Protein AF-A0A9P7BBC0-F1 (afdb_monomer)

Mean predicted aligned error: 20.7 Å

Structure (mmCIF, N/CA/C/O backbone):
data_AF-A0A9P7BBC0-F1
#
_entry.id   AF-A0A9P7BBC0-F1
#
loop_
_atom_site.group_PDB
_atom_site.id
_atom_site.type_symbol
_atom_site.label_atom_id
_atom_site.label_alt_id
_atom_site.label_comp_id
_atom_site.label_asym_id
_atom_site.label_entity_id
_atom_site.label_seq_id
_atom_site.pdbx_PDB_ins_code
_atom_site.Cartn_x
_atom_site.Cartn_y
_atom_site.Cartn_z
_atom_site.occupancy
_atom_site.B_iso_or_equiv
_atom_site.auth_seq_id
_atom_site.auth_comp_id
_atom_site.auth_asym_id
_atom_site.auth_atom_id
_atom_site.pdbx_PDB_model_num
ATOM 1 N N . MET A 1 1 ? 34.780 16.846 0.235 1.00 51.06 1 MET A N 1
ATOM 2 C CA . MET A 1 1 ? 33.634 15.911 0.288 1.00 51.06 1 MET A CA 1
ATOM 3 C C . MET A 1 1 ? 34.094 14.601 -0.321 1.00 51.06 1 MET A C 1
ATOM 5 O O . MET A 1 1 ? 34.790 14.666 -1.327 1.00 51.06 1 MET A O 1
ATOM 9 N N . LYS A 1 2 ? 33.799 13.452 0.303 1.00 67.62 2 LYS A N 1
ATOM 10 C CA . LYS A 1 2 ? 34.101 12.145 -0.302 1.00 67.62 2 LYS A CA 1
ATOM 11 C C . LYS A 1 2 ? 33.378 12.049 -1.647 1.00 67.62 2 LYS A C 1
ATOM 13 O O . LYS A 1 2 ? 32.254 12.539 -1.765 1.00 67.62 2 LYS A O 1
ATOM 18 N N . ASP A 1 3 ? 34.040 11.482 -2.647 1.00 76.88 3 ASP A N 1
ATOM 19 C CA . ASP A 1 3 ? 33.420 11.254 -3.945 1.00 76.88 3 ASP A CA 1
ATOM 20 C C . ASP A 1 3 ? 32.395 10.119 -3.817 1.00 76.88 3 ASP A C 1
ATOM 22 O O . ASP A 1 3 ? 32.753 8.953 -3.661 1.00 76.88 3 ASP A O 1
ATOM 26 N N . TYR A 1 4 ? 31.112 10.481 -3.813 1.00 86.12 4 TYR A N 1
ATOM 27 C CA . TYR A 1 4 ? 29.994 9.535 -3.775 1.00 86.12 4 TYR A CA 1
ATOM 28 C C . TYR A 1 4 ? 29.570 9.080 -5.180 1.00 86.12 4 TYR A C 1
ATOM 30 O O . TYR A 1 4 ? 28.549 8.408 -5.320 1.00 86.12 4 TYR A O 1
ATOM 38 N N . GLU A 1 5 ? 30.307 9.429 -6.238 1.00 88.00 5 GLU A N 1
ATOM 39 C CA . GLU A 1 5 ? 29.938 9.055 -7.603 1.00 88.00 5 GLU A CA 1
ATOM 40 C C . GLU A 1 5 ? 29.874 7.536 -7.840 1.00 88.00 5 GLU A C 1
ATOM 42 O O . GLU A 1 5 ? 28.916 7.095 -8.480 1.00 88.00 5 GLU A O 1
ATOM 47 N N . PRO A 1 6 ? 30.785 6.696 -7.298 1.00 91.38 6 PRO A N 1
ATOM 48 C CA . PRO A 1 6 ? 30.653 5.244 -7.420 1.00 91.38 6 PRO A CA 1
ATOM 49 C C . PRO A 1 6 ? 29.352 4.716 -6.803 1.00 91.38 6 PRO A C 1
ATOM 51 O O . PRO A 1 6 ? 28.668 3.899 -7.418 1.00 91.38 6 PRO A O 1
ATOM 54 N N . LEU A 1 7 ? 28.969 5.242 -5.633 1.00 90.12 7 LEU A N 1
ATOM 55 C CA . LEU A 1 7 ? 27.724 4.888 -4.950 1.00 90.12 7 LEU A CA 1
ATOM 56 C C . LEU A 1 7 ? 26.508 5.295 -5.791 1.00 90.12 7 LEU A C 1
ATOM 58 O O . LEU A 1 7 ? 25.636 4.476 -6.061 1.00 90.12 7 LEU A O 1
ATOM 62 N N . ARG A 1 8 ? 26.481 6.532 -6.300 1.00 89.69 8 ARG A N 1
ATOM 63 C CA . ARG A 1 8 ? 25.413 7.005 -7.196 1.00 89.69 8 ARG A CA 1
ATOM 64 C C . ARG A 1 8 ? 25.307 6.164 -8.462 1.00 89.69 8 ARG A C 1
ATOM 66 O O . ARG A 1 8 ? 24.205 5.835 -8.892 1.00 89.69 8 ARG A O 1
ATOM 73 N N . ARG A 1 9 ? 26.443 5.798 -9.064 1.00 91.38 9 ARG A N 1
ATOM 74 C CA . ARG A 1 9 ? 26.483 4.923 -10.239 1.00 91.38 9 ARG A CA 1
ATOM 75 C C . ARG A 1 9 ? 25.901 3.551 -9.929 1.00 91.38 9 ARG A C 1
ATOM 77 O O . ARG A 1 9 ? 25.136 3.054 -10.751 1.00 91.38 9 ARG A O 1
ATOM 84 N N . LEU A 1 10 ? 26.230 2.970 -8.777 1.00 93.06 10 LEU A N 1
ATOM 85 C CA . LEU A 1 10 ? 25.651 1.699 -8.361 1.00 93.06 10 LEU A CA 1
ATOM 86 C C . LEU A 1 10 ? 24.134 1.810 -8.225 1.00 93.06 10 LEU A C 1
ATOM 88 O O . LEU A 1 10 ? 23.432 1.012 -8.831 1.00 93.06 10 LEU A O 1
ATOM 92 N N . TYR A 1 11 ? 23.627 2.823 -7.520 1.00 90.88 11 TYR A N 1
ATOM 93 C CA . TYR A 1 11 ? 22.183 3.010 -7.369 1.00 90.88 11 TYR A CA 1
ATOM 94 C C . TYR A 1 11 ? 21.484 3.234 -8.717 1.00 90.88 11 TYR A C 1
ATOM 96 O O . TYR A 1 11 ? 20.397 2.710 -8.917 1.00 90.88 11 TYR A O 1
ATOM 104 N N . ARG A 1 12 ? 22.115 3.908 -9.696 1.00 90.19 12 ARG A N 1
ATOM 105 C CA . ARG A 1 12 ? 21.580 3.995 -11.073 1.00 90.19 12 ARG A CA 1
ATOM 106 C C . ARG A 1 12 ? 21.417 2.614 -11.709 1.00 90.19 12 ARG A C 1
ATOM 108 O O . ARG A 1 12 ? 20.396 2.356 -12.341 1.00 90.19 12 ARG A O 1
ATOM 115 N N . VAL A 1 13 ? 22.416 1.744 -11.555 1.00 93.06 13 VAL A N 1
ATOM 116 C CA . VAL A 1 13 ? 22.388 0.376 -12.094 1.00 93.06 13 VAL A CA 1
ATOM 117 C C . VAL A 1 13 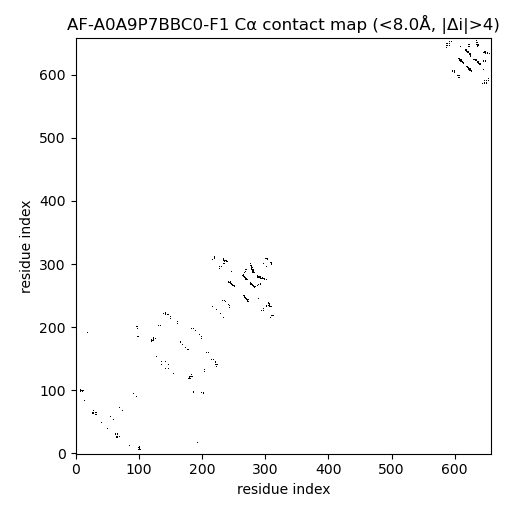? 21.367 -0.482 -11.352 1.00 93.06 13 VAL A C 1
ATOM 119 O O . VAL A 1 13 ? 20.542 -1.112 -11.999 1.00 93.06 13 VAL A O 1
ATOM 122 N N . HIS A 1 14 ? 21.372 -0.459 -10.019 1.00 92.38 14 HIS A N 1
ATOM 123 C CA . HIS A 1 14 ? 20.414 -1.180 -9.180 1.00 92.38 14 HIS A CA 1
ATOM 124 C C . HIS A 1 14 ? 18.973 -0.818 -9.559 1.00 92.38 14 HIS A C 1
ATOM 126 O O . HIS A 1 14 ? 18.159 -1.682 -9.873 1.00 92.38 14 HIS A O 1
ATOM 132 N N . ASN A 1 15 ? 18.700 0.477 -9.681 1.00 88.62 15 ASN A N 1
ATOM 133 C CA . ASN A 1 15 ? 17.420 0.989 -10.132 1.00 88.62 15 ASN A CA 1
ATOM 134 C C . ASN A 1 15 ? 17.068 0.506 -11.550 1.00 88.62 15 ASN A C 1
ATOM 136 O O . ASN A 1 15 ? 15.930 0.102 -11.793 1.00 88.62 15 ASN A O 1
ATOM 140 N N . ALA A 1 16 ? 18.009 0.513 -12.493 1.00 91.56 16 ALA A N 1
ATOM 141 C CA . ALA A 1 16 ? 17.763 -0.036 -13.826 1.00 91.56 16 ALA A CA 1
ATOM 142 C C . ALA A 1 16 ? 17.420 -1.539 -13.778 1.00 91.56 16 ALA A C 1
ATOM 144 O O . ALA A 1 16 ? 16.528 -1.977 -14.503 1.00 91.56 16 ALA A O 1
ATOM 145 N N . CYS A 1 17 ? 18.051 -2.308 -12.885 1.00 94.25 17 CYS A N 1
ATOM 146 C CA . CYS A 1 17 ? 17.726 -3.717 -12.665 1.00 94.25 17 CYS A CA 1
ATOM 147 C C . CYS A 1 17 ? 16.306 -3.910 -12.112 1.00 94.25 17 CYS A C 1
ATOM 149 O O . CYS A 1 17 ? 15.589 -4.760 -12.630 1.00 94.25 17 CYS A O 1
ATOM 151 N N . ILE A 1 18 ? 15.849 -3.084 -11.158 1.00 92.25 18 ILE A N 1
ATOM 152 C CA . ILE A 1 18 ? 14.454 -3.120 -10.663 1.00 92.25 18 ILE A CA 1
ATOM 153 C C . ILE A 1 18 ? 13.459 -2.888 -11.813 1.00 92.25 18 ILE A C 1
ATOM 155 O O . ILE A 1 18 ? 12.442 -3.574 -11.927 1.00 92.25 18 ILE A O 1
ATOM 159 N N . GLN A 1 19 ? 13.736 -1.914 -12.688 1.00 91.19 19 GLN A N 1
ATOM 160 C CA . GLN A 1 19 ? 12.876 -1.640 -13.847 1.00 91.19 19 GLN A CA 1
ATOM 161 C C . GLN A 1 19 ? 12.857 -2.812 -14.824 1.00 91.19 19 GLN A C 1
ATOM 163 O O . GLN A 1 19 ? 11.786 -3.192 -15.293 1.00 91.19 19 GLN A O 1
ATOM 168 N N . LEU A 1 20 ? 14.026 -3.390 -15.106 1.00 95.12 20 LEU A N 1
ATOM 169 C CA . LEU A 1 20 ? 14.144 -4.554 -15.973 1.00 95.12 20 LEU A CA 1
ATOM 170 C C . LEU A 1 20 ? 13.369 -5.745 -15.400 1.00 95.12 20 LEU A C 1
ATOM 172 O O . LEU A 1 20 ? 12.608 -6.376 -16.126 1.00 95.12 20 LEU A O 1
ATOM 176 N N . GLU A 1 21 ? 13.499 -6.016 -14.102 1.00 95.44 21 GLU A N 1
ATOM 177 C CA . GLU A 1 21 ? 12.775 -7.086 -13.419 1.00 95.44 21 GLU A CA 1
ATOM 178 C C . GLU A 1 21 ? 11.258 -6.938 -13.582 1.00 95.44 21 GLU A C 1
ATOM 180 O O . GLU A 1 21 ? 10.575 -7.869 -14.013 1.00 95.44 21 GLU A O 1
ATOM 185 N N . ASN A 1 22 ? 10.729 -5.754 -13.267 1.00 93.75 22 ASN A N 1
ATOM 186 C CA . ASN A 1 22 ? 9.297 -5.479 -13.338 1.00 93.75 22 ASN A CA 1
ATOM 187 C C . ASN A 1 22 ? 8.778 -5.526 -14.779 1.00 93.75 22 ASN A C 1
ATOM 189 O O . ASN A 1 22 ? 7.723 -6.110 -15.029 1.00 93.75 22 ASN A O 1
ATOM 193 N N . ALA A 1 23 ? 9.529 -4.965 -15.730 1.00 95.31 23 ALA A N 1
ATOM 194 C CA . ALA A 1 23 ? 9.179 -5.014 -17.144 1.00 95.31 23 ALA A CA 1
ATOM 195 C C . ALA A 1 23 ? 9.130 -6.460 -17.657 1.00 95.31 23 ALA A C 1
ATOM 197 O O . ALA A 1 23 ? 8.152 -6.851 -18.292 1.00 95.31 23 ALA A O 1
ATOM 198 N N . MET A 1 24 ? 10.133 -7.279 -17.332 1.00 97.25 24 MET A N 1
ATOM 199 C CA . MET A 1 24 ? 10.179 -8.675 -17.769 1.00 97.25 24 MET A CA 1
ATOM 200 C C . MET A 1 24 ? 9.093 -9.530 -17.118 1.00 97.25 24 MET A C 1
ATOM 202 O O . MET A 1 24 ? 8.488 -10.348 -17.807 1.00 97.25 24 MET A O 1
ATOM 206 N N . LYS A 1 25 ? 8.766 -9.302 -15.837 1.00 96.31 25 LYS A N 1
ATOM 207 C CA . LYS A 1 25 ? 7.625 -9.964 -15.178 1.00 96.31 25 LYS A CA 1
ATOM 208 C C . LYS A 1 25 ? 6.311 -9.696 -15.914 1.00 96.31 25 LYS A C 1
ATOM 210 O O . LYS A 1 25 ? 5.556 -10.636 -16.150 1.00 96.31 25 LYS A O 1
ATOM 215 N N . ILE A 1 26 ? 6.056 -8.443 -16.296 1.00 96.69 26 ILE A N 1
ATOM 216 C CA . ILE A 1 26 ? 4.857 -8.064 -17.060 1.00 96.69 26 ILE A CA 1
ATOM 217 C C . ILE A 1 26 ? 4.881 -8.717 -18.445 1.00 96.69 26 ILE A C 1
ATOM 219 O O . ILE A 1 26 ? 3.893 -9.314 -18.851 1.00 96.69 26 ILE A O 1
ATOM 223 N N . LEU A 1 27 ? 6.008 -8.670 -19.159 1.00 97.25 27 LEU A N 1
ATOM 224 C CA . LEU A 1 27 ? 6.115 -9.258 -20.499 1.00 97.25 27 LEU A CA 1
ATOM 225 C C . LEU A 1 27 ? 5.943 -10.782 -20.501 1.00 97.25 27 LEU A C 1
ATOM 227 O O . LEU A 1 27 ? 5.292 -11.319 -21.393 1.00 97.25 27 LEU A O 1
ATOM 231 N N . TYR A 1 28 ? 6.475 -11.493 -19.509 1.00 97.44 28 TYR A N 1
ATOM 232 C CA . TYR A 1 28 ? 6.288 -12.942 -19.404 1.00 97.44 28 TYR A CA 1
ATOM 233 C C . TYR A 1 28 ? 4.859 -13.318 -19.014 1.00 97.44 28 TYR A C 1
ATOM 235 O O . TYR A 1 28 ? 4.295 -14.262 -19.576 1.00 97.44 28 TYR A O 1
ATOM 243 N N . LEU A 1 29 ? 4.247 -12.563 -18.097 1.00 96.44 29 LEU A N 1
ATOM 244 C CA . LEU A 1 29 ? 2.871 -12.803 -17.673 1.00 96.44 29 LEU A CA 1
ATOM 245 C C . LEU A 1 29 ? 1.872 -12.470 -18.791 1.00 96.44 29 LEU A C 1
ATOM 247 O O . LEU A 1 29 ? 1.121 -13.347 -19.218 1.00 96.44 29 LEU A O 1
ATOM 251 N N . ASP A 1 30 ? 1.925 -11.243 -19.305 1.00 96.69 30 ASP A N 1
ATOM 252 C CA . ASP A 1 30 ? 0.894 -10.649 -20.164 1.00 96.69 30 ASP A CA 1
ATOM 253 C C . ASP A 1 30 ? 1.250 -10.655 -21.660 1.00 96.69 30 ASP A C 1
ATOM 255 O O . ASP A 1 30 ? 0.387 -10.397 -22.499 1.00 96.69 30 ASP A O 1
ATOM 259 N N . GLY A 1 31 ? 2.503 -10.945 -22.028 1.00 96.19 31 GLY A N 1
ATOM 260 C CA . GLY A 1 31 ? 2.897 -11.071 -23.433 1.00 96.19 31 GLY A CA 1
ATOM 261 C C . GLY A 1 31 ? 2.136 -12.199 -24.133 1.00 96.19 31 GLY A C 1
ATOM 262 O O . GLY A 1 31 ? 1.790 -13.206 -23.516 1.00 96.19 31 GLY A O 1
ATOM 263 N N . LEU A 1 32 ? 1.882 -12.059 -25.430 1.00 97.25 32 LEU A N 1
ATOM 264 C CA . LEU A 1 32 ? 1.253 -13.113 -26.232 1.00 97.25 32 LEU A CA 1
ATOM 265 C C . LEU A 1 32 ? 2.324 -14.087 -26.722 1.00 97.25 32 LEU A C 1
ATOM 267 O O . LEU A 1 32 ? 3.404 -13.639 -27.092 1.00 97.25 32 LEU A O 1
ATOM 271 N N . ASN A 1 33 ? 2.060 -15.391 -26.737 1.00 97.25 33 ASN A N 1
ATOM 272 C CA . ASN A 1 33 ? 2.927 -16.335 -27.455 1.00 97.25 33 ASN A CA 1
ATOM 273 C C . ASN A 1 33 ? 2.482 -16.472 -28.928 1.00 97.25 33 ASN A C 1
ATOM 275 O O . ASN A 1 33 ? 1.440 -15.946 -29.328 1.00 97.25 33 ASN A O 1
ATOM 279 N N . ASP A 1 34 ? 3.254 -17.195 -29.745 1.00 97.19 34 ASP A N 1
ATOM 280 C CA . ASP A 1 34 ? 2.933 -17.372 -31.174 1.00 97.19 34 ASP A CA 1
ATOM 281 C C . ASP A 1 34 ? 1.581 -18.067 -31.404 1.00 97.19 34 ASP A C 1
ATOM 283 O O . ASP A 1 34 ? 0.876 -17.757 -32.366 1.00 97.19 34 ASP A O 1
ATOM 287 N N . ALA A 1 35 ? 1.180 -18.974 -30.509 1.00 96.94 35 ALA A N 1
ATOM 288 C CA . ALA A 1 35 ? -0.107 -19.659 -30.595 1.00 96.94 35 ALA A CA 1
ATOM 289 C C . ALA A 1 35 ? -1.281 -18.715 -30.286 1.00 96.94 35 ALA A C 1
ATOM 291 O O . ALA A 1 35 ? -2.312 -18.782 -30.955 1.00 96.94 35 ALA A O 1
ATOM 292 N N . ASP A 1 36 ? -1.118 -17.804 -29.324 1.00 95.88 36 ASP A N 1
ATOM 293 C CA . ASP A 1 36 ? -2.102 -16.773 -28.994 1.00 95.88 36 ASP A CA 1
ATOM 294 C C . ASP A 1 36 ? -2.284 -15.813 -30.173 1.00 95.88 36 ASP A C 1
ATOM 296 O O . ASP A 1 36 ? -3.417 -15.503 -30.546 1.00 95.88 36 ASP A O 1
ATOM 300 N N . ILE A 1 37 ? -1.182 -15.398 -30.811 1.00 96.19 37 ILE A N 1
ATOM 301 C CA . ILE A 1 37 ? -1.224 -14.568 -32.021 1.00 96.19 37 ILE A CA 1
ATOM 302 C C . ILE A 1 37 ? -1.937 -15.303 -33.155 1.00 96.19 37 ILE A C 1
ATOM 304 O O . ILE A 1 37 ? -2.849 -14.739 -33.760 1.00 96.19 37 ILE A O 1
ATOM 308 N N . ALA A 1 38 ? -1.569 -16.556 -33.430 1.00 95.69 38 ALA A N 1
ATOM 309 C CA . ALA A 1 38 ? -2.205 -17.347 -34.479 1.00 95.69 38 ALA A CA 1
ATOM 310 C C . ALA A 1 38 ? -3.708 -17.512 -34.217 1.00 95.69 38 ALA A C 1
ATOM 312 O O . ALA A 1 38 ? -4.518 -17.360 -35.131 1.00 95.69 38 ALA A O 1
ATOM 313 N N . LYS A 1 39 ? -4.099 -17.736 -32.955 1.00 94.69 39 LYS A N 1
ATOM 314 C CA . LYS A 1 39 ? -5.503 -17.799 -32.546 1.00 94.69 39 LYS A CA 1
ATOM 315 C C . LYS A 1 39 ? -6.221 -16.476 -32.819 1.00 94.69 39 LYS A C 1
ATOM 317 O O . LYS A 1 39 ? -7.271 -16.497 -33.456 1.00 94.69 39 LYS A O 1
ATOM 322 N N . MET A 1 40 ? -5.640 -15.343 -32.417 1.00 94.06 40 MET A N 1
ATOM 323 C CA . MET A 1 40 ? -6.205 -14.008 -32.663 1.00 94.06 40 MET A CA 1
ATOM 324 C C . MET A 1 40 ? -6.296 -13.657 -34.154 1.00 94.06 40 MET A C 1
ATOM 326 O O . MET A 1 40 ? -7.224 -12.966 -34.555 1.00 94.06 40 MET A O 1
ATOM 330 N N . GLN A 1 41 ? -5.363 -14.134 -34.981 1.00 93.06 41 GLN A N 1
ATOM 331 C CA . GLN A 1 41 ? -5.398 -13.954 -36.438 1.00 93.06 41 GLN A CA 1
ATOM 332 C C . GLN A 1 41 ? -6.418 -14.875 -37.120 1.00 93.06 41 GLN A C 1
ATOM 334 O O . GLN A 1 41 ? -7.008 -14.504 -38.133 1.00 93.06 41 GLN A O 1
ATOM 339 N N . SER A 1 42 ? -6.609 -16.084 -36.584 1.00 92.06 42 SER A N 1
ATOM 340 C CA . SER A 1 42 ? -7.542 -17.082 -37.120 1.00 92.06 42 SER A CA 1
ATOM 341 C C . SER A 1 42 ? -9.004 -16.784 -36.796 1.00 92.06 42 SER A C 1
ATOM 343 O O . SER A 1 42 ? -9.896 -17.266 -37.498 1.00 92.06 42 SER A O 1
ATOM 345 N N . ASP A 1 43 ? -9.252 -15.991 -35.752 1.00 89.94 43 ASP A N 1
ATOM 346 C CA . ASP A 1 43 ? -10.577 -15.506 -35.397 1.00 89.94 43 ASP A CA 1
ATOM 347 C C . ASP A 1 43 ? -11.030 -14.506 -36.474 1.00 89.94 43 ASP A C 1
ATOM 349 O O . ASP A 1 43 ? -10.756 -13.311 -36.418 1.00 89.94 43 ASP A O 1
ATOM 353 N N . LYS A 1 44 ? -11.674 -15.033 -37.525 1.00 67.56 44 LYS A N 1
ATOM 354 C CA . LYS A 1 44 ? -12.126 -14.311 -38.730 1.00 67.56 44 LYS A CA 1
ATOM 355 C C . LYS A 1 44 ? -13.146 -13.201 -38.450 1.00 67.56 44 LYS A C 1
ATOM 357 O O . LYS A 1 44 ? -13.632 -12.580 -39.396 1.00 67.56 44 LYS A O 1
ATOM 362 N N . SER A 1 45 ? -13.514 -12.962 -37.191 1.00 67.25 45 SER A N 1
ATOM 363 C CA . SER A 1 45 ? -14.302 -11.792 -36.843 1.00 67.25 45 SER A CA 1
ATOM 364 C C . SER A 1 45 ? -13.494 -10.537 -37.195 1.00 67.25 45 SER A C 1
ATOM 366 O O . SER A 1 45 ? -12.316 -10.417 -36.875 1.00 67.25 45 SER A O 1
ATOM 368 N N . THR A 1 46 ? -14.115 -9.607 -37.920 1.00 60.03 46 THR A N 1
ATOM 369 C CA . THR A 1 46 ? -13.558 -8.341 -38.441 1.00 60.03 46 THR A CA 1
ATOM 370 C C . THR A 1 46 ? -13.191 -7.343 -37.336 1.00 60.03 46 THR A C 1
ATOM 372 O O . THR A 1 46 ? -13.459 -6.147 -37.433 1.00 60.03 46 THR A O 1
ATOM 375 N N . ASN A 1 47 ? -12.629 -7.817 -36.230 1.00 88.81 47 ASN A N 1
ATOM 376 C CA . ASN A 1 47 ? -12.258 -6.990 -35.109 1.00 88.81 47 ASN A CA 1
ATOM 377 C C . ASN A 1 47 ? -10.930 -6.295 -35.425 1.00 88.81 47 ASN A C 1
ATOM 379 O O . ASN A 1 47 ? -9.853 -6.763 -35.055 1.00 88.81 47 ASN A O 1
ATOM 383 N N . GLU A 1 48 ? -11.023 -5.161 -36.123 1.00 91.88 48 GLU A N 1
ATOM 384 C CA . GLU A 1 48 ? -9.897 -4.281 -36.463 1.00 91.88 48 GLU A CA 1
ATOM 385 C C . GLU A 1 48 ? -9.016 -3.969 -35.243 1.00 91.88 48 GLU A C 1
ATOM 387 O O . GLU A 1 48 ? -7.801 -3.826 -35.369 1.00 91.88 48 GLU A O 1
ATOM 392 N N . MET A 1 49 ? -9.601 -3.933 -34.038 1.00 93.75 49 MET A N 1
ATOM 393 C CA . MET A 1 49 ? -8.857 -3.759 -32.791 1.00 93.75 49 MET A CA 1
ATOM 394 C C . MET A 1 49 ? -7.887 -4.919 -32.530 1.00 93.75 49 MET A C 1
ATOM 396 O O . MET A 1 49 ? -6.740 -4.665 -32.174 1.00 93.75 49 MET A O 1
ATOM 400 N N . LEU A 1 50 ? -8.310 -6.177 -32.710 1.00 92.94 50 LEU A N 1
ATOM 401 C CA . LEU A 1 50 ? -7.440 -7.343 -32.507 1.00 92.94 50 LEU A CA 1
ATOM 402 C C . LEU A 1 50 ? -6.311 -7.368 -33.536 1.00 92.94 50 LEU A C 1
ATOM 404 O O . LEU A 1 50 ? -5.158 -7.582 -33.169 1.00 92.94 50 LEU A O 1
ATOM 408 N N . GLN A 1 51 ? -6.621 -7.064 -34.798 1.00 92.12 51 GLN A N 1
ATOM 409 C CA . GLN A 1 51 ? -5.601 -6.941 -35.840 1.00 92.12 51 GLN A CA 1
ATOM 410 C C . GLN A 1 51 ? -4.605 -5.818 -35.522 1.00 92.12 51 GLN A C 1
ATOM 412 O O . GLN A 1 51 ? -3.400 -6.011 -35.669 1.00 92.12 51 GLN A O 1
ATOM 417 N N . GLY A 1 52 ? -5.082 -4.677 -35.012 1.00 95.25 52 GLY A N 1
ATOM 418 C CA . GLY A 1 52 ? -4.233 -3.573 -34.564 1.00 95.25 52 GLY A CA 1
ATOM 419 C C . GLY A 1 52 ? -3.342 -3.931 -33.371 1.00 95.25 52 GLY A C 1
ATOM 420 O O . GLY A 1 52 ? -2.174 -3.546 -33.344 1.00 95.25 52 GLY A O 1
ATOM 421 N N . ILE A 1 53 ? -3.855 -4.704 -32.407 1.00 95.50 53 ILE A N 1
ATOM 422 C CA . ILE A 1 53 ? -3.067 -5.211 -31.273 1.00 95.50 53 ILE A CA 1
ATOM 423 C C . ILE A 1 53 ? -1.978 -6.161 -31.776 1.00 95.50 53 ILE A C 1
ATOM 425 O O . ILE A 1 53 ? -0.808 -5.964 -31.442 1.00 95.50 53 ILE A O 1
ATOM 429 N N . VAL A 1 54 ? -2.335 -7.148 -32.604 1.00 95.81 54 VAL A N 1
ATOM 430 C CA . VAL A 1 54 ? -1.395 -8.131 -33.169 1.00 95.81 54 VAL A CA 1
ATOM 431 C C . VAL A 1 54 ? -0.310 -7.452 -34.008 1.00 95.81 54 VAL A C 1
ATOM 433 O O . VAL A 1 54 ? 0.863 -7.784 -33.873 1.00 95.81 54 VAL A O 1
ATOM 436 N N . ALA A 1 55 ? -0.677 -6.462 -34.824 1.00 95.81 55 ALA A N 1
ATOM 437 C CA . ALA A 1 55 ? 0.261 -5.728 -35.671 1.00 95.81 55 ALA A CA 1
ATOM 438 C C . ALA A 1 55 ? 1.134 -4.715 -34.905 1.00 95.81 55 ALA A C 1
ATOM 440 O O . ALA A 1 55 ? 2.044 -4.123 -35.489 1.00 95.81 55 ALA A O 1
ATOM 441 N N . SER A 1 56 ? 0.869 -4.468 -33.618 1.00 97.94 56 SER A N 1
ATOM 442 C CA . SER A 1 56 ? 1.609 -3.453 -32.871 1.00 97.94 56 SER A CA 1
ATOM 443 C C . SER A 1 56 ? 3.065 -3.881 -32.601 1.00 97.94 56 SER A C 1
ATOM 445 O O . SER A 1 56 ? 3.330 -5.047 -32.278 1.00 97.94 56 SER A O 1
ATOM 447 N N . PRO A 1 57 ? 4.034 -2.942 -32.643 1.00 98.00 57 PRO A N 1
ATOM 448 C CA . PRO A 1 57 ? 5.419 -3.236 -32.272 1.00 98.00 57 PRO A CA 1
ATOM 449 C C . PRO A 1 57 ? 5.563 -3.763 -30.839 1.00 98.00 57 PRO A C 1
ATOM 451 O O . PRO A 1 57 ? 6.434 -4.586 -30.574 1.00 98.00 57 PRO A O 1
ATOM 454 N N . ALA A 1 58 ? 4.698 -3.318 -29.921 1.00 97.81 58 ALA A N 1
ATOM 455 C CA . ALA A 1 58 ? 4.697 -3.778 -28.535 1.00 97.81 58 ALA A CA 1
ATOM 456 C C . ALA A 1 58 ? 4.388 -5.278 -28.437 1.00 97.81 58 ALA A C 1
ATOM 458 O O . ALA A 1 58 ? 5.106 -5.994 -27.742 1.00 97.81 58 ALA A O 1
ATOM 459 N N . THR A 1 59 ? 3.390 -5.763 -29.183 1.00 97.62 59 THR A N 1
ATOM 460 C CA . THR A 1 59 ? 3.083 -7.197 -29.270 1.00 97.62 59 THR A CA 1
ATOM 461 C C . THR A 1 59 ? 4.245 -7.964 -29.881 1.00 97.62 59 THR A C 1
ATOM 463 O O . THR A 1 59 ? 4.676 -8.954 -29.308 1.00 97.62 59 THR A O 1
ATOM 466 N N . SER A 1 60 ? 4.827 -7.468 -30.977 1.00 97.75 60 SER A N 1
ATOM 467 C CA . SER A 1 60 ? 5.962 -8.135 -31.633 1.00 97.75 60 SER A CA 1
ATOM 468 C C . SER A 1 60 ? 7.167 -8.301 -30.693 1.00 97.75 60 SER A C 1
ATOM 470 O O . SER A 1 60 ? 7.735 -9.388 -30.590 1.00 97.75 60 SER A O 1
ATOM 472 N N . ILE A 1 61 ? 7.538 -7.241 -29.963 1.00 98.06 61 ILE A N 1
ATOM 473 C CA . ILE A 1 61 ? 8.635 -7.273 -28.983 1.00 98.06 61 ILE A CA 1
ATOM 474 C C . ILE A 1 61 ? 8.278 -8.178 -27.798 1.00 98.06 61 ILE A C 1
ATOM 476 O O . ILE A 1 61 ? 9.100 -8.992 -27.377 1.00 98.06 61 ILE A O 1
ATOM 480 N N . GLY A 1 62 ? 7.062 -8.051 -27.261 1.00 98.00 62 GLY A N 1
ATOM 481 C CA . GLY A 1 62 ? 6.612 -8.836 -26.114 1.00 98.00 62 GLY A CA 1
ATOM 482 C C . GLY A 1 62 ? 6.553 -10.330 -26.412 1.00 98.00 62 GLY A C 1
ATOM 483 O O . GLY A 1 62 ? 7.033 -11.126 -25.609 1.00 98.00 62 GLY A O 1
ATOM 484 N N . THR A 1 63 ? 6.055 -10.708 -27.588 1.00 98.00 63 THR A N 1
ATOM 485 C CA . THR A 1 63 ? 6.023 -12.098 -28.049 1.00 98.00 63 THR A CA 1
ATOM 486 C C . THR A 1 63 ? 7.415 -12.658 -28.264 1.00 98.00 63 THR A C 1
ATOM 488 O O . THR A 1 63 ? 7.710 -13.738 -27.756 1.00 98.00 63 THR A O 1
ATOM 491 N N . TYR A 1 64 ? 8.305 -11.907 -28.922 1.00 98.25 64 TYR A N 1
ATOM 492 C CA . TYR A 1 64 ? 9.694 -12.329 -29.088 1.00 98.25 64 TYR A CA 1
ATOM 493 C C . TYR A 1 64 ? 10.355 -12.631 -27.736 1.00 98.25 64 TYR A C 1
ATOM 495 O O . TYR A 1 64 ? 10.920 -13.707 -27.547 1.00 98.25 64 TYR A O 1
ATOM 503 N N . LEU A 1 65 ? 10.239 -11.711 -26.773 1.00 98.06 65 LEU A N 1
ATOM 504 C CA . LEU A 1 65 ? 10.829 -11.880 -25.445 1.00 98.06 65 LEU A CA 1
ATOM 505 C C . LEU A 1 65 ? 10.182 -13.030 -24.661 1.00 98.06 65 LEU A C 1
ATOM 507 O O . LEU A 1 65 ? 10.896 -13.792 -24.013 1.00 98.06 65 LEU A O 1
ATOM 511 N N . LYS A 1 66 ? 8.858 -13.205 -24.749 1.00 97.75 66 LYS A N 1
ATOM 512 C CA . LYS A 1 66 ? 8.147 -14.307 -24.087 1.00 97.75 66 LYS A CA 1
ATOM 513 C C . LYS A 1 66 ? 8.538 -15.673 -24.650 1.00 97.75 66 LYS A C 1
ATOM 515 O O . LYS A 1 66 ? 8.814 -16.587 -23.881 1.00 97.75 66 LYS A O 1
ATOM 520 N N . ASN A 1 67 ? 8.636 -15.815 -25.970 1.00 97.25 67 ASN A N 1
ATOM 521 C CA . ASN A 1 67 ? 9.080 -17.065 -26.593 1.00 97.25 67 ASN A CA 1
ATOM 522 C C . ASN A 1 67 ? 10.558 -17.359 -26.271 1.00 97.25 67 ASN A C 1
ATOM 524 O O . ASN A 1 67 ? 10.934 -18.506 -26.009 1.00 97.25 67 ASN A O 1
ATOM 528 N N . ALA A 1 68 ? 11.391 -16.312 -26.218 1.00 97.81 68 ALA A N 1
ATOM 529 C CA . ALA A 1 68 ? 12.800 -16.413 -25.850 1.00 97.81 68 ALA A CA 1
ATOM 530 C C . ALA A 1 68 ? 13.030 -16.791 -24.374 1.00 97.81 68 ALA A C 1
ATOM 532 O O . ALA A 1 68 ? 14.144 -17.202 -24.043 1.00 97.81 68 ALA A O 1
ATOM 533 N N . GLN A 1 69 ? 12.011 -16.736 -23.503 1.00 97.44 69 GLN A N 1
ATOM 534 C CA . GLN A 1 69 ? 12.124 -17.074 -22.077 1.00 97.44 69 GLN A CA 1
ATOM 535 C C . GLN A 1 69 ? 12.712 -18.475 -21.840 1.00 97.44 69 GLN A C 1
ATOM 537 O O . GLN A 1 69 ? 13.454 -18.683 -20.885 1.00 97.44 69 GLN A O 1
ATOM 542 N N . SER A 1 70 ? 12.425 -19.436 -22.724 1.00 96.81 70 SER A N 1
ATOM 543 C CA . SER A 1 70 ? 12.989 -20.793 -22.645 1.00 96.81 70 SER A CA 1
ATOM 544 C C . SER A 1 70 ? 14.519 -20.824 -22.776 1.00 96.81 70 SER A C 1
ATOM 546 O O . SER A 1 70 ? 15.168 -21.693 -22.196 1.00 96.81 70 SER A O 1
ATOM 548 N N . THR A 1 71 ? 15.090 -19.862 -23.506 1.00 97.75 71 THR A N 1
ATOM 549 C CA . THR A 1 71 ? 16.534 -19.734 -23.756 1.00 97.75 71 THR A CA 1
ATOM 550 C C . THR A 1 71 ? 17.211 -18.758 -22.798 1.00 97.75 71 THR A C 1
ATOM 552 O O . THR A 1 71 ? 18.319 -19.018 -22.334 1.00 97.75 71 THR A O 1
ATOM 555 N N . LEU A 1 72 ? 16.544 -17.645 -22.482 1.00 97.56 72 LEU A N 1
ATOM 556 C CA . LEU A 1 72 ? 17.055 -16.577 -21.635 1.00 97.56 72 LEU A CA 1
ATOM 557 C C . LEU A 1 72 ? 15.942 -16.090 -20.709 1.00 97.56 72 LEU A C 1
ATOM 559 O O . LEU A 1 72 ? 15.197 -15.164 -21.024 1.00 97.56 72 LEU A O 1
ATOM 563 N N . ASP A 1 73 ? 15.852 -16.699 -19.534 1.00 97.88 73 ASP A N 1
ATOM 564 C CA . ASP A 1 73 ? 14.893 -16.280 -18.520 1.00 97.88 73 ASP A CA 1
ATOM 565 C C . ASP A 1 73 ? 15.516 -15.216 -17.603 1.00 97.88 73 ASP A C 1
ATOM 567 O O . ASP A 1 73 ? 16.174 -15.531 -16.610 1.00 97.88 73 ASP A O 1
ATOM 571 N N . ILE A 1 74 ? 15.303 -13.937 -17.935 1.00 97.75 74 ILE A N 1
ATOM 572 C CA . ILE A 1 74 ? 15.776 -12.805 -17.121 1.00 97.75 74 ILE A CA 1
ATOM 573 C C . ILE A 1 74 ? 15.301 -12.903 -15.661 1.00 97.75 74 ILE A C 1
ATOM 575 O O . ILE A 1 74 ? 16.060 -12.547 -14.763 1.00 97.75 74 ILE A O 1
ATOM 579 N N . SER A 1 75 ? 14.101 -13.430 -15.388 1.00 96.44 75 SER A N 1
ATOM 580 C CA . SER A 1 75 ? 13.629 -13.598 -14.009 1.00 96.44 75 SER A CA 1
ATOM 581 C C . SER A 1 75 ? 14.471 -14.621 -13.247 1.00 96.44 75 SER A C 1
ATOM 583 O O . SER A 1 75 ? 14.862 -14.347 -12.115 1.00 96.44 75 SER A O 1
ATOM 585 N N . LYS A 1 76 ? 14.836 -15.744 -13.881 1.00 97.50 76 LYS A N 1
ATOM 586 C CA . LYS A 1 76 ? 15.747 -16.731 -13.273 1.00 97.50 76 LYS A CA 1
ATOM 587 C C . LYS A 1 76 ? 17.164 -16.202 -13.100 1.00 97.50 76 LYS A C 1
ATOM 589 O O . LYS A 1 76 ? 17.831 -16.590 -12.153 1.00 97.50 76 LYS A O 1
ATOM 594 N N . ILE A 1 77 ? 17.639 -15.330 -13.990 1.00 98.06 77 ILE A N 1
ATOM 595 C CA . ILE A 1 77 ? 18.957 -14.691 -13.838 1.00 98.06 77 ILE A CA 1
ATOM 596 C C . ILE A 1 77 ? 18.963 -13.786 -12.603 1.00 98.06 77 ILE A C 1
ATOM 598 O O . ILE A 1 77 ? 19.881 -13.857 -11.792 1.00 98.06 77 ILE A O 1
ATOM 602 N N . ILE A 1 78 ? 17.929 -12.959 -12.443 1.00 97.31 78 ILE A N 1
ATOM 603 C CA . ILE A 1 78 ? 17.768 -12.078 -11.279 1.00 97.31 78 ILE A CA 1
ATOM 604 C C . ILE A 1 78 ? 17.690 -12.906 -9.985 1.00 97.31 78 ILE A C 1
ATOM 606 O O . ILE A 1 78 ? 18.375 -12.584 -9.015 1.00 97.31 78 ILE A O 1
ATOM 610 N N . GLU A 1 79 ? 16.934 -14.008 -9.998 1.00 96.25 79 GLU A N 1
ATOM 611 C CA . GLU A 1 79 ? 16.846 -14.959 -8.881 1.00 96.25 79 GLU A CA 1
ATOM 612 C C . GLU A 1 79 ? 18.192 -15.639 -8.583 1.00 96.25 79 GLU A C 1
ATOM 614 O O . GLU A 1 79 ? 18.605 -15.699 -7.430 1.00 96.25 79 GLU A O 1
ATOM 619 N N . TYR A 1 80 ? 18.917 -16.090 -9.610 1.00 97.81 80 TYR A N 1
ATOM 620 C CA . TYR A 1 80 ? 20.219 -16.750 -9.472 1.00 97.81 80 TYR A CA 1
ATOM 621 C C . TYR A 1 80 ? 21.249 -15.875 -8.747 1.00 97.81 80 TYR A C 1
ATOM 623 O O . TYR A 1 80 ? 22.031 -16.372 -7.939 1.00 97.81 80 TYR A O 1
ATOM 631 N N . TYR A 1 81 ? 21.238 -14.566 -9.008 1.00 97.69 81 TYR A N 1
ATOM 632 C CA . TYR A 1 81 ? 22.116 -13.608 -8.333 1.00 97.69 81 TYR A CA 1
ATOM 633 C C . TYR A 1 81 ? 21.577 -13.114 -6.983 1.00 97.69 81 TYR A C 1
ATOM 635 O O . TYR A 1 81 ? 22.199 -12.240 -6.384 1.00 97.69 81 TYR A O 1
ATOM 643 N N . ASN A 1 82 ? 20.456 -13.659 -6.493 1.00 96.50 82 ASN A N 1
ATOM 644 C CA . ASN A 1 82 ? 19.776 -13.218 -5.272 1.00 96.50 82 ASN A CA 1
ATOM 645 C C . ASN A 1 82 ? 19.541 -11.698 -5.245 1.00 96.50 82 ASN A C 1
ATOM 647 O O . ASN A 1 82 ? 19.723 -11.051 -4.215 1.00 96.50 82 ASN A O 1
ATOM 651 N N . PHE A 1 83 ? 19.186 -11.109 -6.390 1.00 96.81 83 PHE A N 1
ATOM 652 C CA . PHE A 1 83 ? 18.941 -9.674 -6.470 1.00 96.81 83 PHE A CA 1
ATOM 653 C C . PHE A 1 83 ? 17.696 -9.304 -5.651 1.00 96.81 83 PHE A C 1
ATOM 655 O O . PHE A 1 83 ? 16.592 -9.753 -5.961 1.00 96.81 83 PHE A O 1
ATOM 662 N N . ASP A 1 84 ? 17.869 -8.467 -4.628 1.00 94.88 84 ASP A N 1
ATOM 663 C CA . ASP A 1 84 ? 16.760 -7.899 -3.864 1.00 94.88 84 ASP A CA 1
ATOM 664 C C . ASP A 1 84 ? 16.403 -6.514 -4.414 1.00 94.88 84 ASP A C 1
ATOM 666 O O . ASP A 1 84 ? 17.210 -5.594 -4.390 1.00 94.88 84 ASP A O 1
ATOM 670 N N . SER A 1 85 ? 15.170 -6.344 -4.890 1.00 91.81 85 SER A N 1
ATOM 671 C CA . SER A 1 85 ? 14.672 -5.053 -5.380 1.00 91.81 85 SER A CA 1
ATOM 672 C C . SER A 1 85 ? 14.500 -3.992 -4.287 1.00 91.81 85 SER A C 1
ATOM 674 O O . SER A 1 85 ? 14.272 -2.826 -4.598 1.00 91.81 85 SER A O 1
ATOM 676 N N . LYS A 1 86 ? 14.488 -4.407 -3.017 1.00 89.88 86 LYS A N 1
ATOM 677 C CA . LYS A 1 86 ? 14.197 -3.542 -1.869 1.00 89.88 86 LYS A CA 1
ATOM 678 C C . LYS A 1 86 ? 15.431 -3.187 -1.070 1.00 89.88 86 LYS A C 1
ATOM 680 O O . LYS A 1 86 ? 15.361 -2.230 -0.308 1.00 89.88 86 LYS A O 1
ATOM 685 N N . GLN A 1 87 ? 16.496 -3.974 -1.206 1.00 89.12 87 GLN A N 1
ATOM 686 C CA . GLN A 1 87 ? 17.682 -3.829 -0.384 1.00 89.12 87 GLN A CA 1
ATOM 687 C C . GLN A 1 87 ? 18.960 -3.810 -1.201 1.00 89.12 87 GLN A C 1
ATOM 689 O O . GLN A 1 87 ? 19.096 -4.464 -2.234 1.00 89.12 87 GLN A O 1
ATOM 694 N N . THR A 1 88 ? 19.928 -3.051 -0.696 1.00 89.06 88 THR A N 1
ATOM 695 C CA . THR A 1 88 ? 21.304 -3.090 -1.185 1.00 89.06 88 THR A CA 1
ATOM 696 C C . THR A 1 88 ? 22.251 -3.318 -0.020 1.00 89.06 88 THR A C 1
ATOM 698 O O . THR A 1 88 ? 22.066 -2.747 1.054 1.00 89.06 88 THR A O 1
ATOM 701 N N . ASP A 1 89 ? 23.344 -4.041 -0.258 1.00 89.00 89 ASP A N 1
ATOM 702 C CA . ASP A 1 89 ? 24.421 -4.215 0.732 1.00 89.00 89 ASP A CA 1
ATOM 703 C C . ASP A 1 89 ? 25.064 -2.881 1.162 1.00 89.00 89 ASP A C 1
ATOM 705 O O . ASP A 1 89 ? 25.865 -2.830 2.092 1.00 89.00 89 ASP A O 1
ATOM 709 N N . LEU A 1 90 ? 24.733 -1.778 0.479 1.00 87.88 90 LEU A N 1
ATOM 710 C CA . LEU A 1 90 ? 25.237 -0.438 0.757 1.00 87.88 90 LEU A CA 1
ATOM 711 C C . LEU A 1 90 ? 24.231 0.458 1.492 1.00 87.88 90 LEU A C 1
ATOM 713 O O . LEU A 1 90 ? 24.466 1.666 1.593 1.00 87.88 90 LEU A O 1
ATOM 717 N N . GLU A 1 91 ? 23.131 -0.088 2.015 1.00 85.06 91 GLU A N 1
ATOM 718 C CA . GLU A 1 91 ? 22.158 0.677 2.806 1.00 85.06 91 GLU A CA 1
ATOM 719 C C . GLU A 1 91 ? 22.798 1.379 4.009 1.00 85.06 91 GLU A C 1
ATOM 721 O O . GLU A 1 91 ? 22.449 2.527 4.298 1.00 85.06 91 GLU A O 1
ATOM 726 N N . GLU A 1 92 ? 23.799 0.759 4.642 1.00 87.00 92 GLU A N 1
ATOM 727 C CA . GLU A 1 92 ? 24.544 1.335 5.771 1.00 87.00 92 GLU A CA 1
ATOM 728 C C . GLU A 1 92 ? 25.151 2.709 5.426 1.00 87.00 92 GLU A C 1
ATOM 730 O O . GLU A 1 92 ? 25.152 3.628 6.248 1.00 87.00 92 GLU A O 1
ATOM 735 N N . TYR A 1 93 ? 25.589 2.900 4.177 1.00 86.31 93 TYR A N 1
ATOM 736 C CA . TYR A 1 93 ? 26.160 4.167 3.711 1.00 86.31 93 TYR A CA 1
ATOM 737 C C . TYR A 1 93 ? 25.111 5.248 3.443 1.00 86.31 93 TYR A C 1
ATOM 739 O O . TYR A 1 93 ? 25.450 6.431 3.381 1.00 86.31 93 TYR A O 1
ATOM 747 N N . THR A 1 94 ? 23.851 4.854 3.273 1.00 84.31 94 THR A N 1
ATOM 748 C CA . THR A 1 94 ? 22.735 5.764 2.984 1.00 84.31 94 THR A CA 1
ATOM 749 C C . THR A 1 94 ? 21.873 6.060 4.191 1.00 84.31 94 THR A C 1
ATOM 751 O O . THR A 1 94 ? 21.089 6.998 4.130 1.00 84.31 94 THR A O 1
ATOM 754 N N . GLN A 1 95 ? 21.996 5.276 5.268 1.00 85.12 95 GLN A N 1
ATOM 755 C CA . GLN A 1 95 ? 21.113 5.346 6.437 1.00 85.12 95 GLN A CA 1
ATOM 756 C C . GLN A 1 95 ? 19.623 5.184 6.065 1.00 85.12 95 GLN A C 1
ATOM 758 O O . GLN A 1 95 ? 18.752 5.710 6.753 1.00 85.12 95 GLN A O 1
ATOM 763 N N . GLY A 1 96 ? 19.330 4.485 4.959 1.00 84.81 96 GLY A N 1
ATOM 764 C CA . GLY A 1 96 ? 17.972 4.285 4.444 1.00 84.81 96 GLY A CA 1
ATOM 765 C C . GLY A 1 96 ? 17.374 5.490 3.704 1.00 84.81 96 GLY A C 1
ATOM 766 O O . GLY A 1 96 ? 16.169 5.511 3.454 1.00 84.81 96 GLY A O 1
ATOM 767 N N . PHE A 1 97 ? 18.175 6.508 3.365 1.00 87.38 97 PHE A N 1
ATOM 768 C CA . PHE A 1 97 ? 17.715 7.671 2.601 1.00 87.38 97 PHE A CA 1
ATOM 769 C C . PHE A 1 97 ? 17.858 7.453 1.084 1.00 87.38 97 PHE A C 1
ATOM 771 O O . PHE A 1 97 ? 18.942 7.074 0.631 1.00 87.38 97 PHE A O 1
ATOM 778 N N . PRO A 1 98 ? 16.843 7.803 0.269 1.00 90.44 98 PRO A N 1
ATOM 779 C CA . PRO A 1 98 ? 16.971 7.766 -1.186 1.00 90.44 98 PRO A CA 1
ATOM 780 C C . PRO A 1 98 ? 18.113 8.658 -1.702 1.00 90.44 98 PRO A C 1
ATOM 782 O O . PRO A 1 98 ? 18.211 9.845 -1.372 1.00 90.44 98 PRO A O 1
ATOM 785 N N . ILE A 1 99 ? 18.997 8.133 -2.550 1.00 88.44 99 ILE A N 1
ATOM 786 C CA . ILE A 1 99 ? 20.151 8.911 -3.038 1.00 88.44 99 ILE A CA 1
ATOM 787 C C . ILE A 1 99 ? 19.792 9.713 -4.298 1.00 88.44 99 ILE A C 1
ATOM 789 O O . ILE A 1 99 ? 19.178 9.198 -5.232 1.00 88.44 99 ILE A O 1
ATOM 793 N N . LEU A 1 100 ? 20.274 10.958 -4.387 1.00 89.00 100 LEU A N 1
ATOM 794 C CA . LEU A 1 100 ? 20.350 11.695 -5.656 1.00 89.00 100 LEU A CA 1
ATOM 795 C C . LEU A 1 100 ? 21.399 11.056 -6.584 1.00 89.00 100 LEU A C 1
ATOM 797 O O . LEU A 1 100 ? 22.602 11.124 -6.320 1.00 89.00 100 LEU A O 1
ATOM 801 N N . LEU A 1 101 ? 20.931 10.443 -7.667 1.00 86.94 101 LEU A N 1
ATOM 802 C CA . LEU A 1 101 ? 21.698 9.710 -8.671 1.00 86.94 101 LEU A CA 1
ATOM 803 C C . LEU A 1 101 ? 22.492 10.648 -9.558 1.00 86.94 101 LEU A C 1
ATOM 805 O O . LEU A 1 101 ? 23.665 10.398 -9.824 1.00 86.94 101 LEU A O 1
ATOM 809 N N . ASN A 1 102 ? 21.874 11.723 -10.032 1.00 84.06 102 ASN A N 1
ATOM 810 C CA . ASN A 1 102 ? 22.611 12.791 -10.670 1.00 84.06 102 ASN A CA 1
ATOM 811 C C . ASN A 1 102 ? 23.197 13.652 -9.557 1.00 84.06 102 ASN A C 1
ATOM 813 O O . ASN A 1 102 ? 22.480 14.346 -8.834 1.00 84.06 102 ASN A O 1
ATOM 817 N N . GLY A 1 103 ? 24.524 13.596 -9.405 1.00 72.88 103 GLY A N 1
ATOM 818 C CA . GLY A 1 103 ? 25.217 14.561 -8.565 1.00 72.88 103 GLY A CA 1
ATOM 819 C C . GLY A 1 103 ? 24.827 15.983 -8.962 1.00 72.88 103 GLY A C 1
ATOM 820 O O . GLY A 1 103 ? 24.407 16.186 -10.106 1.00 72.88 103 GLY A O 1
ATOM 821 N N . PRO A 1 104 ? 24.961 16.976 -8.061 1.00 66.38 104 PRO A N 1
ATOM 822 C CA . PRO A 1 104 ? 24.778 18.366 -8.440 1.00 66.38 104 PRO A CA 1
ATOM 823 C C . PRO A 1 104 ? 25.743 18.609 -9.590 1.00 66.38 104 PRO A C 1
ATOM 825 O O . PRO A 1 104 ? 26.953 18.675 -9.372 1.00 66.38 104 PRO A O 1
ATOM 828 N N . ALA A 1 105 ? 25.228 18.615 -10.823 1.00 53.75 105 ALA A N 1
ATOM 829 C CA . ALA A 1 105 ? 26.049 18.782 -11.999 1.00 53.75 105 ALA A CA 1
ATOM 830 C C . ALA A 1 105 ? 26.771 20.094 -11.744 1.00 53.75 105 ALA A C 1
ATOM 832 O O . ALA A 1 105 ? 26.122 21.134 -11.647 1.00 53.75 105 ALA A O 1
ATOM 833 N N . ALA A 1 106 ? 28.083 20.030 -11.517 1.00 47.16 106 ALA A N 1
ATOM 834 C CA . ALA A 1 106 ? 28.907 21.149 -11.082 1.00 47.16 106 ALA A CA 1
ATOM 835 C C . ALA A 1 106 ? 29.100 22.161 -12.226 1.00 47.16 106 ALA A C 1
ATOM 837 O O . ALA A 1 106 ? 30.191 22.666 -12.478 1.00 47.16 106 ALA A O 1
ATOM 838 N N . LYS A 1 107 ? 28.030 22.441 -12.969 1.00 52.56 107 LYS A N 1
ATOM 839 C CA . LYS A 1 107 ? 27.931 23.533 -13.908 1.00 52.56 107 LYS A CA 1
ATOM 840 C C . LYS A 1 107 ? 27.836 24.796 -13.061 1.00 52.56 107 LYS A C 1
ATOM 842 O O . LYS A 1 107 ? 26.839 25.053 -12.396 1.00 52.56 107 LYS A O 1
ATOM 847 N N . LYS A 1 108 ? 28.956 25.516 -13.053 1.00 53.41 108 LYS A N 1
ATOM 848 C CA . LYS A 1 108 ? 29.217 26.828 -12.452 1.00 53.41 108 LYS A CA 1
ATOM 849 C C . LYS A 1 108 ? 28.252 27.909 -12.972 1.00 53.41 108 LYS A C 1
ATOM 851 O O . LYS A 1 108 ? 28.688 28.821 -13.664 1.00 53.41 108 LYS A O 1
ATOM 856 N N . SER A 1 109 ? 26.951 27.801 -12.724 1.00 49.44 109 SER A N 1
ATOM 857 C CA . SER A 1 109 ? 26.001 28.843 -13.113 1.00 49.44 109 SER A CA 1
ATOM 858 C C . SER A 1 109 ? 25.339 29.458 -11.890 1.00 49.44 109 SER A C 1
ATOM 860 O O . SER A 1 109 ? 24.722 28.753 -11.092 1.00 49.44 109 SER A O 1
ATOM 862 N N . ASP A 1 110 ? 25.414 30.785 -11.811 1.00 55.91 110 ASP A N 1
ATOM 863 C CA . ASP A 1 110 ? 24.789 31.674 -10.819 1.00 55.91 110 ASP A CA 1
ATOM 864 C C . ASP A 1 110 ? 23.244 31.587 -10.758 1.00 55.91 110 ASP A C 1
ATOM 866 O O . ASP A 1 110 ? 22.595 32.337 -10.043 1.00 55.91 110 ASP A O 1
ATOM 870 N N . THR A 1 111 ? 22.620 30.638 -11.459 1.00 61.06 111 THR A N 1
ATOM 871 C CA . THR A 1 111 ? 21.169 30.371 -11.475 1.00 61.06 111 THR A CA 1
ATOM 872 C C . THR A 1 111 ? 20.690 29.451 -10.342 1.00 61.06 111 THR A C 1
ATOM 874 O O . THR A 1 111 ? 19.583 28.910 -10.394 1.00 61.06 111 THR A O 1
ATOM 877 N N . LEU A 1 112 ? 21.516 29.225 -9.317 1.00 62.03 112 LEU A N 1
ATOM 878 C CA . LEU A 1 112 ? 21.233 28.248 -8.263 1.00 62.03 112 LEU A CA 1
ATOM 879 C C . LEU A 1 112 ? 20.038 28.653 -7.376 1.00 62.03 112 LEU A C 1
ATOM 881 O O . LEU A 1 112 ? 19.260 27.786 -6.975 1.00 62.03 112 LEU A O 1
ATOM 885 N N . GLU A 1 113 ? 19.859 29.951 -7.107 1.00 68.94 113 GLU A N 1
ATOM 886 C CA . GLU A 1 113 ? 18.759 30.450 -6.267 1.00 68.94 113 GLU A CA 1
ATOM 887 C C . GLU A 1 113 ? 17.391 30.269 -6.939 1.00 68.94 113 GLU A C 1
ATOM 889 O O . GLU A 1 113 ? 16.481 29.703 -6.327 1.00 68.94 113 GLU A O 1
ATOM 894 N N . ASP A 1 114 ? 17.262 30.623 -8.220 1.00 75.12 114 ASP A N 1
ATOM 895 C CA . ASP A 1 114 ? 16.022 30.439 -8.989 1.00 75.12 114 ASP A CA 1
ATOM 896 C C . ASP A 1 114 ? 15.620 28.962 -9.096 1.00 75.12 114 ASP A C 1
ATOM 898 O O . ASP A 1 114 ? 14.437 28.607 -9.053 1.00 75.12 114 ASP A O 1
ATOM 902 N N . ASN A 1 115 ? 16.606 28.071 -9.211 1.00 84.00 115 ASN A N 1
ATOM 903 C CA . ASN A 1 115 ? 16.353 26.636 -9.252 1.00 84.00 115 ASN A CA 1
ATOM 904 C C . ASN A 1 115 ? 15.907 26.096 -7.890 1.00 84.00 115 ASN A C 1
ATOM 906 O O . ASN A 1 115 ? 15.065 25.201 -7.849 1.00 84.00 115 ASN A O 1
ATOM 910 N N . SER A 1 116 ? 16.385 26.666 -6.780 1.00 88.44 116 SER A N 1
ATOM 911 C CA . SER A 1 116 ? 15.987 26.236 -5.435 1.00 88.44 116 SER A CA 1
ATOM 912 C C . SER A 1 116 ? 14.497 26.469 -5.158 1.00 88.44 116 SER A C 1
ATOM 914 O O . SER A 1 116 ? 13.826 25.584 -4.630 1.00 88.44 116 SER A O 1
ATOM 916 N N . GLN A 1 117 ? 13.940 27.610 -5.585 1.00 91.12 117 GLN A N 1
ATOM 917 C CA . GLN A 1 117 ? 12.514 27.909 -5.413 1.00 91.12 117 GLN A CA 1
ATOM 918 C C . GLN A 1 117 ? 11.635 26.984 -6.262 1.00 91.12 117 GLN A C 1
ATOM 920 O O . GLN A 1 117 ? 10.607 26.500 -5.787 1.00 91.12 117 GLN A O 1
ATOM 925 N N . LYS A 1 118 ? 12.061 26.685 -7.497 1.00 92.75 118 LYS A N 1
ATOM 926 C CA . LYS A 1 118 ? 11.372 25.725 -8.373 1.00 92.75 118 LYS A CA 1
ATOM 927 C C . LYS A 1 118 ? 11.407 24.314 -7.795 1.00 92.75 118 LYS A C 1
ATOM 929 O O . LYS A 1 118 ? 10.369 23.661 -7.746 1.00 92.75 118 LYS A O 1
ATOM 934 N N . LEU A 1 119 ? 12.571 23.866 -7.323 1.00 92.44 119 LEU A N 1
ATOM 935 C CA . LEU A 1 119 ? 12.734 22.568 -6.665 1.00 92.44 119 LEU A CA 1
ATOM 936 C C . LEU A 1 119 ? 11.866 22.470 -5.415 1.00 92.44 119 LEU A C 1
ATOM 938 O O . LEU A 1 119 ? 11.172 21.475 -5.242 1.00 92.44 119 LEU A O 1
ATOM 942 N N . LYS A 1 120 ? 11.840 23.521 -4.590 1.00 94.25 120 LYS A N 1
ATOM 943 C CA . LYS A 1 120 ? 10.973 23.595 -3.414 1.00 94.25 120 LYS A CA 1
ATOM 944 C C . LYS A 1 120 ? 9.500 23.458 -3.794 1.00 94.25 120 LYS A C 1
ATOM 946 O O . LYS A 1 120 ? 8.799 22.652 -3.197 1.00 94.25 120 LYS A O 1
ATOM 951 N N . LEU A 1 121 ? 9.036 24.205 -4.797 1.00 95.69 121 LEU A N 1
ATOM 952 C CA . LEU A 1 121 ? 7.647 24.143 -5.256 1.00 95.69 121 LEU A CA 1
ATOM 953 C C . LEU A 1 121 ? 7.278 22.747 -5.785 1.00 95.69 121 LEU A C 1
ATOM 955 O O . LEU A 1 121 ? 6.236 22.205 -5.423 1.00 95.69 121 LEU A O 1
ATOM 959 N N . ILE A 1 122 ? 8.136 22.153 -6.621 1.00 95.69 122 ILE A N 1
ATOM 960 C CA . ILE A 1 122 ? 7.948 20.788 -7.139 1.00 95.69 122 ILE A CA 1
ATOM 961 C C . ILE A 1 122 ? 7.897 19.795 -5.979 1.00 95.69 122 ILE A C 1
ATOM 963 O O . ILE A 1 122 ? 6.986 18.972 -5.913 1.00 95.69 122 ILE A O 1
ATOM 967 N N . GLY A 1 123 ? 8.842 19.902 -5.050 1.00 95.56 123 GLY A N 1
ATOM 968 C CA . GLY A 1 123 ? 8.935 19.038 -3.888 1.00 95.56 123 GLY A CA 1
ATOM 969 C C . GLY A 1 123 ? 7.721 19.111 -2.978 1.00 95.56 123 GLY A C 1
ATOM 970 O O . GLY A 1 123 ? 7.199 18.069 -2.610 1.00 95.56 123 GLY A O 1
ATOM 971 N N . GLN A 1 124 ? 7.210 20.310 -2.689 1.00 96.19 124 GLN A N 1
ATOM 972 C CA . GLN A 1 124 ? 5.988 20.490 -1.898 1.00 96.19 124 GLN A CA 1
ATOM 973 C C . GLN A 1 124 ? 4.780 19.810 -2.545 1.00 96.19 124 GLN A C 1
ATOM 975 O O . GLN A 1 124 ? 4.044 19.089 -1.871 1.00 96.19 124 GLN A O 1
ATOM 980 N N . ASN A 1 125 ? 4.601 19.993 -3.856 1.00 97.12 125 ASN A N 1
ATOM 981 C CA . ASN A 1 125 ? 3.490 19.392 -4.593 1.00 97.12 125 ASN A CA 1
ATOM 982 C C . ASN A 1 125 ? 3.578 17.859 -4.600 1.00 97.12 125 ASN A C 1
ATOM 984 O O . ASN A 1 125 ? 2.581 17.179 -4.354 1.00 97.12 125 ASN A O 1
ATOM 988 N N . TRP A 1 126 ? 4.767 17.309 -4.857 1.00 97.25 126 TRP A N 1
ATOM 989 C CA . TRP A 1 126 ? 4.977 15.861 -4.882 1.00 97.25 126 TRP A CA 1
ATOM 990 C C . TRP A 1 126 ? 4.913 15.229 -3.498 1.00 97.25 126 TRP A C 1
ATOM 992 O O . TRP A 1 126 ? 4.311 14.170 -3.353 1.00 97.25 126 TRP A O 1
ATOM 1002 N N . LEU A 1 127 ? 5.450 15.891 -2.475 1.00 96.50 127 LEU A N 1
ATOM 1003 C CA . LEU A 1 127 ? 5.334 15.451 -1.091 1.00 96.50 127 LEU A CA 1
ATOM 1004 C C . LEU A 1 127 ? 3.863 15.386 -0.668 1.00 96.50 127 LEU A C 1
ATOM 1006 O O . LEU A 1 127 ? 3.423 14.364 -0.145 1.00 96.50 127 LEU A O 1
ATOM 1010 N N . GLN A 1 128 ? 3.075 16.425 -0.965 1.00 97.38 128 GLN A N 1
ATOM 1011 C CA . GLN A 1 128 ? 1.638 16.416 -0.700 1.00 97.38 128 GLN A CA 1
ATOM 1012 C C . GLN A 1 128 ? 0.931 15.279 -1.450 1.00 97.38 128 GLN A C 1
ATOM 1014 O O . GLN A 1 128 ? 0.104 14.584 -0.857 1.00 97.38 128 GLN A O 1
ATOM 1019 N N . ALA A 1 129 ? 1.253 15.065 -2.729 1.00 97.69 129 ALA A N 1
ATOM 1020 C CA . ALA A 1 129 ? 0.667 13.995 -3.533 1.00 97.69 129 ALA A CA 1
ATOM 1021 C C . ALA A 1 129 ? 1.009 12.598 -2.983 1.00 97.69 129 ALA A C 1
ATOM 1023 O O . ALA A 1 129 ? 0.116 11.766 -2.834 1.00 97.69 129 ALA A O 1
ATOM 1024 N N . MET A 1 130 ? 2.271 12.357 -2.618 1.00 97.31 130 MET A N 1
ATOM 1025 C CA . MET A 1 130 ? 2.731 11.092 -2.040 1.00 97.31 130 MET A CA 1
ATOM 1026 C C . MET A 1 130 ? 2.097 10.834 -0.674 1.00 97.31 130 MET A C 1
ATOM 1028 O O . MET A 1 130 ? 1.581 9.744 -0.448 1.00 97.31 130 MET A O 1
ATOM 1032 N N . ILE A 1 131 ? 2.047 11.834 0.214 1.00 97.56 131 ILE A N 1
ATOM 1033 C CA . ILE A 1 131 ? 1.350 11.702 1.502 1.00 97.56 131 ILE A CA 1
ATOM 1034 C C . ILE A 1 131 ? -0.134 11.409 1.274 1.00 97.56 131 ILE A C 1
ATOM 1036 O O . ILE A 1 131 ? -0.671 10.507 1.911 1.00 97.56 131 ILE A O 1
ATOM 1040 N N . SER A 1 132 ? -0.787 12.106 0.341 1.00 97.81 132 SER A N 1
ATOM 1041 C CA . SER A 1 132 ? -2.198 11.857 0.012 1.00 97.81 132 SER A CA 1
ATOM 1042 C C . SER A 1 132 ? -2.420 10.415 -0.451 1.00 97.81 132 SER A C 1
ATOM 1044 O O . SER A 1 132 ? -3.356 9.766 0.011 1.00 97.81 132 SER A O 1
ATOM 1046 N N . LEU A 1 133 ? -1.542 9.896 -1.316 1.00 97.38 133 LEU A N 1
ATOM 1047 C CA . LEU A 1 133 ? -1.593 8.515 -1.794 1.00 97.38 133 LEU A CA 1
ATOM 1048 C C . LEU A 1 133 ? -1.384 7.510 -0.652 1.00 97.38 133 LEU A C 1
ATOM 1050 O O . LEU A 1 133 ? -2.185 6.592 -0.502 1.00 97.38 133 LEU A O 1
ATOM 1054 N N . ILE A 1 134 ? -0.369 7.716 0.194 1.00 97.00 134 ILE A N 1
ATOM 1055 C CA . ILE A 1 134 ? -0.081 6.850 1.350 1.00 97.00 134 ILE A CA 1
ATOM 1056 C C . ILE A 1 134 ? -1.276 6.816 2.309 1.00 97.00 134 ILE A C 1
ATOM 1058 O O . ILE A 1 134 ? -1.669 5.756 2.793 1.00 97.00 134 ILE A O 1
ATOM 1062 N N . VAL A 1 135 ? -1.870 7.975 2.599 1.00 96.50 135 VAL A N 1
ATOM 1063 C CA . VAL A 1 135 ? -3.030 8.074 3.490 1.00 96.50 135 VAL A CA 1
ATOM 1064 C C . VAL A 1 135 ? -4.259 7.419 2.845 1.00 96.50 135 VAL A C 1
ATOM 1066 O O . VAL A 1 135 ? -4.977 6.694 3.530 1.00 96.50 135 VAL A O 1
ATOM 1069 N N . TYR A 1 136 ? -4.476 7.598 1.541 1.00 96.56 136 TYR A N 1
ATOM 1070 C CA . TYR A 1 136 ? -5.559 6.945 0.800 1.00 96.56 136 TYR A CA 1
ATOM 1071 C C . TYR A 1 136 ? -5.448 5.412 0.826 1.00 96.56 136 TYR A C 1
ATOM 1073 O O . TYR A 1 136 ? -6.407 4.735 1.196 1.00 96.56 136 TYR A O 1
ATOM 1081 N N . GLU A 1 137 ? -4.273 4.861 0.506 1.00 94.94 137 GLU A N 1
ATOM 1082 C CA . GLU A 1 137 ? -4.014 3.412 0.540 1.00 94.94 137 GLU A CA 1
ATOM 1083 C C . GLU A 1 137 ? -4.187 2.840 1.954 1.00 94.94 137 GLU A C 1
ATOM 1085 O O . GLU A 1 137 ? -4.698 1.733 2.140 1.00 94.94 137 GLU A O 1
ATOM 1090 N N . ARG A 1 138 ? -3.792 3.611 2.972 1.00 94.06 138 ARG A N 1
ATOM 1091 C CA . ARG A 1 138 ? -3.857 3.196 4.374 1.00 94.06 138 ARG A CA 1
ATOM 1092 C C . ARG A 1 138 ? -5.265 3.252 4.968 1.00 94.06 138 ARG A C 1
ATOM 1094 O O . ARG A 1 138 ? -5.564 2.458 5.862 1.00 94.06 138 ARG A O 1
ATOM 1101 N N . PHE A 1 139 ? -6.117 4.167 4.507 1.00 92.88 139 PHE A N 1
ATOM 1102 C CA . PHE A 1 139 ? -7.468 4.381 5.035 1.00 92.88 139 PHE A CA 1
ATOM 1103 C C . PHE A 1 139 ? -8.529 4.317 3.919 1.00 92.88 139 PHE A C 1
ATOM 1105 O O . PHE A 1 139 ? -9.168 5.324 3.611 1.00 92.88 139 PHE A O 1
ATOM 1112 N N . PRO A 1 140 ? -8.792 3.128 3.341 1.00 89.25 140 PRO A N 1
ATOM 1113 C CA . PRO A 1 140 ? -9.682 2.974 2.182 1.00 89.25 140 PRO A CA 1
ATOM 1114 C C . PRO A 1 140 ? -11.162 3.297 2.458 1.00 89.25 140 PRO A C 1
ATOM 1116 O O . PRO A 1 140 ? -11.952 3.400 1.525 1.00 89.25 140 PRO A O 1
ATOM 1119 N N . PHE A 1 141 ? -11.555 3.432 3.729 1.00 88.50 141 PHE A N 1
ATOM 1120 C CA . PHE A 1 141 ? -12.930 3.734 4.154 1.00 88.50 141 PHE A CA 1
ATOM 1121 C C . PHE A 1 141 ? -13.119 5.180 4.629 1.00 88.50 141 PHE A C 1
ATOM 1123 O O . PHE A 1 141 ? -14.175 5.499 5.182 1.00 88.50 141 PHE A O 1
ATOM 1130 N N . ALA A 1 142 ? -12.095 6.018 4.472 1.00 91.31 142 ALA A N 1
ATOM 1131 C CA . ALA A 1 142 ? -12.103 7.382 4.962 1.00 91.31 142 ALA A CA 1
ATOM 1132 C C . ALA A 1 142 ? -12.890 8.326 4.053 1.00 91.31 142 ALA A C 1
ATOM 1134 O O . ALA A 1 142 ? -12.837 8.233 2.826 1.00 91.31 142 ALA A O 1
ATOM 1135 N N . ASP A 1 143 ? -13.552 9.295 4.678 1.00 92.50 143 ASP A N 1
ATOM 1136 C CA . ASP A 1 143 ? -14.154 10.427 3.986 1.00 92.50 143 ASP A CA 1
ATOM 1137 C C . ASP A 1 143 ? -13.072 11.307 3.342 1.00 92.50 143 ASP A C 1
ATOM 1139 O O . ASP A 1 143 ? -11.982 11.489 3.895 1.00 92.50 143 ASP A O 1
ATOM 1143 N N . SER A 1 144 ? -13.403 11.947 2.216 1.00 93.69 144 SER A N 1
ATOM 1144 C CA . SER A 1 144 ? -12.503 12.889 1.531 1.00 93.69 144 SER A CA 1
ATOM 1145 C C . SER A 1 144 ? -11.987 13.989 2.459 1.00 93.69 144 SER A C 1
ATOM 1147 O O . SER A 1 144 ? -10.800 14.307 2.448 1.00 93.69 144 SER A O 1
ATOM 1149 N N . ASP A 1 145 ? -12.867 14.534 3.301 1.00 94.38 145 ASP A N 1
ATOM 1150 C CA . ASP A 1 145 ? -12.548 15.639 4.210 1.00 94.38 145 ASP A CA 1
ATOM 1151 C C . ASP A 1 145 ? -11.591 15.186 5.322 1.00 94.38 145 ASP A C 1
ATOM 1153 O O . ASP A 1 145 ? -10.721 15.941 5.764 1.00 94.38 145 ASP A O 1
ATOM 1157 N N . ALA A 1 146 ? -11.718 13.930 5.757 1.00 94.19 146 ALA A N 1
ATOM 1158 C CA . ALA A 1 146 ? -10.851 13.326 6.760 1.00 94.19 146 ALA A CA 1
ATOM 1159 C C . ALA A 1 146 ? -9.453 13.048 6.196 1.00 94.19 146 ALA A C 1
ATOM 1161 O O . ALA A 1 146 ? -8.460 13.356 6.857 1.00 94.19 146 ALA A O 1
ATOM 1162 N N . LEU A 1 147 ? -9.380 12.529 4.965 1.00 95.75 147 LEU A N 1
ATOM 1163 C CA . LEU A 1 147 ? -8.129 12.328 4.232 1.00 95.75 147 LEU A CA 1
ATOM 1164 C C . LEU A 1 147 ? -7.399 13.656 3.993 1.00 95.75 147 LEU A C 1
ATOM 1166 O O . LEU A 1 147 ? -6.201 13.749 4.261 1.00 95.75 147 LEU A O 1
ATOM 1170 N N . ASP A 1 148 ? -8.111 14.696 3.551 1.00 96.62 148 ASP A N 1
ATOM 1171 C CA . ASP A 1 148 ? -7.549 16.037 3.339 1.00 96.62 148 ASP A CA 1
ATOM 1172 C C . ASP A 1 148 ? -7.063 16.660 4.656 1.00 96.62 148 ASP A C 1
ATOM 1174 O O . ASP A 1 148 ? -5.940 17.160 4.739 1.00 96.62 148 ASP A O 1
ATOM 1178 N N . THR A 1 149 ? -7.856 16.554 5.729 1.00 96.56 149 THR A N 1
ATOM 1179 C CA . THR A 1 149 ? -7.464 17.040 7.062 1.00 96.56 149 THR A CA 1
ATOM 1180 C C . THR A 1 149 ? -6.214 16.324 7.571 1.00 96.56 149 THR A C 1
ATOM 1182 O O . THR A 1 149 ? -5.287 16.976 8.055 1.00 96.56 149 THR A O 1
ATOM 1185 N N . LEU A 1 150 ? -6.156 14.994 7.452 1.00 96.44 150 LEU A N 1
ATOM 1186 C CA . LEU A 1 150 ? -5.001 14.206 7.879 1.00 96.44 150 LEU A CA 1
ATOM 1187 C C . LEU A 1 150 ? -3.760 14.546 7.046 1.00 96.44 150 LEU A C 1
ATOM 1189 O O . LEU A 1 150 ? -2.693 14.772 7.611 1.00 96.44 150 LEU A O 1
ATOM 1193 N N . THR A 1 151 ? -3.912 14.675 5.728 1.00 97.50 151 THR A N 1
ATOM 1194 C CA . THR A 1 151 ? -2.833 15.086 4.817 1.00 97.50 151 THR A CA 1
ATOM 1195 C C . THR A 1 151 ? -2.294 16.465 5.189 1.00 97.50 151 THR A C 1
ATOM 1197 O O . THR A 1 151 ? -1.087 16.627 5.359 1.00 97.50 151 THR A O 1
ATOM 1200 N N . LYS A 1 152 ? -3.170 17.457 5.400 1.00 96.81 152 LYS A N 1
ATOM 1201 C CA . LYS A 1 152 ? -2.778 18.809 5.828 1.00 96.81 152 LYS A CA 1
ATOM 1202 C C . LYS A 1 152 ? -2.043 18.791 7.162 1.00 96.81 152 LYS A C 1
ATOM 1204 O O . LYS A 1 152 ? -0.989 19.408 7.272 1.00 96.81 152 LYS A O 1
ATOM 1209 N N . LYS A 1 153 ? -2.545 18.048 8.156 1.00 96.56 153 LYS A N 1
ATOM 1210 C CA . LYS A 1 153 ? -1.862 17.914 9.452 1.00 96.56 153 LYS A CA 1
ATOM 1211 C C . LYS A 1 153 ? -0.490 17.249 9.315 1.00 96.56 153 LYS A C 1
ATOM 1213 O O . LYS A 1 153 ? 0.438 17.661 10.005 1.00 96.56 153 LYS A O 1
ATOM 1218 N N . LEU A 1 154 ? -0.339 16.248 8.451 1.00 96.12 154 LEU A N 1
ATOM 1219 C CA . LEU A 1 154 ? 0.953 15.605 8.198 1.00 96.12 154 LEU A CA 1
ATOM 1220 C C . LEU A 1 154 ? 1.935 16.560 7.513 1.00 96.12 154 LEU A C 1
ATOM 1222 O O . LEU A 1 154 ? 3.074 16.662 7.953 1.00 96.12 154 LEU A O 1
ATOM 1226 N N . MET A 1 155 ? 1.473 17.327 6.522 1.00 95.38 155 MET A N 1
ATOM 1227 C CA . MET A 1 155 ? 2.275 18.368 5.868 1.00 95.38 155 MET A CA 1
ATOM 1228 C C . MET A 1 155 ? 2.714 19.456 6.857 1.00 95.38 155 MET A C 1
ATOM 1230 O O . MET A 1 155 ? 3.885 19.826 6.887 1.00 95.38 155 MET A O 1
ATOM 1234 N N . SER A 1 156 ? 1.807 19.946 7.712 1.00 94.75 156 SER A N 1
ATOM 1235 C CA . SER A 1 156 ? 2.133 20.964 8.724 1.00 94.75 156 SER A CA 1
ATOM 1236 C C . SER A 1 156 ? 3.114 20.464 9.788 1.00 94.75 156 SER A C 1
ATOM 1238 O O . SER A 1 156 ? 3.921 21.247 10.276 1.00 94.75 156 SER A O 1
ATOM 1240 N N . ASN A 1 157 ? 3.080 19.168 10.118 1.00 90.94 157 ASN A N 1
ATOM 1241 C CA . ASN A 1 157 ? 4.028 18.525 11.035 1.00 90.94 157 ASN A CA 1
ATOM 1242 C C . ASN A 1 157 ? 5.262 17.945 10.315 1.00 90.94 157 ASN A C 1
ATOM 1244 O O . ASN A 1 157 ? 6.009 17.164 10.909 1.00 90.94 157 ASN A O 1
ATOM 1248 N N . GLY A 1 158 ? 5.486 18.292 9.042 1.00 86.06 158 GLY A N 1
ATOM 1249 C CA . GLY A 1 158 ? 6.569 17.723 8.242 1.00 86.06 158 GLY A CA 1
ATOM 1250 C C . GLY A 1 158 ? 7.949 17.941 8.868 1.00 86.06 158 GLY A C 1
ATOM 1251 O O . GLY A 1 158 ? 8.771 17.031 8.872 1.00 86.06 158 GLY A O 1
ATOM 1252 N N . SER A 1 159 ? 8.194 19.095 9.494 1.00 83.44 159 SER A N 1
ATOM 1253 C CA . SER A 1 159 ? 9.472 19.371 10.168 1.00 83.44 159 SER A CA 1
ATOM 1254 C C . SER A 1 159 ? 9.797 18.377 11.289 1.00 83.44 159 SER A C 1
ATOM 1256 O O . SER A 1 159 ? 10.967 18.064 11.485 1.00 83.44 159 SER A O 1
ATOM 1258 N N . GLU A 1 160 ? 8.789 17.859 11.998 1.00 87.62 160 GLU A N 1
ATOM 1259 C CA . GLU A 1 160 ? 8.965 16.814 13.013 1.00 87.62 160 GLU A CA 1
ATOM 1260 C C . GLU A 1 160 ? 9.164 15.441 12.368 1.00 87.62 160 GLU A C 1
ATOM 1262 O O . GLU A 1 160 ? 10.078 14.713 12.751 1.00 87.62 160 GLU A O 1
ATOM 1267 N N . CYS A 1 161 ? 8.344 15.104 11.365 1.00 86.19 161 CYS A N 1
ATOM 1268 C CA . CYS A 1 161 ? 8.381 13.797 10.697 1.00 86.19 161 CYS A CA 1
ATOM 1269 C C . CYS A 1 161 ? 9.703 13.562 9.953 1.00 86.19 161 CYS A C 1
ATOM 1271 O O . CYS A 1 161 ? 10.177 12.436 9.864 1.00 86.19 161 CYS A O 1
ATOM 1273 N N . PHE A 1 162 ? 10.311 14.631 9.438 1.00 86.81 162 PHE A N 1
ATOM 1274 C CA . PHE A 1 162 ? 11.536 14.574 8.640 1.00 86.81 162 PHE A CA 1
ATOM 1275 C C . PHE A 1 162 ? 12.752 15.126 9.394 1.00 86.81 162 PHE A C 1
ATOM 1277 O O . PHE A 1 162 ? 13.787 15.403 8.790 1.00 86.81 162 PHE A O 1
ATOM 1284 N N . LYS A 1 163 ? 12.660 15.289 10.721 1.00 82.56 163 LYS A N 1
ATOM 1285 C CA . LYS A 1 163 ? 13.743 15.868 11.526 1.00 82.56 163 LYS A CA 1
ATOM 1286 C C . LYS A 1 163 ? 15.028 15.044 11.447 1.00 82.56 163 LYS A C 1
ATOM 1288 O O . LYS A 1 163 ? 16.090 15.607 11.214 1.00 82.56 163 LYS A O 1
ATOM 1293 N N . SER A 1 164 ? 14.914 13.715 11.542 1.00 78.25 164 SER A N 1
ATOM 1294 C CA . SER A 1 164 ? 16.062 12.805 11.419 1.00 78.25 164 SER A CA 1
ATOM 1295 C C . SER A 1 164 ? 16.815 13.003 10.099 1.00 78.25 164 SER A C 1
ATOM 1297 O O . SER A 1 164 ? 18.043 13.033 10.092 1.00 78.25 164 SER A O 1
ATOM 1299 N N . TYR A 1 165 ? 16.092 13.236 9.001 1.00 77.62 165 TYR A N 1
ATOM 1300 C CA . TYR A 1 165 ? 16.697 13.567 7.715 1.00 77.62 165 TYR A CA 1
ATOM 1301 C C . TYR A 1 165 ? 17.417 14.917 7.746 1.00 77.62 165 TYR A C 1
ATOM 1303 O O . TYR A 1 165 ? 18.554 15.027 7.288 1.00 77.62 165 TYR A O 1
ATOM 1311 N N . MET A 1 166 ? 16.774 15.954 8.287 1.00 78.50 166 MET A N 1
ATOM 1312 C CA . MET A 1 166 ? 17.341 17.308 8.329 1.00 78.50 166 MET A CA 1
ATOM 1313 C C . MET A 1 166 ? 18.617 17.356 9.189 1.00 78.50 166 MET A C 1
ATOM 1315 O O . MET A 1 166 ? 19.596 18.015 8.825 1.00 78.50 166 MET A O 1
ATOM 1319 N N . ASP A 1 167 ? 18.645 16.588 10.279 1.00 81.69 167 ASP A N 1
ATOM 1320 C CA . ASP A 1 167 ? 19.793 16.474 11.181 1.00 81.69 167 ASP A CA 1
ATOM 1321 C C . ASP A 1 167 ? 20.973 15.721 10.525 1.00 81.69 167 ASP A C 1
ATOM 1323 O O . ASP A 1 167 ? 22.136 16.075 10.747 1.00 81.69 167 ASP A O 1
ATOM 1327 N N . SER A 1 168 ? 20.698 14.726 9.670 1.00 75.94 168 SER A N 1
ATOM 1328 C CA . SER A 1 168 ? 21.728 13.965 8.941 1.00 75.94 168 SER A CA 1
ATOM 1329 C C . SER A 1 168 ? 22.250 14.681 7.690 1.00 75.94 168 SER A C 1
ATOM 1331 O O . SER A 1 168 ? 23.454 14.696 7.430 1.00 75.94 168 SER A O 1
ATOM 1333 N N . THR A 1 169 ? 21.370 15.301 6.904 1.00 67.50 169 THR A N 1
ATOM 1334 C CA . THR A 1 169 ? 21.712 15.827 5.567 1.00 67.50 169 THR A CA 1
ATOM 1335 C C . THR A 1 169 ? 22.297 17.228 5.563 1.00 67.50 169 THR A C 1
ATOM 1337 O O . THR A 1 169 ? 23.089 17.540 4.671 1.00 67.50 169 THR A O 1
ATOM 1340 N N . SER A 1 170 ? 22.042 18.023 6.606 1.00 64.19 170 SER A N 1
ATOM 1341 C CA . SER A 1 170 ? 22.742 19.294 6.842 1.00 64.19 170 SER A CA 1
ATOM 1342 C C . SER A 1 170 ? 24.272 19.142 6.876 1.00 64.19 170 SER A C 1
ATOM 1344 O 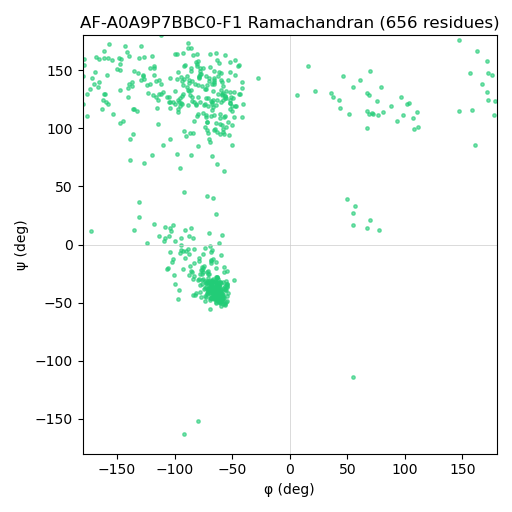O . SER A 1 170 ? 24.993 20.094 6.580 1.00 64.19 170 SER A O 1
ATOM 1346 N N . LYS A 1 171 ? 24.781 17.934 7.163 1.00 67.38 171 LYS A N 1
ATOM 1347 C CA . LYS A 1 171 ? 26.215 17.604 7.130 1.00 67.38 171 LYS A CA 1
ATOM 1348 C C . LYS A 1 171 ? 26.732 17.213 5.740 1.00 67.38 171 LYS A C 1
ATOM 1350 O O . LYS A 1 171 ? 27.934 17.306 5.502 1.00 67.38 171 LYS A O 1
ATOM 1355 N N . ILE A 1 172 ? 25.858 16.741 4.849 1.00 66.25 172 ILE A N 1
ATOM 1356 C CA . ILE A 1 172 ? 26.236 16.123 3.567 1.00 66.25 172 ILE A CA 1
ATOM 1357 C C . ILE A 1 172 ? 26.160 17.138 2.426 1.00 66.25 172 ILE A C 1
ATOM 1359 O O . ILE A 1 172 ? 27.113 17.245 1.654 1.00 66.25 172 ILE A O 1
ATOM 1363 N N . ASP A 1 173 ? 25.069 17.903 2.330 1.00 69.88 173 ASP A N 1
ATOM 1364 C CA . ASP A 1 173 ? 24.929 18.956 1.322 1.00 69.88 173 ASP A CA 1
ATOM 1365 C C . ASP A 1 173 ? 24.136 20.156 1.875 1.00 69.88 173 ASP A C 1
ATOM 1367 O O . ASP A 1 173 ? 22.909 20.090 1.991 1.00 69.88 173 ASP A O 1
ATOM 1371 N N . PRO A 1 174 ? 24.799 21.289 2.181 1.00 69.94 174 PRO A N 1
ATOM 1372 C CA . PRO A 1 174 ? 24.124 22.473 2.710 1.00 69.94 174 PRO A CA 1
ATOM 1373 C C . PRO A 1 174 ? 23.129 23.096 1.717 1.00 69.94 174 PRO A C 1
ATOM 1375 O O . PRO A 1 174 ? 22.298 23.910 2.119 1.00 69.94 174 PRO A O 1
ATOM 1378 N N . LYS A 1 175 ? 23.180 22.731 0.425 1.00 73.62 175 LYS A N 1
ATOM 1379 C CA . LYS A 1 175 ? 22.232 23.212 -0.594 1.00 73.62 175 LYS A CA 1
ATOM 1380 C C . LYS A 1 175 ? 20.865 22.537 -0.495 1.00 73.62 175 LYS A C 1
ATOM 1382 O O . LYS A 1 175 ? 19.880 23.099 -0.967 1.00 73.62 175 LYS A O 1
ATOM 1387 N N . LEU A 1 176 ? 20.784 21.373 0.150 1.00 77.94 176 LEU A N 1
ATOM 1388 C CA . LEU A 1 176 ? 19.538 20.659 0.435 1.00 77.94 176 LEU A CA 1
ATOM 1389 C C . LEU A 1 176 ? 18.988 21.060 1.810 1.00 77.94 176 LEU A C 1
ATOM 1391 O O . LEU A 1 176 ? 18.572 20.224 2.604 1.00 77.94 176 LEU A O 1
ATOM 1395 N N . SER A 1 177 ? 18.976 22.364 2.091 1.00 80.38 177 SER A N 1
ATOM 1396 C CA . SER A 1 177 ? 18.590 22.939 3.388 1.00 80.38 177 SER A CA 1
ATOM 1397 C C . SER A 1 177 ? 17.108 22.768 3.748 1.00 80.38 177 SER A C 1
ATOM 1399 O O . SER A 1 177 ? 16.690 23.148 4.839 1.00 80.38 177 SER A O 1
ATOM 1401 N N . SER A 1 178 ? 16.299 22.214 2.842 1.00 89.00 178 SER A N 1
ATOM 1402 C CA . SER A 1 178 ? 14.876 21.948 3.029 1.00 89.00 178 SER A CA 1
ATOM 1403 C C . SER A 1 178 ? 14.520 20.568 2.489 1.00 89.00 178 SER A C 1
ATOM 1405 O O . SER A 1 178 ? 14.902 20.216 1.372 1.00 89.00 178 SER A O 1
ATOM 1407 N N . PHE A 1 179 ? 13.720 19.826 3.257 1.00 91.88 179 PHE A N 1
ATOM 1408 C CA . PHE A 1 179 ? 13.174 18.538 2.838 1.00 91.88 179 PHE A CA 1
ATOM 1409 C C . PHE A 1 179 ? 12.391 18.634 1.520 1.00 91.88 179 PHE A C 1
ATOM 1411 O O . PHE A 1 179 ? 12.541 17.782 0.649 1.00 91.88 179 PHE A O 1
ATOM 1418 N N . ASP A 1 180 ? 11.642 19.722 1.321 1.00 93.50 180 ASP A N 1
ATOM 1419 C CA . ASP A 1 180 ? 10.926 19.984 0.072 1.00 93.50 180 ASP A CA 1
ATOM 1420 C C . ASP A 1 180 ? 11.894 20.029 -1.122 1.00 93.50 180 ASP A C 1
ATOM 1422 O O . ASP A 1 180 ? 11.668 19.389 -2.141 1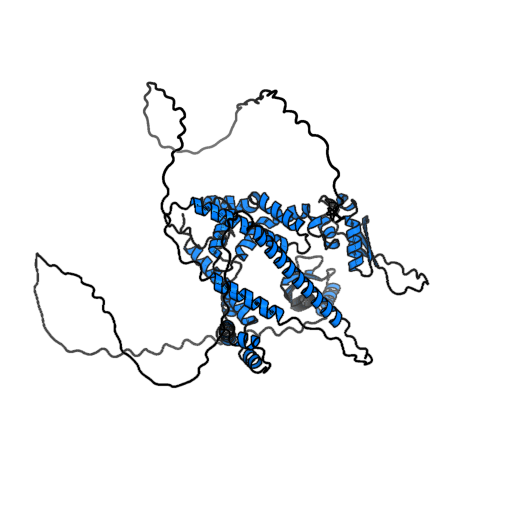.00 93.50 180 ASP A O 1
ATOM 1426 N N . ILE A 1 181 ? 13.018 20.742 -0.996 1.00 92.50 181 ILE A N 1
ATOM 1427 C CA . ILE A 1 181 ? 14.020 20.842 -2.072 1.00 92.50 181 ILE A CA 1
ATOM 1428 C C . ILE A 1 181 ? 14.617 19.467 -2.380 1.00 92.50 181 ILE A C 1
ATOM 1430 O O . ILE A 1 181 ? 14.837 19.141 -3.548 1.00 92.50 181 ILE A O 1
ATOM 1434 N N . TYR A 1 182 ? 14.853 18.651 -1.354 1.00 92.12 182 TYR A N 1
ATOM 1435 C CA . TYR A 1 182 ? 15.352 17.291 -1.520 1.00 92.12 182 TYR A CA 1
ATOM 1436 C C . TYR A 1 182 ? 14.362 16.393 -2.269 1.00 92.12 182 TYR A C 1
ATOM 1438 O O . TYR A 1 182 ? 14.747 15.797 -3.274 1.00 92.12 182 TYR A O 1
ATOM 1446 N N . ILE A 1 183 ? 13.085 16.371 -1.871 1.00 94.62 183 ILE A N 1
ATOM 1447 C CA . ILE A 1 183 ? 12.042 15.629 -2.596 1.00 94.62 183 ILE A CA 1
ATOM 1448 C C . ILE A 1 183 ? 11.923 16.132 -4.036 1.00 94.62 183 ILE A C 1
ATOM 1450 O O . ILE A 1 183 ? 11.895 15.332 -4.968 1.00 94.62 183 ILE A O 1
ATOM 1454 N N . GLY A 1 184 ? 11.928 17.451 -4.248 1.00 94.06 184 GLY A N 1
ATOM 1455 C CA . GLY A 1 184 ? 11.901 18.033 -5.591 1.00 94.06 184 GLY A CA 1
ATOM 1456 C C . GLY A 1 184 ? 13.093 17.595 -6.443 1.00 94.06 184 GLY A C 1
ATOM 1457 O O . GLY A 1 184 ? 12.933 17.295 -7.625 1.00 94.06 184 GLY A O 1
ATOM 1458 N N . SER A 1 185 ? 14.275 17.494 -5.835 1.00 91.69 185 SER A N 1
ATOM 1459 C CA . SER A 1 185 ? 15.492 17.028 -6.504 1.00 91.69 185 SER A CA 1
ATOM 1460 C C . SER A 1 185 ? 15.399 15.545 -6.862 1.00 91.69 185 SER A C 1
ATOM 1462 O O . SER A 1 185 ? 15.675 15.192 -8.006 1.00 91.69 185 SER A O 1
ATOM 1464 N N . LEU A 1 186 ? 14.941 14.694 -5.937 1.00 92.00 186 LEU A N 1
ATOM 1465 C CA . LEU A 1 186 ? 14.728 13.264 -6.179 1.00 92.00 186 LEU A CA 1
ATOM 1466 C C . LEU A 1 186 ? 13.715 13.022 -7.299 1.00 92.00 186 LEU A C 1
ATOM 1468 O O . LEU A 1 186 ? 13.947 12.200 -8.179 1.00 92.00 186 LEU A O 1
ATOM 1472 N N . VAL A 1 187 ? 12.604 13.758 -7.304 1.00 93.62 187 VAL A N 1
ATOM 1473 C CA . VAL A 1 187 ? 11.566 13.612 -8.329 1.00 93.62 187 VAL A CA 1
ATOM 1474 C C . VAL A 1 187 ? 12.092 13.989 -9.712 1.00 93.62 187 VAL A C 1
ATOM 1476 O O . VAL A 1 187 ? 11.846 13.262 -10.672 1.00 93.62 187 VAL A O 1
ATOM 1479 N N . ILE A 1 188 ? 12.839 15.092 -9.837 1.00 92.00 188 ILE A N 1
ATOM 1480 C CA . ILE A 1 188 ? 13.460 15.458 -11.119 1.00 92.00 188 ILE A CA 1
ATOM 1481 C C . ILE A 1 188 ? 14.460 14.385 -11.548 1.00 92.00 188 ILE A C 1
ATOM 1483 O O . ILE A 1 188 ? 14.468 13.979 -12.709 1.00 92.00 188 ILE A O 1
ATOM 1487 N N . ASP A 1 189 ? 15.252 13.884 -10.608 1.00 88.94 189 ASP A N 1
ATOM 1488 C CA . ASP A 1 189 ? 16.251 12.850 -10.842 1.00 88.94 189 ASP A CA 1
ATOM 1489 C C . ASP A 1 189 ? 15.632 11.507 -11.288 1.00 88.94 189 ASP A C 1
ATOM 1491 O O . ASP A 1 189 ? 16.200 10.806 -12.124 1.00 88.94 189 ASP A O 1
ATOM 1495 N N . ARG A 1 190 ? 14.429 11.168 -10.797 1.00 88.06 190 ARG A N 1
ATOM 1496 C CA . ARG A 1 190 ? 13.661 9.956 -11.156 1.00 88.06 190 ARG A CA 1
ATOM 1497 C C . ARG A 1 190 ? 12.656 10.149 -12.294 1.00 88.06 190 ARG A C 1
ATOM 1499 O O . ARG A 1 190 ? 12.058 9.167 -12.733 1.00 88.06 190 ARG A O 1
ATOM 1506 N N . SER A 1 191 ? 12.470 11.372 -12.792 1.00 84.00 191 SER A N 1
ATOM 1507 C CA . SER A 1 191 ? 11.421 11.708 -13.772 1.00 84.00 191 SER A CA 1
ATOM 1508 C C . SER A 1 191 ? 11.478 10.886 -15.066 1.00 84.00 191 SER A C 1
ATOM 1510 O O . SER A 1 191 ? 10.451 10.683 -15.707 1.00 84.00 191 SER A O 1
ATOM 1512 N N . ASN A 1 192 ? 12.651 10.348 -15.411 1.00 79.00 192 ASN A N 1
ATOM 1513 C CA . ASN A 1 192 ? 12.855 9.531 -16.607 1.00 79.00 192 ASN A CA 1
ATOM 1514 C C . ASN A 1 192 ? 12.571 8.025 -16.411 1.00 79.00 192 ASN A C 1
ATOM 1516 O O . ASN A 1 192 ? 12.603 7.294 -17.395 1.00 79.00 192 ASN A O 1
ATOM 1520 N N . GLY A 1 193 ? 12.337 7.539 -15.181 1.00 67.94 193 GLY A N 1
ATOM 1521 C CA . GLY A 1 193 ? 12.400 6.100 -14.862 1.00 67.94 193 GLY A CA 1
ATOM 1522 C C . GLY A 1 193 ? 11.272 5.521 -14.000 1.00 67.94 193 GLY A C 1
ATOM 1523 O O . GLY A 1 193 ? 11.427 4.417 -13.497 1.00 67.94 193 GLY A O 1
ATOM 1524 N N . PHE A 1 194 ? 10.159 6.236 -13.785 1.00 66.19 194 PHE A N 1
ATOM 1525 C CA . PHE A 1 194 ? 8.982 5.772 -13.009 1.00 66.19 194 PHE A CA 1
ATOM 1526 C C . PHE A 1 194 ? 9.252 5.284 -11.565 1.00 66.19 194 PHE A C 1
ATOM 1528 O O . PHE A 1 194 ? 8.396 4.667 -10.937 1.00 66.19 194 PHE A O 1
ATOM 1535 N N . GLN A 1 195 ? 10.407 5.602 -10.986 1.00 78.12 195 GLN A N 1
ATOM 1536 C CA . GLN A 1 195 ? 10.826 5.121 -9.665 1.00 78.12 195 GLN A CA 1
ATOM 1537 C C . GLN A 1 195 ? 10.493 6.102 -8.554 1.00 78.12 195 GLN A C 1
ATOM 1539 O O . GLN A 1 195 ? 11.365 6.692 -7.918 1.00 78.12 195 GLN A O 1
ATOM 1544 N N . LEU A 1 196 ? 9.202 6.293 -8.339 1.00 91.12 196 LEU A N 1
ATOM 1545 C CA . LEU A 1 196 ? 8.725 7.092 -7.218 1.00 91.12 196 LEU A CA 1
ATOM 1546 C C . LEU A 1 196 ? 8.380 6.231 -5.997 1.00 91.12 196 LEU A C 1
ATOM 1548 O O . LEU A 1 196 ? 8.141 6.791 -4.930 1.00 91.12 196 LEU A O 1
ATOM 1552 N N . GLU A 1 197 ? 8.400 4.899 -6.132 1.00 90.44 197 GLU A N 1
ATOM 1553 C CA . GLU A 1 197 ? 8.048 3.977 -5.045 1.00 90.44 197 GLU A CA 1
ATOM 1554 C C . GLU A 1 197 ? 9.056 4.037 -3.891 1.00 90.44 197 GLU A C 1
ATOM 1556 O O . GLU A 1 197 ? 8.636 4.195 -2.757 1.00 90.44 197 GLU A O 1
ATOM 1561 N N . GLU A 1 198 ? 10.367 4.050 -4.163 1.00 89.44 198 GLU A N 1
ATOM 1562 C CA . GLU A 1 198 ? 11.417 4.217 -3.135 1.00 89.44 198 GLU A CA 1
ATOM 1563 C C . GLU A 1 198 ? 11.186 5.493 -2.297 1.00 89.44 198 GLU A C 1
ATOM 1565 O O . GLU A 1 198 ? 11.233 5.486 -1.067 1.00 89.44 198 GLU A O 1
ATOM 1570 N N . ILE A 1 199 ? 10.855 6.602 -2.970 1.00 93.31 199 ILE A N 1
ATOM 1571 C CA . ILE A 1 199 ? 10.576 7.891 -2.323 1.00 93.31 199 ILE A CA 1
ATOM 1572 C C . ILE A 1 199 ? 9.292 7.800 -1.486 1.00 93.31 199 ILE A C 1
ATOM 1574 O O . ILE A 1 199 ? 9.245 8.302 -0.361 1.00 93.31 199 ILE A O 1
ATOM 1578 N N . LYS A 1 200 ? 8.248 7.154 -2.019 1.00 95.25 200 LYS A N 1
ATOM 1579 C CA . LYS A 1 200 ? 6.979 6.922 -1.319 1.00 95.25 200 LYS A CA 1
ATOM 1580 C C . LYS A 1 200 ? 7.185 6.055 -0.076 1.00 95.25 200 LYS A C 1
ATOM 1582 O O . LYS A 1 200 ? 6.691 6.435 0.981 1.00 95.25 200 LYS A O 1
ATOM 1587 N N . GLU A 1 201 ? 7.904 4.940 -0.174 1.00 93.19 201 GLU A N 1
ATOM 1588 C CA . GLU A 1 201 ? 8.203 4.041 0.948 1.00 93.19 201 GLU A CA 1
ATOM 1589 C C . GLU A 1 201 ? 8.979 4.774 2.046 1.00 93.19 201 GLU A C 1
ATOM 1591 O O . GLU A 1 201 ? 8.619 4.699 3.225 1.00 93.19 201 GLU A O 1
ATOM 1596 N N . TYR A 1 202 ? 9.967 5.578 1.656 1.00 93.00 202 TYR A N 1
ATOM 1597 C CA . TYR A 1 202 ? 10.720 6.420 2.576 1.00 93.00 202 TYR A CA 1
ATOM 1598 C C . TYR A 1 202 ? 9.837 7.464 3.291 1.00 93.00 202 TYR A C 1
ATOM 1600 O O . TYR A 1 202 ? 9.882 7.601 4.521 1.00 93.00 202 TYR A O 1
ATOM 1608 N N . ILE A 1 203 ? 8.974 8.177 2.555 1.00 95.56 203 ILE A N 1
ATOM 1609 C CA . ILE A 1 203 ? 8.006 9.115 3.149 1.00 95.56 203 ILE A CA 1
ATOM 1610 C C . ILE A 1 203 ? 7.041 8.364 4.070 1.00 95.56 203 ILE A C 1
ATOM 1612 O O . ILE A 1 203 ? 6.759 8.835 5.170 1.00 95.56 203 ILE A O 1
ATOM 1616 N N . GLN A 1 204 ? 6.557 7.193 3.656 1.00 95.94 204 GLN A N 1
ATOM 1617 C CA . GLN A 1 204 ? 5.634 6.365 4.424 1.00 95.94 204 GLN A CA 1
ATOM 1618 C C . GLN A 1 204 ? 6.234 5.939 5.762 1.00 95.94 204 GLN A C 1
ATOM 1620 O O . GLN A 1 204 ? 5.545 6.054 6.778 1.00 95.94 204 GLN A O 1
ATOM 1625 N N . ALA A 1 205 ? 7.488 5.481 5.773 1.00 93.50 205 ALA A N 1
ATOM 1626 C CA . ALA A 1 205 ? 8.216 5.148 6.992 1.00 93.50 205 ALA A CA 1
ATOM 1627 C C . ALA A 1 205 ? 8.349 6.379 7.902 1.00 93.50 205 ALA A C 1
ATOM 1629 O O . ALA A 1 205 ? 7.985 6.326 9.077 1.00 93.50 205 ALA A O 1
ATOM 1630 N N . SER A 1 206 ? 8.749 7.518 7.328 1.00 93.81 206 SER A N 1
ATOM 1631 C CA . SER A 1 206 ? 8.961 8.778 8.053 1.00 93.81 206 SER A CA 1
ATOM 1632 C C . SER A 1 206 ? 7.686 9.321 8.712 1.00 93.81 206 SER A C 1
ATOM 1634 O O . SER A 1 206 ? 7.715 9.829 9.831 1.00 93.81 206 SER A O 1
ATOM 1636 N N . ILE A 1 207 ? 6.530 9.203 8.049 1.00 95.75 207 ILE A N 1
ATOM 1637 C CA . ILE A 1 207 ? 5.254 9.695 8.591 1.00 95.75 207 ILE A CA 1
ATOM 1638 C C . ILE A 1 207 ? 4.510 8.648 9.426 1.00 95.75 207 ILE A C 1
ATOM 1640 O O . ILE A 1 207 ? 3.459 8.964 9.985 1.00 95.75 207 ILE A O 1
ATOM 1644 N N . GLN A 1 208 ? 4.984 7.397 9.500 1.00 95.00 208 GLN A N 1
ATOM 1645 C CA . GLN A 1 208 ? 4.174 6.272 9.971 1.00 95.00 208 GLN A CA 1
ATOM 1646 C C . GLN A 1 208 ? 3.660 6.471 11.399 1.00 95.00 208 GLN A C 1
ATOM 1648 O O . GLN A 1 208 ? 2.470 6.238 11.646 1.00 95.00 208 GLN A O 1
ATOM 1653 N N . GLU A 1 209 ? 4.533 6.883 12.321 1.00 92.88 209 GLU A N 1
ATOM 1654 C CA . GLU A 1 209 ? 4.198 7.096 13.733 1.00 92.88 209 GLU A CA 1
ATOM 1655 C C . GLU A 1 209 ? 3.280 8.300 13.927 1.00 92.88 209 GLU A C 1
ATOM 1657 O O . GLU A 1 209 ? 2.237 8.191 14.580 1.00 92.88 209 GLU A O 1
ATOM 1662 N N . LYS A 1 210 ? 3.596 9.430 13.285 1.00 94.25 210 LYS A N 1
ATOM 1663 C CA . LYS A 1 210 ? 2.761 10.632 13.371 1.00 94.25 210 LYS A CA 1
ATOM 1664 C C . LYS A 1 210 ? 1.385 10.397 12.753 1.00 94.25 210 LYS A C 1
ATOM 1666 O O . LYS A 1 210 ? 0.382 10.794 13.338 1.00 94.25 210 LYS A O 1
ATOM 1671 N N . ALA A 1 211 ? 1.312 9.683 11.631 1.00 94.56 211 ALA A N 1
ATOM 1672 C CA . ALA A 1 211 ? 0.053 9.290 11.009 1.00 94.56 211 ALA A CA 1
ATOM 1673 C C . ALA A 1 211 ? -0.775 8.372 11.919 1.00 94.56 211 ALA A C 1
ATOM 1675 O O . ALA A 1 211 ? -1.990 8.536 11.962 1.00 94.56 211 ALA A O 1
ATOM 1676 N N . LYS A 1 212 ? -0.158 7.454 12.688 1.00 91.81 212 LYS A N 1
ATOM 1677 C CA . LYS A 1 212 ? -0.879 6.672 13.716 1.00 91.81 212 LYS A CA 1
ATOM 1678 C C . LYS A 1 212 ? -1.500 7.608 14.753 1.00 91.81 212 LYS A C 1
ATOM 1680 O O . LYS A 1 212 ? -2.707 7.545 14.956 1.00 91.81 212 LYS A O 1
ATOM 1685 N N . SER A 1 213 ? -0.705 8.506 15.333 1.00 91.19 213 SER A N 1
ATOM 1686 C CA . SER A 1 213 ? -1.170 9.461 16.348 1.00 91.19 213 SER A CA 1
ATOM 1687 C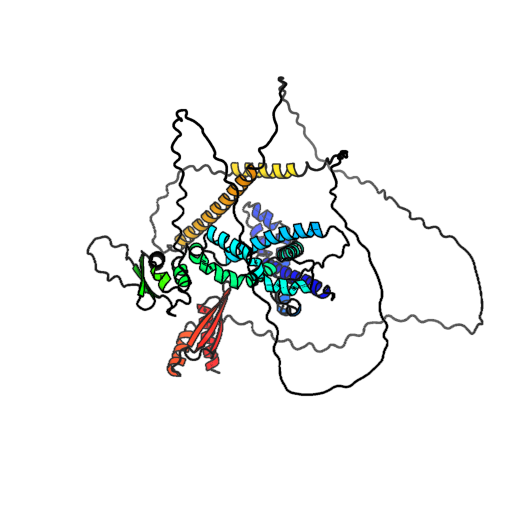 C . SER A 1 213 ? -2.309 10.357 15.835 1.00 91.19 213 SER A C 1
ATOM 1689 O O . SER A 1 213 ? -3.396 10.381 16.407 1.00 91.19 213 SER A O 1
ATOM 1691 N N . LEU A 1 214 ? -2.122 10.998 14.678 1.00 92.56 214 LEU A N 1
ATOM 1692 C CA . LEU A 1 214 ? -3.120 11.886 14.074 1.00 92.56 214 LEU A CA 1
ATOM 1693 C C . LEU A 1 214 ? -4.374 11.148 13.589 1.00 92.56 214 LEU A C 1
ATOM 1695 O O . LEU A 1 214 ? -5.463 11.720 13.608 1.00 92.56 214 LEU A O 1
ATOM 1699 N N . SER A 1 215 ? -4.251 9.885 13.163 1.00 91.75 215 SER A N 1
ATOM 1700 C CA . SER A 1 215 ? -5.413 9.095 12.737 1.00 91.75 215 SER A CA 1
ATOM 1701 C C . SER A 1 215 ? -6.406 8.859 13.872 1.00 91.75 215 SER A C 1
ATOM 1703 O O . SER A 1 215 ? -7.608 8.785 13.634 1.00 91.75 215 SER A O 1
ATOM 1705 N N . LEU A 1 216 ? -5.922 8.815 15.113 1.00 86.25 216 LEU A N 1
ATOM 1706 C CA . LEU A 1 216 ? -6.757 8.642 16.298 1.00 86.25 216 LEU A CA 1
ATOM 1707 C C . LEU A 1 216 ? -7.549 9.918 16.614 1.00 86.25 216 LEU A C 1
ATOM 1709 O O . LEU A 1 216 ? -8.693 9.838 17.049 1.00 86.25 216 LEU A O 1
ATOM 1713 N N . GLU A 1 217 ? -6.996 11.093 16.301 1.00 88.50 217 GLU A N 1
ATOM 1714 C CA . GLU A 1 217 ? -7.706 12.375 16.405 1.00 88.50 217 GLU A CA 1
ATOM 1715 C C . GLU A 1 217 ? -8.794 12.556 15.334 1.00 88.50 217 GLU A C 1
ATOM 1717 O O . GLU A 1 217 ? -9.688 13.376 15.505 1.00 88.50 217 GLU A O 1
ATOM 1722 N N . ILE A 1 218 ? -8.713 11.848 14.202 1.00 89.94 218 ILE A N 1
ATOM 1723 C CA . ILE A 1 218 ? -9.632 12.008 13.053 1.00 89.94 218 ILE A CA 1
ATOM 1724 C C . ILE A 1 218 ? -10.408 10.702 12.792 1.00 89.94 218 ILE A C 1
ATOM 1726 O O . ILE A 1 218 ? -11.018 10.499 11.743 1.00 89.94 218 ILE A O 1
ATOM 1730 N N . ILE A 1 219 ? -10.434 9.801 13.774 1.00 87.12 219 ILE A N 1
ATOM 1731 C CA . ILE A 1 219 ? -10.949 8.434 13.632 1.00 87.12 219 ILE A CA 1
ATOM 1732 C C . ILE A 1 219 ? -12.391 8.373 13.111 1.00 87.12 219 ILE A C 1
ATOM 1734 O O . ILE A 1 219 ? -12.742 7.466 12.356 1.00 87.12 219 ILE A O 1
ATOM 1738 N N . ASN A 1 220 ? -13.200 9.385 13.435 1.00 84.38 220 ASN A N 1
ATOM 1739 C CA . ASN A 1 220 ? -14.600 9.446 13.034 1.00 84.38 220 ASN A CA 1
ATOM 1740 C C . ASN A 1 220 ? -14.815 9.713 11.546 1.00 84.38 220 ASN A C 1
ATOM 1742 O O . ASN A 1 220 ? -15.794 9.233 10.983 1.00 84.38 220 ASN A O 1
ATOM 1746 N N . GLY A 1 221 ? -13.890 10.420 10.900 1.00 86.44 221 GLY A N 1
ATOM 1747 C CA . GLY A 1 221 ? -13.918 10.592 9.452 1.00 86.44 221 GLY A CA 1
ATOM 1748 C C . GLY A 1 221 ? -13.197 9.467 8.704 1.00 86.44 221 GLY A C 1
ATOM 1749 O O . GLY A 1 221 ? -13.548 9.168 7.569 1.00 86.44 221 GLY A O 1
ATOM 1750 N N . LEU A 1 222 ? -12.220 8.803 9.334 1.00 88.12 222 LEU A N 1
ATOM 1751 C CA . LEU A 1 222 ? -11.415 7.764 8.677 1.00 88.12 222 LEU A CA 1
ATOM 1752 C C . LEU A 1 222 ? -12.134 6.422 8.494 1.00 88.12 222 LEU A C 1
ATOM 1754 O O . LEU A 1 222 ? -11.756 5.639 7.626 1.00 88.12 222 LEU A O 1
ATOM 1758 N N . TYR A 1 223 ? -13.152 6.141 9.308 1.00 89.19 223 TYR A N 1
ATOM 1759 C CA . TYR A 1 223 ? -13.858 4.855 9.292 1.00 89.19 223 TYR A CA 1
ATOM 1760 C C . TYR A 1 223 ? -15.378 5.002 9.237 1.00 89.19 223 TYR A C 1
ATOM 1762 O O . TYR A 1 223 ? -16.101 4.080 9.615 1.00 89.19 223 TYR A O 1
ATOM 1770 N N . ARG A 1 224 ? -15.878 6.135 8.730 1.00 86.19 224 ARG A N 1
ATOM 1771 C CA . ARG A 1 224 ? -17.314 6.447 8.692 1.00 86.19 224 ARG A CA 1
ATOM 1772 C C . ARG A 1 224 ? -18.148 5.365 8.002 1.00 86.19 224 ARG A C 1
ATOM 1774 O O . ARG A 1 224 ? -19.263 5.074 8.430 1.00 86.19 224 ARG A O 1
ATOM 1781 N N . HIS A 1 225 ? -17.606 4.744 6.956 1.00 87.88 225 HIS A N 1
ATOM 1782 C CA . HIS A 1 225 ? -18.278 3.680 6.205 1.00 87.88 225 HIS A CA 1
ATOM 1783 C C . HIS A 1 225 ? -18.152 2.282 6.836 1.00 87.88 225 HIS A C 1
ATOM 1785 O O . HIS A 1 225 ? -18.749 1.332 6.333 1.00 87.88 225 HIS A O 1
ATOM 1791 N N . ASN A 1 226 ? -17.406 2.135 7.935 1.00 93.19 226 ASN A N 1
ATOM 1792 C CA . ASN A 1 226 ? -17.232 0.866 8.639 1.00 93.19 226 ASN A CA 1
ATOM 1793 C C . ASN A 1 226 ? -17.277 1.060 10.169 1.00 93.19 226 ASN A C 1
ATOM 1795 O O . ASN A 1 226 ? -16.243 0.955 10.843 1.00 93.19 226 ASN A O 1
ATOM 1799 N N . PRO A 1 227 ? -18.470 1.324 10.739 1.00 93.88 227 PRO A N 1
ATOM 1800 C CA . PRO A 1 227 ? -18.619 1.638 12.157 1.00 93.88 227 PRO A CA 1
ATOM 1801 C C . PRO A 1 227 ? -18.144 0.505 13.075 1.00 93.88 227 PRO A C 1
ATOM 1803 O O . PRO A 1 227 ? -17.578 0.781 14.131 1.00 93.88 227 PRO A O 1
ATOM 1806 N N . LYS A 1 228 ? -18.276 -0.768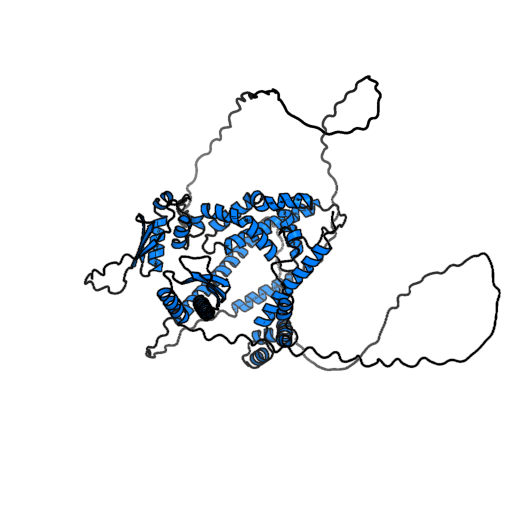 12.667 1.00 95.56 228 LYS A N 1
ATOM 1807 C CA . LYS A 1 228 ? -17.698 -1.903 13.409 1.00 95.56 228 LYS A CA 1
ATOM 1808 C C . LYS A 1 228 ? -16.191 -1.730 13.609 1.00 95.56 228 LYS A C 1
ATOM 1810 O O . LYS A 1 228 ? -15.701 -1.831 14.733 1.00 95.56 228 LYS A O 1
ATOM 1815 N N . PHE A 1 229 ? -15.456 -1.455 12.532 1.00 94.00 229 PHE A N 1
ATOM 1816 C CA . PHE A 1 229 ? -14.007 -1.269 12.600 1.00 94.00 229 PHE A CA 1
ATOM 1817 C C . PHE A 1 229 ? -13.627 -0.009 13.385 1.00 94.00 229 PHE A C 1
ATOM 1819 O O . PHE A 1 229 ? -12.670 -0.032 14.155 1.00 94.00 229 PHE A O 1
ATOM 1826 N N . GLN A 1 230 ? -14.412 1.062 13.252 1.00 92.69 230 GLN A N 1
ATOM 1827 C CA . GLN A 1 230 ? -14.232 2.297 14.012 1.00 92.69 230 GLN A CA 1
ATOM 1828 C C . GLN A 1 230 ? -14.321 2.065 15.528 1.00 92.69 230 GLN A C 1
ATOM 1830 O O . GLN A 1 230 ? -13.440 2.509 16.261 1.00 92.69 230 GLN A O 1
ATOM 1835 N N . VAL A 1 231 ? -15.334 1.324 16.001 1.00 94.31 231 VAL A N 1
ATOM 1836 C CA . VAL A 1 231 ? -15.473 0.957 17.424 1.00 94.31 231 VAL A CA 1
ATOM 1837 C C . VAL A 1 231 ? -14.296 0.099 17.885 1.00 94.31 231 VAL A C 1
ATOM 1839 O O . VAL A 1 231 ? -13.720 0.369 18.937 1.00 94.31 231 VAL A O 1
ATOM 1842 N N . MET A 1 232 ? -13.902 -0.899 17.087 1.00 94.94 232 MET A N 1
ATOM 1843 C CA . MET A 1 232 ? -12.742 -1.744 17.393 1.00 94.94 232 MET A CA 1
ATOM 1844 C C . MET A 1 232 ? -11.460 -0.920 17.539 1.00 94.94 232 MET A C 1
ATOM 1846 O O . MET A 1 232 ? -10.687 -1.166 18.458 1.00 94.94 232 MET A O 1
ATOM 1850 N N . LYS A 1 233 ? -11.241 0.066 16.659 1.00 91.56 233 LYS A N 1
ATOM 1851 C CA . LYS A 1 233 ? -10.059 0.934 16.699 1.00 91.56 233 LYS A CA 1
ATOM 1852 C C . LYS A 1 233 ? -10.084 1.956 17.826 1.00 91.56 233 LYS A C 1
ATOM 1854 O O . LYS A 1 233 ? -9.050 2.178 18.441 1.00 91.56 233 LYS A O 1
ATOM 1859 N N . LEU A 1 234 ? -11.242 2.525 18.152 1.00 91.38 234 LEU A N 1
ATOM 1860 C CA . LEU A 1 234 ? -11.394 3.395 19.325 1.00 91.38 234 LEU A CA 1
ATOM 1861 C C . LEU A 1 234 ? -11.095 2.657 20.635 1.00 91.38 234 LEU A C 1
ATOM 1863 O O . LEU A 1 234 ? -10.558 3.239 21.573 1.00 91.38 234 LEU A O 1
ATOM 1867 N N . LEU A 1 235 ? -11.450 1.375 20.699 1.00 93.69 235 LEU A N 1
ATOM 1868 C CA . LEU A 1 235 ? -11.250 0.535 21.876 1.00 93.69 235 LEU A CA 1
ATOM 1869 C C . LEU A 1 235 ? -9.944 -0.266 21.833 1.00 93.69 235 LEU A C 1
ATOM 1871 O O . LEU A 1 235 ? -9.704 -1.070 22.737 1.00 93.69 235 LEU A O 1
ATOM 1875 N N . GLU A 1 236 ? -9.095 -0.048 20.828 1.00 92.56 236 GLU A N 1
ATOM 1876 C CA . GLU A 1 236 ? -7.756 -0.625 20.780 1.00 92.56 236 GLU A CA 1
ATOM 1877 C C . GLU A 1 236 ? -6.951 -0.073 21.961 1.00 92.56 236 GLU A C 1
ATOM 1879 O O . GLU A 1 236 ? -6.862 1.138 22.158 1.00 92.56 236 GLU A O 1
ATOM 1884 N N . ASN A 1 237 ? -6.413 -0.970 22.790 1.00 91.44 237 ASN A N 1
ATOM 1885 C CA . ASN A 1 237 ? -5.721 -0.622 24.034 1.00 91.44 237 ASN A CA 1
ATOM 1886 C C . ASN A 1 237 ? -6.569 0.206 25.017 1.00 91.44 237 ASN A C 1
ATOM 1888 O O . ASN A 1 237 ? -6.034 1.042 25.731 1.00 91.44 237 ASN A O 1
ATOM 1892 N N . ASN A 1 238 ? -7.889 0.009 25.071 1.00 94.12 238 ASN A N 1
ATOM 1893 C CA . ASN A 1 238 ? -8.745 0.731 26.019 1.00 94.12 238 ASN A CA 1
ATOM 1894 C C . ASN A 1 238 ? -8.304 0.562 27.491 1.00 94.12 238 ASN A C 1
ATOM 1896 O O . ASN A 1 238 ? -7.613 -0.391 27.855 1.00 94.12 238 ASN A O 1
ATOM 1900 N N . LYS A 1 239 ? -8.799 1.442 28.371 1.00 95.75 239 LYS A N 1
ATOM 1901 C CA . LYS A 1 239 ? -8.433 1.499 29.802 1.00 95.75 239 LYS A CA 1
ATOM 1902 C C . LYS A 1 239 ? -8.679 0.198 30.577 1.00 95.75 239 LYS A C 1
ATOM 1904 O O . LYS A 1 239 ? -8.141 0.027 31.664 1.00 95.75 239 LYS A O 1
ATOM 1909 N N . THR A 1 240 ? -9.517 -0.704 30.062 1.00 95.31 240 THR A N 1
ATOM 1910 C CA . THR A 1 240 ? -9.837 -1.976 30.728 1.00 95.31 240 THR A CA 1
ATOM 1911 C C . THR A 1 240 ? -8.916 -3.126 30.332 1.00 95.31 240 THR A C 1
ATOM 1913 O O . THR A 1 240 ? -9.008 -4.187 30.958 1.00 95.31 240 THR A O 1
ATOM 1916 N N . GLY A 1 241 ? -8.095 -2.941 29.289 1.00 94.75 241 GLY A N 1
ATOM 1917 C CA . GLY A 1 241 ? -7.198 -3.958 28.737 1.00 94.75 241 GLY A CA 1
ATOM 1918 C C . GLY A 1 241 ? -7.902 -5.142 28.067 1.00 94.75 241 GLY A C 1
ATOM 1919 O O . GLY A 1 241 ? -7.271 -6.166 27.838 1.00 94.75 241 GLY A O 1
ATOM 1920 N N . THR A 1 242 ? -9.206 -5.049 27.777 1.00 95.94 242 THR A N 1
ATOM 1921 C CA . THR A 1 242 ? -9.978 -6.156 27.175 1.00 95.94 242 THR A CA 1
ATOM 1922 C C . THR A 1 242 ? -10.543 -5.787 25.819 1.00 95.94 242 THR A C 1
ATOM 1924 O O . THR A 1 242 ? -10.922 -4.645 25.609 1.00 95.94 242 THR A O 1
ATOM 1927 N N . ASN A 1 243 ? -10.630 -6.737 24.891 1.00 95.19 243 ASN A N 1
ATOM 1928 C CA . ASN A 1 243 ? -11.217 -6.473 23.579 1.00 95.19 243 ASN A CA 1
ATOM 1929 C C . ASN A 1 243 ? -12.754 -6.478 23.651 1.00 95.19 243 ASN A C 1
ATOM 1931 O O . ASN A 1 243 ? -13.322 -7.290 24.387 1.00 95.19 243 ASN A O 1
ATOM 1935 N N . PRO A 1 244 ? -13.444 -5.607 22.892 1.00 96.88 244 PRO A N 1
ATOM 1936 C CA . PRO A 1 244 ? -14.897 -5.651 22.799 1.00 96.88 244 PRO A CA 1
ATOM 1937 C C . PRO A 1 244 ? -15.359 -6.943 22.106 1.00 96.88 244 PRO A C 1
ATOM 1939 O O . PRO A 1 244 ? -14.765 -7.392 21.124 1.00 96.88 244 PRO A O 1
ATOM 1942 N N . VAL A 1 245 ? -16.439 -7.533 22.613 1.00 97.44 245 VAL A N 1
ATOM 1943 C CA . VAL A 1 245 ? -17.039 -8.774 22.113 1.00 97.44 245 VAL A CA 1
ATOM 1944 C C . VAL A 1 245 ? -18.395 -8.462 21.494 1.00 97.44 245 VAL A C 1
ATOM 1946 O O . VAL A 1 245 ? -19.239 -7.822 22.118 1.00 97.44 245 VAL A O 1
ATOM 1949 N N . PHE A 1 246 ? -18.611 -8.940 20.270 1.00 97.62 246 PHE A N 1
ATOM 1950 C CA . PHE A 1 246 ? -19.896 -8.873 19.578 1.00 97.62 246 PHE A CA 1
ATOM 1951 C C . PHE A 1 246 ? -20.661 -10.161 19.881 1.00 97.62 246 PHE A C 1
ATOM 1953 O O . PHE A 1 246 ? -20.409 -11.203 19.277 1.00 97.62 246 PHE A O 1
ATOM 1960 N N . SER A 1 247 ? -21.560 -10.114 20.860 1.00 97.06 247 SER A N 1
ATOM 1961 C CA . SER A 1 247 ? -22.368 -11.265 21.259 1.00 97.06 247 SER A CA 1
ATOM 1962 C C . SER A 1 247 ? -23.737 -11.204 20.598 1.00 97.06 247 SER A C 1
ATOM 1964 O O . SER A 1 247 ? -24.476 -10.233 20.771 1.00 97.06 247 SER A O 1
ATOM 1966 N N . ARG A 1 248 ? -24.103 -12.265 19.877 1.00 96.44 248 ARG A N 1
ATOM 1967 C CA . ARG A 1 248 ? -25.478 -12.463 19.419 1.00 96.44 248 ARG A CA 1
ATOM 1968 C C . ARG A 1 248 ? -26.355 -12.751 20.631 1.00 96.44 248 ARG A C 1
ATOM 1970 O O . ARG A 1 248 ? -26.113 -13.723 21.344 1.00 96.44 248 ARG A O 1
ATOM 1977 N N . ILE A 1 249 ? -27.393 -11.949 20.834 1.00 94.94 249 ILE A N 1
ATOM 1978 C CA . ILE A 1 249 ? -28.459 -12.346 21.746 1.00 94.94 249 ILE A CA 1
ATOM 1979 C C . ILE A 1 249 ? -29.308 -13.339 20.965 1.00 94.94 249 ILE A C 1
ATOM 1981 O O . ILE A 1 249 ? -29.785 -13.020 19.874 1.00 94.94 249 ILE A O 1
ATOM 1985 N N . ASN A 1 250 ? -29.482 -14.555 21.481 1.00 75.56 250 ASN A N 1
ATOM 1986 C CA . ASN A 1 250 ? -30.499 -15.442 20.937 1.00 75.56 250 ASN A CA 1
ATOM 1987 C C . ASN A 1 250 ? -31.847 -14.769 21.181 1.00 75.56 250 ASN A C 1
ATOM 1989 O O . ASN A 1 250 ? -32.401 -14.865 22.276 1.00 75.56 250 ASN A O 1
ATOM 1993 N N . THR A 1 251 ? -32.355 -14.064 20.166 1.00 67.44 251 THR A N 1
ATOM 1994 C CA . THR A 1 251 ? -33.752 -13.664 20.095 1.00 67.44 251 THR A CA 1
ATOM 1995 C C . THR A 1 251 ? -34.510 -14.975 20.166 1.00 67.44 251 THR A C 1
ATOM 1997 O O . THR A 1 251 ? -34.564 -15.720 19.187 1.00 67.44 251 THR A O 1
ATOM 2000 N N . GLN A 1 252 ? -34.971 -15.347 21.364 1.00 63.06 252 GLN A N 1
ATOM 2001 C CA . GLN A 1 252 ? -35.821 -16.511 21.504 1.00 63.06 252 GLN A CA 1
ATOM 2002 C C . GLN A 1 252 ? -36.938 -16.299 20.498 1.00 63.06 252 GLN A C 1
ATOM 2004 O O . GLN A 1 252 ? -37.589 -15.253 20.525 1.00 63.06 252 GLN A O 1
ATOM 2009 N N . ASN A 1 253 ? -37.085 -17.251 19.576 1.00 59.06 253 ASN A N 1
ATOM 2010 C CA . ASN A 1 253 ? -38.179 -17.314 18.623 1.00 59.06 253 ASN A CA 1
ATOM 2011 C C . ASN A 1 253 ? -39.470 -17.491 19.433 1.00 59.06 253 ASN A C 1
ATOM 2013 O O . ASN A 1 253 ? -40.055 -18.570 19.452 1.00 59.06 253 ASN A O 1
ATOM 2017 N N . LYS A 1 254 ? -39.894 -16.469 20.180 1.00 59.06 254 LYS A N 1
ATOM 2018 C CA . LYS A 1 254 ? -41.231 -16.400 20.737 1.00 59.06 254 LYS A CA 1
ATOM 2019 C C . LYS A 1 254 ? -42.104 -16.174 19.526 1.00 59.06 254 LYS A C 1
ATOM 2021 O O . LYS A 1 254 ? -42.262 -15.056 19.056 1.00 59.06 254 LYS A O 1
ATOM 2026 N N . SER A 1 255 ? -42.534 -17.302 18.977 1.00 53.78 255 SER A N 1
ATOM 2027 C CA . SER A 1 255 ? -43.457 -17.469 17.876 1.00 53.78 255 SER A CA 1
ATOM 2028 C C . SER A 1 255 ? -44.703 -16.632 18.137 1.00 53.78 255 SER A C 1
ATOM 2030 O O . SER A 1 255 ? -45.697 -17.117 18.682 1.00 53.78 255 SER A O 1
ATOM 2032 N N . SER A 1 256 ? -44.666 -15.359 17.764 1.00 54.31 256 SER A N 1
ATOM 2033 C CA . SER A 1 256 ? -45.879 -14.633 17.460 1.00 54.31 256 SER A CA 1
ATOM 2034 C C . SER A 1 256 ? -46.508 -15.390 16.293 1.00 54.31 256 SER A C 1
ATOM 2036 O O . SER A 1 256 ? -45.948 -15.478 15.205 1.00 54.31 256 SER A O 1
ATOM 2038 N N . LYS A 1 257 ? -47.652 -16.029 16.550 1.00 62.22 257 LYS A N 1
ATOM 2039 C CA . LYS A 1 257 ? -48.473 -16.809 15.602 1.00 62.22 257 LYS A CA 1
ATOM 2040 C C . LYS A 1 257 ? -49.058 -15.950 14.452 1.00 62.22 257 LYS A C 1
ATOM 2042 O O . LYS A 1 257 ? -50.100 -16.286 13.900 1.00 62.22 257 LYS A O 1
ATOM 2047 N N . GLY A 1 258 ? -48.413 -14.837 14.102 1.00 62.00 258 GLY A N 1
ATOM 2048 C CA . GLY A 1 258 ? -48.787 -13.919 13.030 1.00 62.00 258 GLY A CA 1
ATOM 2049 C C . GLY A 1 258 ? -48.050 -14.254 11.735 1.00 62.00 258 GLY A C 1
ATOM 2050 O O . GLY A 1 258 ? -46.904 -14.688 11.746 1.00 62.00 258 GLY A O 1
ATOM 2051 N N . LYS A 1 259 ? -48.738 -14.084 10.611 1.00 60.66 259 LYS A N 1
ATOM 2052 C CA . LYS A 1 259 ? -48.472 -14.661 9.284 1.00 60.66 259 LYS A CA 1
ATOM 2053 C C . LYS A 1 259 ? -47.236 -14.119 8.534 1.00 60.66 259 LYS A C 1
ATOM 2055 O O . LYS A 1 259 ? -47.045 -14.493 7.380 1.00 60.66 259 LYS A O 1
ATOM 2060 N N . ASP A 1 260 ? -46.373 -13.331 9.173 1.00 62.53 260 ASP A N 1
ATOM 2061 C CA . ASP A 1 260 ? -45.216 -12.688 8.531 1.00 62.53 260 ASP A CA 1
ATOM 2062 C C . ASP A 1 260 ? -43.931 -13.494 8.780 1.00 62.53 260 ASP A C 1
ATOM 2064 O O . ASP A 1 260 ? -43.107 -13.197 9.642 1.00 62.53 260 ASP A O 1
ATOM 2068 N N . LYS A 1 261 ? -43.780 -14.589 8.026 1.00 63.34 261 LYS A N 1
ATOM 2069 C CA . LYS A 1 261 ? -42.744 -15.624 8.217 1.00 63.34 261 LYS A CA 1
ATOM 2070 C C . LYS A 1 261 ? -41.307 -15.250 7.810 1.00 63.34 261 LYS A C 1
ATOM 2072 O O . LYS A 1 261 ? -40.423 -16.081 8.006 1.00 63.34 261 LYS A O 1
ATOM 2077 N N . ASN A 1 262 ? -41.033 -14.065 7.257 1.00 64.88 262 ASN A N 1
ATOM 2078 C CA . ASN A 1 262 ? -39.858 -13.915 6.381 1.00 64.88 262 ASN A CA 1
ATOM 2079 C C . ASN A 1 262 ? -38.689 -13.022 6.825 1.00 64.88 262 ASN A C 1
ATOM 2081 O O . ASN A 1 262 ? -37.737 -12.897 6.061 1.00 64.88 262 ASN A O 1
ATOM 2085 N N . SER A 1 263 ? -38.636 -12.489 8.048 1.00 73.06 263 SER A N 1
ATOM 2086 C CA . SER A 1 263 ? -37.392 -11.857 8.525 1.00 73.06 263 SER A CA 1
ATOM 2087 C C . SER A 1 263 ? -37.058 -12.244 9.962 1.00 73.06 263 SER A C 1
ATOM 2089 O O . SER A 1 263 ? -37.512 -11.649 10.935 1.00 73.06 263 SER A O 1
ATOM 2091 N N . LYS A 1 264 ? -36.207 -13.268 10.115 1.00 84.00 264 LYS A N 1
ATOM 2092 C CA . LYS A 1 264 ? -35.564 -13.555 11.405 1.00 84.00 264 LYS A CA 1
ATOM 2093 C C . LYS A 1 264 ? -34.627 -12.396 11.740 1.00 84.00 264 LYS A C 1
ATOM 2095 O O . LYS A 1 264 ? -33.508 -12.337 11.242 1.00 84.00 264 LYS A O 1
ATOM 2100 N N . GLN A 1 265 ? -35.095 -11.478 12.576 1.00 90.44 265 GLN A N 1
ATOM 2101 C CA . GLN A 1 265 ? -34.305 -10.353 13.053 1.00 90.44 265 GLN A CA 1
ATOM 2102 C C . GLN A 1 265 ? -33.224 -10.848 14.024 1.00 90.44 265 GLN A C 1
ATOM 2104 O O . GLN A 1 265 ? -33.508 -11.452 15.063 1.00 90.44 265 GLN A O 1
ATOM 2109 N N . ILE A 1 266 ? -31.965 -10.617 13.663 1.00 94.06 266 ILE A N 1
ATOM 2110 C CA . ILE A 1 266 ? -30.798 -10.954 14.476 1.00 94.06 266 ILE A CA 1
ATOM 2111 C C . ILE A 1 266 ? -30.439 -9.720 15.294 1.00 94.06 266 ILE A C 1
ATOM 2113 O O . ILE A 1 266 ? -30.257 -8.650 14.721 1.00 94.06 266 ILE A O 1
ATOM 2117 N N . THR A 1 267 ? -30.299 -9.875 16.610 1.00 95.56 267 THR A N 1
ATOM 2118 C CA . THR A 1 267 ? -29.858 -8.798 17.506 1.00 95.56 267 THR A CA 1
ATOM 2119 C C . THR A 1 267 ? -28.461 -9.096 18.038 1.00 95.56 267 THR A C 1
ATOM 2121 O O . THR A 1 267 ? -28.178 -10.204 18.504 1.00 95.56 267 THR A O 1
ATOM 2124 N N . ILE A 1 268 ? -27.577 -8.106 17.961 1.00 97.56 268 ILE A N 1
ATOM 2125 C CA . ILE A 1 268 ? -26.188 -8.184 18.409 1.00 97.56 268 ILE A CA 1
ATOM 2126 C C . ILE A 1 268 ? -25.925 -7.078 19.420 1.00 97.56 268 ILE A C 1
ATOM 2128 O O . ILE A 1 268 ? -26.334 -5.933 19.237 1.00 97.56 268 ILE A O 1
ATOM 2132 N N . GLU A 1 269 ? -25.213 -7.441 20.478 1.00 97.88 269 GLU A N 1
ATOM 2133 C CA . GLU A 1 269 ? -24.710 -6.533 21.501 1.00 97.88 269 GLU A CA 1
ATOM 2134 C C . GLU A 1 269 ? -23.193 -6.455 21.426 1.00 97.88 269 GLU A C 1
ATOM 2136 O O . GLU A 1 269 ? -22.514 -7.475 21.298 1.00 97.88 269 GLU A O 1
ATOM 2141 N N . ILE A 1 270 ? -22.662 -5.245 21.560 1.00 98.06 270 ILE A N 1
ATOM 2142 C CA . ILE A 1 270 ? -21.236 -4.999 21.745 1.00 98.06 270 ILE A CA 1
ATOM 2143 C C . ILE A 1 270 ? -21.000 -4.839 23.237 1.00 98.06 270 ILE A C 1
ATOM 2145 O O . ILE A 1 270 ? -21.506 -3.896 23.848 1.00 98.06 270 ILE A O 1
ATOM 2149 N N . LYS A 1 271 ? -20.225 -5.748 23.823 1.00 97.88 271 LYS A N 1
ATOM 2150 C CA . LYS A 1 271 ? -19.887 -5.733 25.246 1.00 97.88 271 LYS A CA 1
ATOM 2151 C C . LYS A 1 271 ? -18.399 -5.529 25.452 1.00 97.88 271 LYS A C 1
ATOM 2153 O O . LYS A 1 271 ? -17.583 -6.101 24.738 1.00 97.88 271 LYS A O 1
ATOM 2158 N N . LEU A 1 272 ? -18.049 -4.746 26.462 1.00 97.31 272 LEU A N 1
ATOM 2159 C CA . LEU A 1 272 ? -16.695 -4.656 26.994 1.00 97.31 272 LEU A CA 1
ATOM 2160 C C . LEU A 1 272 ? -16.732 -5.204 28.422 1.00 97.31 272 LEU A C 1
ATOM 2162 O O . LEU A 1 272 ? -17.271 -4.560 29.324 1.00 97.31 272 LEU A O 1
ATOM 2166 N N . LYS A 1 273 ? -16.235 -6.431 28.616 1.00 95.44 273 LYS A N 1
ATOM 2167 C CA . LYS A 1 273 ? -16.520 -7.246 29.813 1.00 95.44 273 LYS A CA 1
ATOM 2168 C C . LYS A 1 273 ? -18.040 -7.396 30.009 1.00 95.44 273 LYS A C 1
ATOM 2170 O O . LYS A 1 273 ? -18.709 -7.970 29.156 1.00 95.44 273 LYS A O 1
ATOM 2175 N N . ASN A 1 274 ? -18.582 -6.827 31.086 1.00 96.38 274 ASN A N 1
ATOM 2176 C CA . ASN A 1 274 ? -20.007 -6.867 31.425 1.00 96.38 274 ASN A CA 1
ATOM 2177 C C . ASN A 1 274 ? -20.755 -5.578 31.040 1.00 96.38 274 ASN A C 1
ATOM 2179 O O . ASN A 1 274 ? -21.938 -5.443 31.340 1.00 96.38 274 ASN A O 1
ATOM 2183 N N . VAL A 1 275 ? -20.081 -4.618 30.401 1.00 97.25 275 VAL A N 1
ATOM 2184 C CA . VAL A 1 275 ? -20.664 -3.319 30.049 1.00 97.25 275 VAL A CA 1
ATOM 2185 C C . VAL A 1 275 ? -21.196 -3.364 28.625 1.00 97.25 275 VAL A C 1
ATOM 2187 O O . VAL A 1 275 ? -20.440 -3.618 27.687 1.00 97.25 275 VAL A O 1
ATOM 2190 N N . LEU A 1 276 ? -22.489 -3.087 28.455 1.00 97.38 276 LEU A N 1
ATOM 2191 C CA . LEU A 1 276 ? -23.117 -2.948 27.145 1.00 97.38 276 LEU A CA 1
ATOM 2192 C C . LEU A 1 276 ? -22.736 -1.598 26.526 1.00 97.38 276 LEU A C 1
ATOM 2194 O O . LEU A 1 276 ? -23.149 -0.546 27.008 1.00 97.38 276 LEU A O 1
ATOM 2198 N N . LEU A 1 277 ? -21.974 -1.635 25.437 1.00 97.50 277 LEU A N 1
ATOM 2199 C CA . LEU A 1 277 ? -21.583 -0.442 24.690 1.00 97.50 277 LEU A CA 1
ATOM 2200 C C . LEU A 1 277 ? -22.669 -0.018 23.700 1.00 97.50 277 LEU A C 1
ATOM 2202 O O . LEU A 1 277 ? -22.993 1.163 23.607 1.00 97.50 277 LEU A O 1
ATOM 2206 N N . GLY A 1 278 ? -23.254 -0.978 22.986 1.00 97.75 278 GLY A N 1
ATOM 2207 C CA . GLY A 1 278 ? -24.295 -0.731 21.993 1.00 97.75 278 GLY A CA 1
ATOM 2208 C C . GLY A 1 278 ? -25.017 -2.006 21.581 1.00 97.75 278 GLY A C 1
ATOM 2209 O O . GLY A 1 278 ? -24.505 -3.109 21.775 1.00 97.75 278 GLY A O 1
ATOM 2210 N N . SER A 1 279 ? -26.210 -1.850 21.024 1.00 97.69 279 SER A N 1
ATOM 2211 C CA . SER A 1 279 ? -27.056 -2.944 20.551 1.00 97.69 279 SER A CA 1
ATOM 2212 C C . SER A 1 279 ? -27.671 -2.584 19.209 1.00 97.69 279 SER A C 1
ATOM 2214 O O . SER A 1 279 ? -28.099 -1.451 19.004 1.00 97.69 279 SER A O 1
ATOM 2216 N N . GLY A 1 280 ? -27.745 -3.546 18.300 1.00 97.19 280 GLY A N 1
ATOM 2217 C CA . GLY A 1 280 ? -28.315 -3.340 16.978 1.00 97.19 280 GLY A CA 1
ATOM 2218 C C . GLY A 1 280 ? -28.981 -4.598 16.474 1.00 97.19 280 GLY A C 1
ATOM 2219 O O . GLY A 1 280 ? -28.589 -5.710 16.822 1.00 97.19 280 GLY A O 1
ATOM 2220 N N . SER A 1 281 ? -30.007 -4.409 15.655 1.00 96.06 281 SER A N 1
ATOM 2221 C CA . SER A 1 281 ? -30.691 -5.503 14.986 1.00 96.06 281 SER A CA 1
ATOM 2222 C C . SER A 1 281 ? -30.567 -5.368 13.473 1.00 96.06 281 SER A C 1
ATOM 2224 O O . SER A 1 281 ? -30.354 -4.271 12.954 1.00 96.06 281 SER A O 1
ATOM 2226 N N . GLY A 1 282 ? -30.644 -6.495 12.776 1.00 94.81 282 GLY A N 1
ATOM 2227 C CA . GLY A 1 282 ? -30.505 -6.558 11.328 1.00 94.81 282 GLY A CA 1
ATOM 2228 C C . GLY A 1 282 ? -31.070 -7.853 10.764 1.00 94.81 282 GLY A C 1
ATOM 2229 O O . GLY A 1 282 ? -31.352 -8.809 11.493 1.00 94.81 282 GLY A O 1
ATOM 2230 N N . THR A 1 283 ? -31.244 -7.878 9.448 1.00 92.69 283 THR A N 1
ATOM 2231 C CA . THR A 1 283 ? -31.669 -9.084 8.714 1.00 92.69 283 THR A CA 1
ATOM 2232 C C . THR A 1 283 ? -30.521 -10.080 8.538 1.00 92.69 283 THR A C 1
ATOM 2234 O O . THR A 1 283 ? -30.751 -11.275 8.367 1.00 92.69 283 THR A O 1
ATOM 2237 N N . SER A 1 284 ? -29.279 -9.600 8.632 1.00 94.25 284 SER A N 1
ATOM 2238 C CA . SER A 1 284 ? -28.053 -10.392 8.589 1.00 94.25 284 SER A CA 1
ATOM 2239 C C . SER A 1 284 ? -27.172 -10.107 9.807 1.00 94.25 284 SER A C 1
ATOM 2241 O O . SER A 1 284 ? -27.318 -9.089 10.487 1.00 94.25 284 SER A O 1
ATOM 2243 N N . MET A 1 285 ? -26.229 -11.012 10.086 1.00 94.56 285 MET A N 1
ATOM 2244 C CA . MET A 1 285 ? -25.268 -10.833 11.178 1.00 94.56 285 MET A CA 1
ATOM 2245 C C . MET A 1 285 ? -24.414 -9.578 10.963 1.00 94.56 285 MET A C 1
ATOM 2247 O O . MET A 1 285 ? -24.237 -8.796 11.888 1.00 94.56 285 MET A O 1
ATOM 2251 N N . THR A 1 286 ? -23.937 -9.353 9.739 1.00 95.62 286 THR A N 1
ATOM 2252 C CA . THR A 1 286 ? -23.102 -8.194 9.404 1.00 95.62 286 THR A CA 1
ATOM 2253 C C . THR A 1 286 ? -23.857 -6.879 9.570 1.00 95.62 286 THR A C 1
ATOM 2255 O O . THR A 1 286 ? -23.310 -5.939 10.139 1.00 95.62 286 THR A O 1
ATOM 2258 N N . ASP A 1 287 ? -25.118 -6.809 9.140 1.00 95.19 287 ASP A N 1
ATOM 2259 C CA . ASP A 1 287 ? -25.962 -5.624 9.320 1.00 95.19 287 ASP A CA 1
ATOM 2260 C C . ASP A 1 287 ? -26.233 -5.343 10.808 1.00 95.19 287 ASP A C 1
ATOM 2262 O O . ASP A 1 287 ? -26.018 -4.228 11.286 1.00 95.19 287 ASP A O 1
ATOM 2266 N N . ALA A 1 288 ? -26.583 -6.377 11.582 1.00 96.50 288 ALA A N 1
ATOM 2267 C CA . ALA A 1 288 ? -26.792 -6.252 13.023 1.00 96.50 288 ALA A CA 1
ATOM 2268 C C . ALA A 1 288 ? -25.528 -5.770 13.766 1.00 96.50 288 ALA A C 1
ATOM 2270 O O . ALA A 1 288 ? -25.628 -4.908 14.639 1.00 96.50 288 ALA A O 1
ATOM 2271 N N . GLU A 1 289 ? -24.334 -6.256 13.400 1.00 97.38 289 GLU A N 1
ATOM 2272 C CA . GLU A 1 289 ? -23.061 -5.793 13.974 1.00 97.38 289 GLU A CA 1
ATOM 2273 C C . GLU A 1 289 ? -22.781 -4.325 13.642 1.00 97.38 289 GLU A C 1
ATOM 2275 O O . GLU A 1 289 ? -22.372 -3.560 14.517 1.00 97.38 289 GLU A O 1
ATOM 2280 N N . GLN A 1 290 ? -22.997 -3.921 12.386 1.00 96.12 290 GLN A N 1
ATOM 2281 C CA . GLN A 1 290 ? -22.789 -2.537 11.961 1.00 96.12 290 GLN A CA 1
ATOM 2282 C C . GLN A 1 290 ? -23.776 -1.598 12.663 1.00 96.12 290 GLN A C 1
ATOM 2284 O O . GLN A 1 290 ? -23.382 -0.521 13.105 1.00 96.12 290 GLN A O 1
ATOM 2289 N N . ASN A 1 291 ? -25.036 -2.007 12.830 1.00 96.31 291 ASN A N 1
ATOM 2290 C CA . ASN A 1 291 ? -26.040 -1.223 13.547 1.00 96.31 291 ASN A CA 1
ATOM 2291 C C . ASN A 1 291 ? -25.739 -1.147 15.050 1.00 96.31 291 ASN A C 1
ATOM 2293 O O . ASN A 1 291 ? -25.859 -0.071 15.632 1.00 96.31 291 ASN A O 1
ATOM 2297 N N . ALA A 1 292 ? -25.249 -2.231 15.661 1.00 97.62 292 ALA A N 1
ATOM 2298 C CA . ALA A 1 292 ? -24.811 -2.218 17.056 1.00 97.62 292 ALA A CA 1
ATOM 2299 C C . ALA A 1 292 ? -23.611 -1.281 17.263 1.00 97.62 292 ALA A C 1
ATOM 2301 O O . ALA A 1 292 ? -23.525 -0.579 18.270 1.00 97.62 292 ALA A O 1
ATOM 2302 N N . ALA A 1 293 ? -22.706 -1.226 16.282 1.00 97.31 293 ALA A N 1
ATOM 2303 C CA . ALA A 1 293 ? -21.556 -0.333 16.311 1.00 97.31 293 ALA A CA 1
ATOM 2304 C C . ALA A 1 293 ? -21.958 1.134 16.126 1.00 97.31 293 ALA A C 1
ATOM 2306 O O . ALA A 1 293 ? -21.452 1.992 16.845 1.00 97.31 293 ALA A O 1
ATOM 2307 N N . LYS A 1 294 ? -22.906 1.430 15.226 1.00 95.12 294 LYS A N 1
ATOM 2308 C CA . LYS A 1 294 ? -23.485 2.778 15.091 1.00 95.12 294 LYS A CA 1
ATOM 2309 C C . LYS A 1 294 ? -24.117 3.243 16.402 1.00 95.12 294 LYS A C 1
ATOM 2311 O O . LYS A 1 294 ? -23.851 4.363 16.824 1.00 95.12 294 LYS A O 1
ATOM 2316 N N . ASP A 1 295 ? -24.893 2.382 17.060 1.00 96.62 295 ASP A N 1
ATOM 2317 C CA . ASP A 1 295 ? -25.490 2.684 18.366 1.00 96.62 295 ASP A CA 1
ATOM 2318 C C . ASP A 1 295 ? -24.413 2.976 19.429 1.00 96.62 295 ASP A C 1
ATOM 2320 O O . ASP A 1 295 ? -24.485 3.984 20.133 1.00 96.62 295 ASP A O 1
ATOM 2324 N N . ALA A 1 296 ? -23.350 2.164 19.484 1.00 96.06 296 ALA A N 1
ATOM 2325 C CA . ALA A 1 296 ? -22.223 2.403 20.387 1.00 96.06 296 ALA A CA 1
ATOM 2326 C C . ALA A 1 296 ? -21.506 3.741 20.115 1.00 96.06 296 ALA A C 1
ATOM 2328 O O . ALA A 1 296 ? -21.155 4.441 21.061 1.00 96.06 296 ALA A O 1
ATOM 2329 N N . LEU A 1 297 ? -21.307 4.117 18.845 1.00 93.19 297 LEU A N 1
ATOM 2330 C CA . LEU A 1 297 ? -20.629 5.364 18.452 1.00 93.19 297 LEU A CA 1
ATOM 2331 C C . LEU A 1 297 ? -21.424 6.626 18.802 1.00 93.19 297 LEU A C 1
ATOM 2333 O O . LEU A 1 297 ? -20.824 7.665 19.078 1.00 93.19 297 LEU A O 1
ATOM 2337 N N . VAL A 1 298 ? -22.758 6.545 18.795 1.00 92.00 298 VAL A N 1
ATOM 2338 C CA . VAL A 1 298 ? -23.645 7.651 19.195 1.00 92.00 298 VAL A CA 1
ATOM 2339 C C . VAL A 1 298 ? -23.599 7.872 20.712 1.00 92.00 298 VAL A C 1
ATOM 2341 O O . VAL A 1 298 ? -23.733 9.003 21.190 1.00 92.00 298 VAL A O 1
ATOM 2344 N N . LYS A 1 299 ? -23.377 6.808 21.488 1.00 92.50 299 LYS A N 1
ATOM 2345 C CA . LYS A 1 299 ? -23.311 6.867 22.950 1.00 92.50 299 LYS A CA 1
ATOM 2346 C C . LYS A 1 299 ? -21.976 7.454 23.423 1.00 92.50 299 LYS A C 1
ATOM 2348 O O . LYS A 1 299 ? -20.896 7.046 23.010 1.00 92.50 299 LYS A O 1
ATOM 2353 N N . LYS A 1 300 ? -22.038 8.346 24.419 1.00 91.56 300 LYS A N 1
ATOM 2354 C CA . LYS A 1 300 ? -20.850 8.901 25.109 1.00 91.56 300 LYS A CA 1
ATOM 2355 C C . LYS A 1 300 ? -20.103 7.879 25.981 1.00 91.56 300 LYS A C 1
ATOM 2357 O O . LYS A 1 300 ? -19.093 8.208 26.591 1.00 91.56 300 LYS A O 1
ATOM 2362 N N . ILE A 1 301 ? -20.590 6.640 26.061 1.00 92.75 301 ILE A N 1
ATOM 2363 C CA . ILE A 1 301 ? -19.982 5.586 26.879 1.00 92.75 301 ILE A CA 1
ATOM 2364 C C . ILE A 1 301 ? -18.573 5.225 26.396 1.00 92.75 301 ILE A C 1
ATOM 2366 O O . ILE A 1 301 ? -17.707 4.913 27.208 1.00 92.75 301 ILE A O 1
ATOM 2370 N N . LEU A 1 302 ? -18.306 5.339 25.090 1.00 91.44 302 LEU A N 1
ATOM 2371 C CA . LEU A 1 302 ? -16.983 5.056 24.536 1.00 91.44 302 LEU A CA 1
ATOM 2372 C C . LEU A 1 302 ? -15.901 5.979 25.112 1.00 91.44 302 LEU A C 1
ATOM 2374 O O . LEU A 1 302 ? -14.795 5.505 25.334 1.00 91.44 302 LEU A O 1
ATOM 2378 N N . ASP A 1 303 ? -16.214 7.236 25.449 1.00 91.00 303 ASP A N 1
ATOM 2379 C CA . ASP A 1 303 ? -15.255 8.179 26.055 1.00 91.00 303 ASP A CA 1
ATOM 2380 C C . ASP A 1 303 ? -14.757 7.729 27.435 1.00 91.00 303 ASP A C 1
ATOM 2382 O O . ASP A 1 303 ? -13.643 8.054 27.858 1.00 91.00 303 ASP A O 1
ATOM 2386 N N . GLN A 1 304 ? -15.577 6.962 28.156 1.00 94.38 304 GLN A N 1
ATOM 2387 C CA . GLN A 1 304 ? -15.217 6.463 29.479 1.00 94.38 304 GLN A CA 1
ATOM 2388 C C . GLN A 1 304 ? -14.135 5.385 29.379 1.00 94.38 304 GLN A C 1
ATOM 2390 O O . GLN A 1 304 ? -13.209 5.376 30.193 1.00 94.38 304 GLN A O 1
ATOM 2395 N N . TYR A 1 305 ? -14.203 4.535 28.353 1.00 94.56 305 TYR A N 1
ATOM 2396 C CA . TYR A 1 305 ? -13.329 3.369 28.194 1.00 94.56 305 TYR A CA 1
ATOM 2397 C C . TYR A 1 305 ? -12.171 3.595 27.220 1.00 94.56 305 TYR A C 1
ATOM 2399 O O . TYR A 1 305 ? -11.079 3.070 27.437 1.00 94.56 305 TYR A O 1
ATOM 2407 N N . SER A 1 306 ? -12.387 4.387 26.175 1.00 91.38 306 SER A N 1
ATOM 2408 C CA . SER A 1 306 ? -11.370 4.765 25.198 1.00 91.38 306 SER A CA 1
ATOM 2409 C C . SER A 1 306 ? -10.282 5.626 25.847 1.00 91.38 306 SER A C 1
ATOM 2411 O O . SER A 1 306 ? -10.550 6.453 26.723 1.00 91.38 306 SER A O 1
ATOM 2413 N N . ILE A 1 307 ? -9.034 5.435 25.412 1.00 88.75 307 ILE A N 1
ATOM 2414 C CA . ILE A 1 307 ? -7.925 6.355 25.724 1.00 88.75 307 ILE A CA 1
ATOM 2415 C C . ILE A 1 307 ? -8.041 7.627 24.865 1.00 88.75 307 ILE A C 1
ATOM 2417 O O . ILE A 1 307 ? -7.601 8.705 25.261 1.00 88.75 307 ILE A O 1
ATOM 2421 N N . TYR A 1 308 ? -8.692 7.515 23.709 1.00 83.88 308 TYR A N 1
ATOM 2422 C CA . TYR A 1 308 ? -8.907 8.594 22.756 1.00 83.88 308 TYR A CA 1
ATOM 2423 C C . TYR A 1 308 ? -10.245 9.282 23.014 1.00 83.88 308 TYR A C 1
ATOM 2425 O O . TYR A 1 308 ? -11.257 8.614 23.238 1.00 83.88 308 TYR A O 1
ATOM 2433 N N . LYS A 1 309 ? -10.270 10.616 22.950 1.00 77.19 309 LYS A N 1
ATOM 2434 C CA . LYS A 1 309 ? -11.525 11.376 23.012 1.00 77.19 309 LYS A CA 1
ATOM 2435 C C . LYS A 1 309 ? -12.341 11.085 21.751 1.00 77.19 309 LYS A C 1
ATOM 2437 O O . LYS A 1 309 ? -11.868 11.361 20.650 1.00 77.19 309 LYS A O 1
ATOM 2442 N N . ASN A 1 310 ? -13.557 10.565 21.898 1.00 71.62 310 ASN A N 1
ATOM 2443 C CA . ASN A 1 310 ? -14.502 10.437 20.799 1.00 71.62 310 ASN A CA 1
ATOM 2444 C C . ASN A 1 310 ? -15.008 11.842 20.452 1.00 71.62 310 ASN A C 1
ATOM 2446 O O . ASN A 1 310 ? -15.878 12.409 21.115 1.00 71.62 310 ASN A O 1
ATOM 2450 N N . ILE A 1 311 ? -14.422 12.450 19.424 1.00 68.50 311 ILE A N 1
ATOM 2451 C CA . ILE A 1 311 ? -14.879 13.748 18.927 1.00 68.50 311 ILE A CA 1
ATOM 2452 C C . ILE A 1 311 ? -16.217 13.507 18.250 1.00 68.50 311 ILE A C 1
ATOM 2454 O O . ILE A 1 311 ? -16.226 13.081 17.101 1.00 68.50 311 ILE A O 1
ATOM 2458 N N . GLN A 1 312 ? -17.330 13.729 18.957 1.00 64.19 312 GLN A N 1
ATOM 2459 C CA . GLN A 1 312 ? -18.668 13.459 18.424 1.00 64.19 312 GLN A CA 1
ATOM 2460 C C . GLN A 1 312 ? -18.775 13.907 16.966 1.00 64.19 312 GLN A C 1
ATOM 2462 O O . GLN A 1 312 ? -18.296 15.006 16.661 1.00 64.19 312 GLN A O 1
ATOM 2467 N N . PRO A 1 313 ? -19.360 13.074 16.079 1.00 59.66 313 PRO A N 1
ATOM 2468 C CA . PRO A 1 313 ? -19.507 13.429 14.679 1.00 59.66 313 PRO A CA 1
ATOM 2469 C C . PRO A 1 313 ? -20.123 14.820 14.636 1.00 59.66 313 PRO A C 1
ATOM 2471 O O . PRO A 1 313 ? -21.224 15.035 15.153 1.00 59.66 313 PRO A O 1
ATOM 2474 N N . THR A 1 314 ? -19.359 15.782 14.114 1.00 54.50 314 THR A N 1
ATOM 2475 C CA . THR A 1 314 ? -19.862 17.125 13.866 1.00 54.50 314 THR A CA 1
ATOM 2476 C C . THR A 1 314 ? -21.148 16.918 13.098 1.00 54.50 314 THR A C 1
ATOM 2478 O O . THR A 1 314 ? -21.124 16.239 12.067 1.00 54.50 314 THR A O 1
ATOM 2481 N N . LYS A 1 315 ? -22.277 17.380 13.671 1.00 62.41 315 LYS A N 1
ATOM 2482 C CA . LYS A 1 315 ? -23.601 17.224 13.056 1.00 62.41 315 LYS A CA 1
ATOM 2483 C C . LYS A 1 315 ? -23.407 17.483 11.569 1.00 62.41 315 LYS A C 1
ATOM 2485 O O . LYS A 1 315 ? -22.823 18.535 11.275 1.00 62.41 315 LYS A O 1
ATOM 2490 N N . PRO A 1 316 ? -23.739 16.510 10.690 1.00 53.97 316 PRO A N 1
ATOM 2491 C CA . PRO A 1 316 ? -23.452 16.624 9.271 1.00 53.97 316 PRO A CA 1
ATOM 2492 C C . PRO A 1 316 ? -23.903 18.013 8.889 1.00 53.97 316 PRO A C 1
ATOM 2494 O O . PRO A 1 316 ? -25.037 18.378 9.194 1.00 53.97 316 PRO A O 1
ATOM 2497 N N . ASN A 1 317 ? -22.951 18.819 8.419 1.00 48.62 317 ASN A N 1
ATOM 2498 C CA . ASN A 1 317 ? -23.203 20.198 8.064 1.00 48.62 317 ASN A CA 1
ATOM 2499 C C . ASN A 1 317 ? -24.245 20.075 6.962 1.00 48.62 317 ASN A C 1
ATOM 2501 O O . ASN A 1 317 ? -23.881 19.716 5.841 1.00 48.62 317 ASN A O 1
ATOM 2505 N N . GLU A 1 318 ? -25.526 20.180 7.328 1.00 55.72 318 GLU A N 1
ATOM 2506 C CA . GLU A 1 318 ? -26.652 20.153 6.418 1.00 55.72 318 GLU A CA 1
ATOM 2507 C C . GLU A 1 318 ? -26.319 21.298 5.490 1.00 55.72 318 GLU A C 1
ATOM 2509 O O . GLU A 1 318 ? -26.475 22.474 5.834 1.00 55.72 318 GLU A O 1
ATOM 2514 N N . ARG A 1 319 ? -25.690 20.959 4.357 1.00 48.25 319 ARG A N 1
ATOM 2515 C CA . ARG A 1 319 ? -25.526 21.879 3.255 1.00 48.25 319 ARG A CA 1
ATOM 2516 C C . ARG A 1 319 ? -26.952 22.293 3.031 1.00 48.25 319 ARG A C 1
ATOM 2518 O O . ARG A 1 319 ? -27.737 21.463 2.590 1.00 48.25 319 ARG A O 1
ATOM 2525 N N . LYS A 1 320 ? -27.272 23.518 3.457 1.00 46.56 320 LYS A N 1
ATOM 2526 C CA . LYS A 1 320 ? -28.522 24.185 3.154 1.00 46.56 320 LYS A CA 1
ATOM 2527 C C . LYS A 1 320 ? -28.614 24.093 1.648 1.00 46.56 320 LYS A C 1
ATOM 2529 O O . LYS A 1 320 ? -27.962 24.859 0.936 1.00 46.56 320 LYS A O 1
ATOM 2534 N N . GLU A 1 321 ? -29.301 23.059 1.195 1.00 47.94 321 GLU A N 1
ATOM 2535 C CA . GLU A 1 321 ? -29.785 22.920 -0.148 1.00 47.94 321 GLU A CA 1
ATOM 2536 C C . GLU A 1 321 ? -30.642 24.163 -0.268 1.00 47.94 321 GLU A C 1
ATOM 2538 O O . GLU A 1 321 ? -31.659 24.310 0.407 1.00 47.94 321 GLU A O 1
ATOM 2543 N N . LYS A 1 322 ? -30.067 25.193 -0.896 1.00 49.38 322 LYS A N 1
ATOM 2544 C CA . LYS A 1 322 ? -30.763 26.449 -1.090 1.00 49.38 322 LYS A CA 1
ATOM 2545 C C . LYS A 1 322 ? -31.966 26.065 -1.923 1.00 49.38 322 LYS A C 1
ATOM 2547 O O . LYS A 1 322 ? -31.810 25.813 -3.115 1.00 49.38 322 LYS A O 1
ATOM 2552 N N . ASP A 1 323 ? -33.116 25.997 -1.263 1.00 50.50 323 ASP A N 1
ATOM 2553 C CA . ASP A 1 323 ? -34.420 25.984 -1.889 1.00 50.50 323 ASP A CA 1
ATOM 2554 C C . ASP A 1 323 ? -34.384 27.003 -3.024 1.00 50.50 323 ASP A C 1
ATOM 2556 O O . ASP A 1 323 ? -34.305 28.217 -2.803 1.00 50.50 323 ASP A O 1
ATOM 2560 N N . ASN A 1 324 ? -34.403 26.494 -4.254 1.00 49.44 324 ASN A N 1
ATOM 2561 C CA . ASN A 1 324 ? -34.743 27.270 -5.431 1.00 49.44 324 ASN A CA 1
ATOM 2562 C C . ASN A 1 324 ? -36.225 27.638 -5.309 1.00 49.44 324 ASN A C 1
ATOM 2564 O O . ASN A 1 324 ? -37.091 27.048 -5.949 1.00 49.44 324 ASN A O 1
ATOM 2568 N N . LYS A 1 325 ? -36.520 28.614 -4.450 1.00 48.44 325 LYS A N 1
ATOM 2569 C CA . LYS A 1 325 ? -37.785 29.338 -4.455 1.00 48.44 325 LYS A CA 1
ATOM 2570 C C . LYS A 1 325 ? -37.699 30.382 -5.580 1.00 48.44 325 LYS A C 1
ATOM 2572 O O . LYS A 1 325 ? -36.725 31.140 -5.606 1.00 48.44 325 LYS A O 1
ATOM 2577 N N . PRO A 1 326 ? -38.661 30.435 -6.516 1.00 45.16 326 PRO A N 1
ATOM 2578 C CA . PRO A 1 326 ? -38.661 31.431 -7.582 1.00 45.16 326 PRO A CA 1
ATOM 2579 C C . PRO A 1 326 ? -38.704 32.848 -6.991 1.00 45.16 326 PRO A C 1
ATOM 2581 O O . PRO A 1 326 ? -39.471 33.133 -6.071 1.00 45.16 326 PRO A O 1
ATOM 2584 N N . GLN A 1 327 ? -37.831 33.716 -7.507 1.00 40.50 327 GLN A N 1
ATOM 2585 C CA . GLN A 1 327 ? -37.682 35.112 -7.099 1.00 40.50 327 GLN A CA 1
ATOM 2586 C C . GLN A 1 327 ? -38.982 35.894 -7.338 1.00 40.50 327 GLN A C 1
ATOM 2588 O O . GLN A 1 327 ? -39.332 36.201 -8.474 1.00 40.50 327 GLN A O 1
ATOM 2593 N N . GLY A 1 328 ? -39.665 36.253 -6.251 1.00 42.69 328 GLY A N 1
ATOM 2594 C CA . GLY A 1 328 ? -40.594 37.380 -6.219 1.00 42.69 328 GLY A CA 1
ATOM 2595 C C . GLY A 1 328 ? -39.818 38.691 -6.065 1.00 42.69 328 GLY A C 1
ATOM 2596 O O . GLY A 1 328 ? -38.855 38.758 -5.302 1.00 42.69 328 GLY A O 1
ATOM 2597 N N . LEU A 1 329 ? -40.230 39.702 -6.831 1.00 43.12 329 LEU A N 1
ATOM 2598 C CA . LEU A 1 329 ? -39.656 41.048 -6.932 1.00 43.12 329 LEU A CA 1
ATOM 2599 C C . LEU A 1 329 ? -39.372 41.732 -5.574 1.00 43.12 329 LEU A C 1
ATOM 2601 O O . LEU A 1 329 ? -40.162 41.586 -4.640 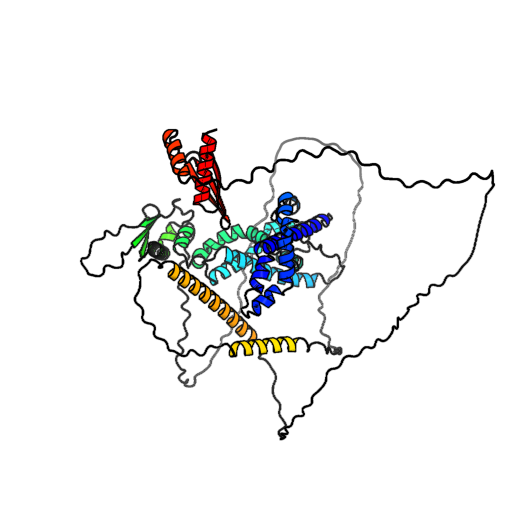1.00 43.12 329 LEU A O 1
ATOM 2605 N N . PRO A 1 330 ? -38.304 42.549 -5.470 1.00 45.06 330 PRO A N 1
ATOM 2606 C CA . PRO A 1 330 ? -38.047 43.362 -4.286 1.00 45.06 330 PRO A CA 1
ATOM 2607 C C . PRO A 1 330 ? -38.870 44.668 -4.302 1.00 45.06 330 PRO A C 1
ATOM 2609 O O . PRO A 1 330 ? -38.920 45.335 -5.338 1.00 45.06 330 PRO A O 1
ATOM 2612 N N . PRO A 1 331 ? -39.453 45.100 -3.167 1.00 49.16 331 PRO A N 1
ATOM 2613 C CA . PRO A 1 331 ? -39.895 46.478 -2.994 1.00 49.16 331 PRO A CA 1
ATOM 2614 C C . PRO A 1 331 ? -38.724 47.406 -2.599 1.00 49.16 331 PRO A C 1
ATOM 2616 O O . PRO A 1 331 ? -37.699 46.940 -2.087 1.00 49.16 331 PRO A O 1
ATOM 2619 N N . PRO A 1 332 ? -38.849 48.724 -2.850 1.00 45.44 332 PRO A N 1
ATOM 2620 C CA . PRO A 1 332 ? -37.740 49.664 -2.782 1.00 45.44 332 PRO A CA 1
ATOM 2621 C C . PRO A 1 332 ? -37.592 50.330 -1.406 1.00 45.44 332 PRO A C 1
ATOM 2623 O O . PRO A 1 332 ? -38.566 50.765 -0.804 1.00 45.44 332 PRO A O 1
ATOM 2626 N N . GLY A 1 333 ? -36.331 50.528 -1.010 1.00 42.34 333 GLY A N 1
ATOM 2627 C CA . GLY A 1 333 ? -35.880 51.699 -0.253 1.00 42.34 333 GLY A CA 1
ATOM 2628 C C . GLY A 1 333 ? -35.961 51.640 1.274 1.00 42.34 333 GLY A C 1
ATOM 2629 O O . GLY A 1 333 ? -37.043 51.646 1.838 1.00 42.34 333 GLY A O 1
ATOM 2630 N N . SER A 1 334 ? -34.800 51.755 1.933 1.00 34.81 334 SER A N 1
ATOM 2631 C CA . SER A 1 334 ? -34.542 52.847 2.891 1.00 34.81 334 SER A CA 1
ATOM 2632 C C . SER A 1 334 ? -33.133 52.774 3.506 1.00 34.81 334 SER A C 1
ATOM 2634 O O . SER A 1 334 ? -32.788 51.815 4.186 1.00 34.81 334 SER A O 1
ATOM 2636 N N . LEU A 1 335 ? -32.385 53.862 3.287 1.00 35.75 335 LEU A N 1
ATOM 2637 C CA . LEU A 1 335 ? -31.551 54.603 4.248 1.00 35.75 335 LEU A CA 1
ATOM 2638 C C . LEU A 1 335 ? -30.264 53.973 4.835 1.00 35.75 335 LEU A C 1
ATOM 2640 O O . LEU A 1 335 ? -30.263 53.083 5.676 1.00 35.75 335 LEU A O 1
ATOM 2644 N N . LYS A 1 336 ? -29.145 54.589 4.422 1.00 39.94 336 LYS A N 1
ATOM 2645 C CA . LYS A 1 336 ? -27.815 54.610 5.061 1.00 39.94 336 LYS A CA 1
ATOM 2646 C C . LYS A 1 336 ? -27.821 55.422 6.364 1.00 39.94 336 LYS A C 1
ATOM 2648 O O . LYS A 1 336 ? -28.509 56.436 6.399 1.00 39.94 336 LYS A O 1
ATOM 2653 N N . LEU A 1 337 ? -26.909 55.084 7.291 1.00 34.75 337 LEU A N 1
ATOM 2654 C CA . LEU A 1 337 ? -25.924 55.944 8.014 1.00 34.75 337 LEU A CA 1
ATOM 2655 C C . LEU A 1 337 ? -25.397 55.191 9.271 1.00 34.75 337 LEU A C 1
ATOM 2657 O O . LEU A 1 337 ? -26.041 54.236 9.692 1.00 34.75 337 LEU A O 1
ATOM 2661 N N . PRO A 1 338 ? -24.314 55.621 9.952 1.00 46.88 338 PRO A N 1
ATOM 2662 C CA . PRO A 1 338 ? -22.920 55.790 9.521 1.00 46.88 338 PRO A CA 1
ATOM 2663 C C . PRO A 1 338 ? -21.925 54.923 10.344 1.00 46.88 338 PRO A C 1
ATOM 2665 O O . PRO A 1 338 ? -22.212 54.476 11.450 1.00 46.88 338 PRO A O 1
ATOM 2668 N N . GLN A 1 339 ? -20.711 54.729 9.814 1.00 43.53 339 GLN A N 1
ATOM 2669 C CA . GLN A 1 339 ? -19.575 54.115 10.521 1.00 43.53 339 GLN A CA 1
ATOM 2670 C C . GLN A 1 339 ? -18.971 55.070 11.565 1.00 43.53 339 GLN A C 1
ATOM 2672 O O . GLN A 1 339 ? -18.687 56.226 11.253 1.00 43.53 339 GLN A O 1
ATOM 2677 N N . MET A 1 340 ? -18.717 54.559 12.774 1.00 42.38 340 MET A N 1
ATOM 2678 C CA . MET A 1 340 ? -17.921 55.224 13.811 1.00 42.38 340 MET A CA 1
ATOM 2679 C C . MET A 1 340 ? -16.420 54.886 13.690 1.00 42.38 340 MET A C 1
ATOM 2681 O O . MET A 1 340 ? -16.082 53.750 13.348 1.00 42.38 340 MET A O 1
ATOM 2685 N N . PRO A 1 341 ? -15.521 55.838 14.005 1.00 59.84 341 PRO A N 1
ATOM 2686 C CA . PRO A 1 341 ? -14.072 55.636 14.006 1.00 59.84 341 PRO A CA 1
ATOM 2687 C C . PRO A 1 341 ? -13.556 54.922 15.277 1.00 59.84 341 PRO A C 1
ATOM 2689 O O . PRO A 1 341 ? -14.212 54.967 16.320 1.00 59.84 341 PRO A O 1
ATOM 2692 N N . PRO A 1 342 ? -12.369 54.282 15.216 1.00 57.78 342 PRO A N 1
ATOM 2693 C CA . PRO A 1 342 ? -11.774 53.570 16.347 1.00 57.78 342 PRO A CA 1
ATOM 2694 C C . PRO A 1 342 ? -11.110 54.515 17.376 1.00 57.78 342 PRO A C 1
ATOM 2696 O O . PRO A 1 342 ? -10.539 55.536 16.984 1.00 57.78 342 PRO A O 1
ATOM 2699 N N . PRO A 1 343 ? -11.129 54.173 18.680 1.00 54.34 343 PRO A N 1
ATOM 2700 C CA . PRO A 1 343 ? -10.490 54.968 19.731 1.00 54.34 343 PRO A CA 1
ATOM 2701 C C . PRO A 1 343 ? -8.954 54.777 19.800 1.00 54.34 343 PRO A C 1
ATOM 2703 O O . PRO A 1 343 ? -8.453 53.693 19.486 1.00 54.34 343 PRO A O 1
ATOM 2706 N N . PRO A 1 344 ? -8.199 55.815 20.224 1.00 47.84 344 PRO A N 1
ATOM 2707 C CA . PRO A 1 344 ? -6.740 55.803 20.322 1.00 47.84 344 PRO A CA 1
ATOM 2708 C C . PRO A 1 344 ? -6.224 55.221 21.653 1.00 47.84 344 PRO A C 1
ATOM 2710 O O . PRO A 1 344 ? -6.973 54.964 22.590 1.00 47.84 344 PRO A O 1
ATOM 2713 N N . GLY A 1 345 ? -4.909 54.990 21.687 1.00 38.94 345 GLY A N 1
ATOM 2714 C CA . GLY A 1 345 ? -4.196 54.115 22.617 1.00 38.94 345 GLY A CA 1
ATOM 2715 C C . GLY A 1 345 ? -4.190 54.450 24.113 1.00 38.94 345 GLY A C 1
ATOM 2716 O O . GLY A 1 345 ? -4.465 55.556 24.559 1.00 38.94 345 GLY A O 1
ATOM 2717 N N . SER A 1 346 ? -3.797 53.434 24.878 1.00 35.28 346 SER A N 1
ATOM 2718 C CA . SER A 1 346 ? -3.260 53.434 26.249 1.00 35.28 346 SER A CA 1
ATOM 2719 C C . SER A 1 346 ? -2.987 51.952 26.578 1.00 35.28 346 SER A C 1
ATOM 2721 O O . SER A 1 346 ? -3.683 51.085 26.067 1.00 35.28 346 SER A O 1
ATOM 2723 N N . LEU A 1 347 ? -1.994 51.479 27.323 1.00 38.53 347 LEU A N 1
ATOM 2724 C CA . LEU A 1 347 ? -0.900 52.007 28.130 1.00 38.53 347 LEU A CA 1
ATOM 2725 C C . LEU A 1 347 ? 0.082 50.815 28.237 1.00 38.53 347 LEU A C 1
ATOM 2727 O O . LEU A 1 347 ? -0.338 49.701 28.549 1.00 38.53 347 LEU A O 1
ATOM 2731 N N . LYS A 1 348 ? 1.375 51.008 27.946 1.00 35.62 348 LYS A N 1
ATOM 2732 C CA . LYS A 1 348 ? 2.413 49.982 28.175 1.00 35.62 348 LYS A CA 1
ATOM 2733 C C . LYS A 1 348 ? 2.865 50.053 29.633 1.00 35.62 348 LYS A C 1
ATOM 2735 O O . LYS A 1 348 ? 3.354 51.096 30.055 1.00 35.62 348 LYS A O 1
ATOM 2740 N N . MET A 1 349 ? 2.750 48.948 30.369 1.00 39.78 349 MET A N 1
ATOM 2741 C CA . MET A 1 349 ? 3.413 48.775 31.666 1.00 39.78 349 MET A CA 1
ATOM 2742 C C . MET A 1 349 ? 4.850 48.238 31.501 1.00 39.78 349 MET A C 1
ATOM 2744 O O . MET A 1 349 ? 5.114 47.504 30.543 1.00 39.78 349 MET A O 1
ATOM 2748 N N . PRO A 1 350 ? 5.776 48.593 32.412 1.00 41.25 350 PRO A N 1
ATOM 2749 C CA . PRO A 1 350 ? 7.193 48.242 32.326 1.00 41.25 350 PRO A CA 1
ATOM 2750 C C . PRO A 1 350 ? 7.502 46.786 32.714 1.00 41.25 350 PRO A C 1
ATOM 2752 O O . PRO A 1 350 ? 6.870 46.198 33.589 1.00 41.25 350 PRO A O 1
ATOM 2755 N N . GLN A 1 351 ? 8.514 46.229 32.043 1.00 35.81 351 GLN A N 1
ATOM 2756 C CA . GLN A 1 351 ? 9.086 44.901 32.277 1.00 35.81 351 GLN A CA 1
ATOM 2757 C C . GLN A 1 351 ? 9.909 44.857 33.574 1.00 35.81 351 GLN A C 1
ATOM 2759 O O . GLN A 1 351 ? 10.763 45.712 33.799 1.00 35.81 351 GLN A O 1
ATOM 2764 N N . LEU A 1 352 ? 9.690 43.809 34.370 1.00 31.47 352 LEU A N 1
ATOM 2765 C CA . LEU A 1 352 ? 10.544 43.391 35.482 1.00 31.47 352 LEU A CA 1
ATOM 2766 C C . LEU A 1 352 ? 11.510 42.300 34.999 1.00 31.47 352 LEU A C 1
ATOM 2768 O O . LEU A 1 352 ? 11.087 41.282 34.451 1.00 31.47 352 LEU A O 1
ATOM 2772 N N . THR A 1 353 ? 12.805 42.515 35.213 1.00 41.81 353 THR A N 1
ATOM 2773 C CA . THR A 1 353 ? 13.871 41.518 35.061 1.00 41.81 353 THR A CA 1
ATOM 2774 C C . THR A 1 353 ? 14.052 40.727 36.363 1.00 41.81 353 THR A C 1
ATOM 2776 O O . THR A 1 353 ? 14.013 41.324 37.440 1.00 41.81 353 THR A O 1
ATOM 2779 N N . PRO A 1 354 ? 14.307 39.407 36.311 1.00 42.53 354 PRO A N 1
ATOM 2780 C CA . PRO A 1 354 ? 14.843 38.676 37.455 1.00 42.53 354 PRO A CA 1
ATOM 2781 C C . PRO A 1 354 ? 16.389 38.622 37.441 1.00 42.53 354 PRO A C 1
ATOM 2783 O O . PRO A 1 354 ? 17.003 38.719 36.374 1.00 42.53 354 PRO A O 1
ATOM 2786 N N . PRO A 1 355 ? 17.028 38.492 38.622 1.00 45.12 355 PRO A N 1
ATOM 2787 C CA . PRO A 1 355 ? 18.446 38.771 38.814 1.00 45.12 355 PRO A CA 1
ATOM 2788 C C . PRO A 1 355 ? 19.376 37.569 38.608 1.00 45.12 355 PRO A C 1
ATOM 2790 O O . PRO A 1 355 ? 19.044 36.410 38.846 1.00 45.12 355 PRO A O 1
ATOM 2793 N N . THR A 1 356 ? 20.606 37.919 38.251 1.00 32.62 356 THR A N 1
ATOM 2794 C CA . THR A 1 356 ? 21.836 37.127 38.270 1.00 32.62 356 THR A CA 1
ATOM 2795 C C . THR A 1 356 ? 22.152 36.598 39.676 1.00 32.62 356 THR A C 1
ATOM 2797 O O . THR A 1 356 ? 22.248 37.388 40.614 1.00 32.62 356 THR A O 1
ATOM 2800 N N . GLN A 1 357 ? 22.435 35.299 39.822 1.00 38.16 357 GLN A N 1
ATOM 2801 C CA . GLN A 1 357 ? 23.133 34.756 40.996 1.00 38.16 357 GLN A CA 1
ATOM 2802 C C . GLN A 1 357 ? 24.456 34.094 40.589 1.00 38.16 357 GLN A C 1
ATOM 2804 O O . GLN A 1 357 ? 24.526 33.279 39.671 1.00 38.16 357 GLN A O 1
ATOM 2809 N N . LYS A 1 358 ? 25.521 34.507 41.284 1.00 34.75 358 LYS A N 1
ATOM 2810 C CA . LYS A 1 358 ? 26.888 33.981 41.223 1.00 34.75 358 LYS A CA 1
ATOM 2811 C C . LYS A 1 358 ? 27.091 32.912 42.310 1.00 34.75 358 LYS A C 1
ATOM 2813 O O . LYS A 1 358 ? 26.681 33.132 43.440 1.00 34.75 358 LYS A O 1
ATOM 2818 N N . ARG A 1 359 ? 27.822 31.854 41.925 1.00 32.56 359 ARG A N 1
ATOM 2819 C CA . ARG A 1 359 ? 28.901 31.099 42.619 1.00 32.56 359 ARG A CA 1
ATOM 2820 C C . ARG A 1 359 ? 28.851 30.863 44.140 1.00 32.56 359 ARG A C 1
ATOM 2822 O O . ARG A 1 359 ? 28.925 31.828 44.881 1.00 32.56 359 ARG A O 1
ATOM 2829 N N . PHE A 1 360 ? 29.056 29.596 44.529 1.00 35.53 360 PHE A N 1
ATOM 2830 C CA . PHE A 1 360 ? 30.012 29.083 45.545 1.00 35.53 360 PHE A CA 1
ATOM 2831 C C . PHE A 1 360 ? 30.345 27.615 45.143 1.00 35.53 360 PHE A C 1
ATOM 2833 O O . PHE A 1 360 ? 29.420 26.877 44.828 1.00 35.53 360 PHE A O 1
ATOM 2840 N N . LEU A 1 361 ? 31.580 27.292 44.719 1.00 35.88 361 LEU A N 1
ATOM 2841 C CA . LEU A 1 361 ? 32.707 26.678 45.467 1.00 35.88 361 LEU A CA 1
ATOM 2842 C C . LEU A 1 361 ? 32.488 25.211 45.930 1.00 35.88 361 LEU A C 1
ATOM 2844 O O . LEU A 1 361 ? 31.798 24.984 46.916 1.00 35.88 361 LEU A O 1
ATOM 2848 N N . ASP A 1 362 ? 33.064 24.258 45.172 1.00 35.69 362 ASP A N 1
ATOM 2849 C CA . ASP A 1 362 ? 34.078 23.216 45.513 1.00 35.69 362 ASP A CA 1
ATOM 2850 C C . ASP A 1 362 ? 34.356 22.885 47.006 1.00 35.69 362 ASP A C 1
ATOM 2852 O O . ASP A 1 362 ? 34.272 23.804 47.824 1.00 35.69 362 ASP A O 1
ATOM 2856 N N . PRO A 1 363 ? 34.817 21.650 47.388 1.00 52.56 363 PRO A N 1
ATOM 2857 C CA . PRO A 1 363 ? 36.004 21.015 46.765 1.00 52.56 363 PRO A CA 1
ATOM 2858 C C . PRO A 1 363 ? 36.212 19.467 46.800 1.00 52.56 363 PRO A C 1
ATOM 2860 O O . PRO A 1 363 ? 35.591 18.733 47.561 1.00 52.56 363 PRO A O 1
ATOM 2863 N N . ALA A 1 364 ? 37.263 19.076 46.047 1.00 31.27 364 ALA A N 1
ATOM 2864 C CA . ALA A 1 364 ? 38.230 17.963 46.219 1.00 31.27 364 ALA A CA 1
ATOM 2865 C C . ALA A 1 364 ? 37.776 16.529 45.821 1.00 31.27 364 ALA A C 1
ATOM 2867 O O . ALA A 1 364 ? 36.664 16.126 46.121 1.00 31.27 364 ALA A O 1
ATOM 2868 N N . LEU A 1 365 ? 38.549 15.681 45.113 1.00 35.22 365 LEU A N 1
ATOM 2869 C CA . LEU A 1 365 ? 39.991 15.367 45.176 1.00 35.22 365 LEU A CA 1
ATOM 2870 C C . LEU A 1 365 ? 40.543 14.740 43.858 1.00 35.22 365 LEU A C 1
ATOM 2872 O O . LEU A 1 365 ? 39.863 13.910 43.270 1.00 35.22 365 LEU A O 1
ATOM 2876 N N . SER A 1 366 ? 41.811 15.067 43.524 1.00 30.11 366 SER A N 1
ATOM 2877 C CA . SER A 1 366 ? 42.946 14.187 43.101 1.00 30.11 366 SER A CA 1
ATOM 2878 C C . SER A 1 366 ? 42.786 13.215 41.896 1.00 30.11 366 SER A C 1
ATOM 2880 O O . SER A 1 366 ? 41.826 12.469 41.834 1.00 30.11 366 SER A O 1
ATOM 2882 N N . SER A 1 367 ? 43.697 13.033 40.923 1.00 32.47 367 SER A N 1
ATOM 2883 C CA . SER A 1 367 ? 45.154 13.242 40.835 1.00 32.47 367 SER A CA 1
ATOM 2884 C C . SER A 1 367 ? 45.677 13.129 39.378 1.00 32.47 367 SER A C 1
ATOM 2886 O O . SER A 1 367 ? 45.152 12.361 38.580 1.00 32.47 367 SER A O 1
ATOM 2888 N N . ASN A 1 368 ? 46.736 13.900 39.095 1.00 30.56 368 ASN A N 1
ATOM 2889 C CA . ASN A 1 368 ? 47.973 13.614 38.338 1.00 30.56 368 ASN A CA 1
ATOM 2890 C C . ASN A 1 368 ? 47.976 12.852 36.991 1.00 30.56 368 ASN A C 1
ATOM 2892 O O . ASN A 1 368 ? 47.845 11.634 36.951 1.00 30.56 368 ASN A O 1
ATOM 2896 N N . ASN A 1 369 ? 48.414 13.528 35.916 1.00 33.69 369 ASN A N 1
ATOM 2897 C CA . ASN A 1 369 ? 49.829 13.499 35.484 1.00 33.69 369 ASN A CA 1
ATOM 2898 C C . ASN A 1 369 ? 50.096 14.426 34.275 1.00 33.69 369 ASN A C 1
ATOM 2900 O O . ASN A 1 369 ? 49.408 14.375 33.259 1.00 33.69 369 ASN A O 1
ATOM 2904 N N . GLN A 1 370 ? 51.133 15.254 34.422 1.00 30.22 370 GLN A N 1
ATOM 2905 C CA . GLN A 1 370 ? 51.824 16.057 33.399 1.00 30.22 370 GLN A CA 1
ATOM 2906 C C . GLN A 1 370 ? 53.099 15.293 32.955 1.00 30.22 370 GLN A C 1
ATOM 2908 O O . GLN A 1 370 ? 53.475 14.350 33.658 1.00 30.22 370 GLN A O 1
ATOM 2913 N N . PRO A 1 371 ? 53.752 15.620 31.817 1.00 51.62 371 PRO A N 1
ATOM 2914 C CA . PRO A 1 371 ? 54.799 16.670 31.785 1.00 51.62 371 PRO A CA 1
ATOM 2915 C C . PRO A 1 371 ? 54.725 17.570 30.522 1.00 51.62 371 PRO A C 1
ATOM 2917 O O . PRO A 1 371 ? 54.282 17.143 29.463 1.00 51.62 371 PRO A O 1
ATOM 2920 N N . ASP A 1 372 ? 54.902 18.889 30.642 1.00 32.56 372 ASP A N 1
ATOM 2921 C CA . ASP A 1 372 ? 56.147 19.683 30.495 1.00 32.56 372 ASP A CA 1
ATOM 2922 C C . ASP A 1 372 ? 56.689 19.843 29.059 1.00 32.56 372 ASP A C 1
ATOM 2924 O O . ASP A 1 372 ? 57.275 18.928 28.496 1.00 32.56 372 ASP A O 1
ATOM 2928 N N . SER A 1 373 ? 56.635 21.079 28.536 1.00 35.97 373 SER A N 1
ATOM 2929 C CA . SER A 1 373 ? 57.837 21.779 28.045 1.00 35.97 373 SER A CA 1
ATOM 2930 C C . SER A 1 373 ? 57.572 23.275 27.812 1.00 35.97 373 SER A C 1
ATOM 2932 O O . SER A 1 373 ? 56.547 23.676 27.264 1.00 35.97 373 SER A O 1
ATOM 2934 N N . LYS A 1 374 ? 58.531 24.075 28.281 1.00 35.56 374 LYS A N 1
ATOM 2935 C CA . LYS A 1 374 ? 58.613 25.540 28.374 1.00 35.56 374 LYS A CA 1
ATOM 2936 C C . LYS A 1 374 ? 59.010 26.204 27.044 1.00 35.56 374 LYS A C 1
ATOM 2938 O O . LYS A 1 374 ? 59.787 25.623 26.303 1.00 35.56 374 LYS A O 1
ATOM 2943 N N . HIS A 1 375 ? 58.604 27.461 26.843 1.00 38.53 375 HIS A N 1
ATOM 2944 C CA . HIS A 1 375 ? 59.447 28.623 26.464 1.00 38.53 375 HIS A CA 1
ATOM 2945 C C . HIS A 1 375 ? 58.538 29.874 26.451 1.00 38.53 375 HIS A C 1
ATOM 2947 O O . HIS A 1 375 ? 57.490 29.860 25.821 1.00 38.53 375 HIS A O 1
ATOM 2953 N N . GLN A 1 376 ? 58.708 30.811 27.399 1.00 35.47 376 GLN A N 1
ATOM 2954 C CA . GLN A 1 376 ? 59.449 32.089 27.278 1.00 35.47 376 GLN A CA 1
ATOM 2955 C C . GLN A 1 376 ? 58.888 33.046 26.204 1.00 35.47 376 GLN A C 1
ATOM 2957 O O . GLN A 1 376 ? 58.620 32.612 25.099 1.00 35.47 376 GLN A O 1
ATOM 2962 N N . ASN A 1 377 ? 58.818 34.371 26.346 1.00 32.22 377 ASN A N 1
ATOM 2963 C CA . ASN A 1 377 ? 58.790 35.366 27.426 1.00 32.22 377 ASN A CA 1
ATOM 2964 C C . ASN A 1 377 ? 58.671 36.737 26.696 1.00 32.22 377 ASN A C 1
ATOM 2966 O O . ASN A 1 377 ? 59.159 36.850 25.574 1.00 32.22 377 ASN A O 1
ATOM 2970 N N . GLY A 1 378 ? 58.127 37.778 27.340 1.00 31.33 378 GLY A N 1
ATOM 2971 C CA . GLY A 1 378 ? 58.218 39.197 26.905 1.00 31.33 378 GLY A CA 1
ATOM 2972 C C . GLY A 1 378 ? 56.902 39.773 26.350 1.00 31.33 378 GLY A C 1
ATOM 2973 O O . GLY A 1 378 ? 56.481 39.381 25.273 1.00 31.33 378 GLY A O 1
ATOM 2974 N N . LYS A 1 379 ? 56.072 40.546 27.069 1.00 36.03 379 LYS A N 1
ATOM 2975 C CA . LYS A 1 379 ? 56.189 41.852 27.776 1.00 36.03 379 LYS A CA 1
ATOM 2976 C C . LYS A 1 379 ? 56.356 43.097 26.879 1.00 36.03 379 LYS A C 1
ATOM 2978 O O . LYS A 1 379 ? 57.308 43.177 26.114 1.00 36.03 379 LYS A O 1
ATOM 2983 N N . ASN A 1 380 ? 55.474 44.074 27.172 1.00 33.69 380 ASN A N 1
ATOM 2984 C CA . ASN A 1 380 ? 55.469 45.539 26.937 1.00 33.69 380 ASN A CA 1
ATOM 2985 C C . ASN A 1 380 ? 54.416 45.986 25.899 1.00 33.69 380 ASN A C 1
ATOM 2987 O O . ASN A 1 380 ? 54.523 45.642 24.732 1.00 33.69 380 ASN A O 1
ATOM 2991 N N . SER A 1 381 ? 53.244 46.526 26.267 1.00 35.12 381 SER A N 1
ATOM 2992 C CA . SER A 1 381 ? 52.864 47.756 27.010 1.00 35.12 381 SER A CA 1
ATOM 2993 C C . SER A 1 381 ? 52.460 48.908 26.070 1.00 35.12 381 SER A C 1
ATOM 2995 O O . SER A 1 381 ? 53.304 49.444 25.370 1.00 35.12 381 SER A O 1
ATOM 2997 N N . ALA A 1 382 ? 51.159 49.236 26.123 1.00 36.53 382 ALA A N 1
ATOM 2998 C CA . ALA A 1 382 ? 50.476 50.540 26.022 1.00 36.53 382 ALA A CA 1
ATOM 2999 C C . ALA A 1 382 ? 50.976 51.631 25.043 1.00 36.53 382 ALA A C 1
ATOM 3001 O O . ALA A 1 382 ? 52.093 52.103 25.181 1.00 36.53 382 ALA A O 1
ATOM 3002 N N . GLN A 1 383 ? 50.092 52.159 24.179 1.00 32.22 383 GLN A N 1
ATOM 3003 C CA . GLN A 1 383 ? 49.365 53.433 24.391 1.00 32.22 383 GLN A CA 1
ATOM 3004 C C . GLN A 1 383 ? 48.569 53.892 23.146 1.00 32.22 383 GLN A C 1
ATOM 3006 O O . GLN A 1 383 ? 48.987 53.710 22.011 1.00 32.22 383 GLN A O 1
ATOM 3011 N N . ASP A 1 384 ? 47.445 54.551 23.443 1.00 31.70 384 ASP A N 1
ATOM 3012 C CA . ASP A 1 384 ? 46.843 55.703 22.757 1.00 31.70 384 ASP A CA 1
ATOM 3013 C C . ASP A 1 384 ? 46.067 55.604 21.420 1.00 31.70 384 ASP A C 1
ATOM 3015 O O . ASP A 1 384 ? 46.596 55.593 20.317 1.00 31.70 384 ASP A O 1
ATOM 3019 N N . SER A 1 385 ? 44.759 55.865 21.587 1.00 36.56 385 SER A N 1
ATOM 3020 C CA . SER A 1 385 ? 44.020 57.025 21.042 1.00 36.56 385 SER A CA 1
ATOM 3021 C C . SER A 1 385 ? 43.090 56.871 19.817 1.00 36.56 385 SER A C 1
ATOM 3023 O O . SER A 1 385 ? 43.481 56.510 18.719 1.00 36.56 385 SER A O 1
ATOM 3025 N N . ARG A 1 386 ? 41.822 57.252 20.082 1.00 33.97 386 ARG A N 1
ATOM 3026 C CA . ARG A 1 386 ? 40.850 58.035 19.278 1.00 33.97 386 ARG A CA 1
ATOM 3027 C C . ARG A 1 386 ? 40.712 57.750 17.768 1.00 33.97 386 ARG A C 1
ATOM 3029 O O . ARG A 1 386 ? 41.600 58.087 17.005 1.00 33.97 386 ARG A O 1
ATOM 3036 N N . ALA A 1 387 ? 39.483 57.444 17.320 1.00 35.81 387 ALA A N 1
ATOM 3037 C CA . ALA A 1 387 ? 38.637 58.396 16.567 1.00 35.81 387 ALA A CA 1
ATOM 3038 C C . ALA A 1 387 ? 37.297 57.803 16.064 1.00 35.81 387 ALA A C 1
ATOM 3040 O O . ALA A 1 387 ? 37.184 56.644 15.682 1.00 35.81 387 ALA A O 1
ATOM 3041 N N . ASN A 1 388 ? 36.299 58.690 16.066 1.00 34.75 388 ASN A N 1
ATOM 3042 C CA . ASN A 1 388 ? 34.938 58.646 15.521 1.00 34.75 388 ASN A CA 1
ATOM 3043 C C . ASN A 1 388 ? 34.783 58.074 14.092 1.00 34.75 388 ASN A C 1
ATOM 3045 O O . ASN A 1 388 ? 35.607 58.353 13.232 1.00 34.75 388 ASN A O 1
ATOM 3049 N N . SER A 1 389 ? 33.604 57.531 13.749 1.00 33.19 389 SER A N 1
ATOM 3050 C CA . SER A 1 389 ? 32.526 58.333 13.123 1.00 33.19 389 SER A CA 1
ATOM 3051 C C . SER A 1 389 ? 31.388 57.497 12.513 1.00 33.19 389 SER A C 1
ATOM 3053 O O . SER A 1 389 ? 31.582 56.498 11.828 1.00 33.19 389 SER A O 1
ATOM 3055 N N . ARG A 1 390 ? 30.184 58.016 12.766 1.00 37.91 390 ARG A N 1
ATOM 3056 C CA . ARG A 1 390 ? 28.864 57.804 12.157 1.00 37.91 390 ARG A CA 1
ATOM 3057 C C . ARG A 1 390 ? 28.855 57.376 10.680 1.00 37.91 390 ARG A C 1
ATOM 3059 O O . ARG A 1 390 ? 29.505 57.996 9.842 1.00 37.91 390 ARG A O 1
ATOM 3066 N N . ARG A 1 391 ? 27.904 56.501 10.325 1.00 36.03 391 ARG A N 1
ATOM 3067 C CA . ARG A 1 391 ? 27.325 56.464 8.972 1.00 36.03 391 ARG A CA 1
ATOM 3068 C C . ARG A 1 391 ? 25.805 56.335 9.027 1.00 36.03 391 ARG A C 1
ATOM 3070 O O . ARG A 1 391 ? 25.268 55.376 9.570 1.00 36.03 391 ARG A O 1
ATOM 3077 N N . GLY A 1 392 ? 25.149 57.367 8.506 1.00 32.25 392 GLY A N 1
ATOM 3078 C CA . GLY A 1 392 ? 23.707 57.473 8.359 1.00 32.25 392 GLY A CA 1
ATOM 3079 C C . GLY A 1 392 ? 23.190 56.899 7.040 1.00 32.25 392 GLY A C 1
ATOM 3080 O O . GLY A 1 392 ? 23.939 56.599 6.111 1.00 32.25 392 GLY A O 1
ATOM 3081 N N . SER A 1 393 ? 21.867 56.793 7.022 1.00 40.03 393 SER A N 1
ATOM 3082 C CA . SER A 1 393 ? 20.961 56.402 5.947 1.00 40.03 393 SER A CA 1
ATOM 3083 C C . SER A 1 393 ? 21.145 57.153 4.628 1.00 40.03 393 SER A C 1
ATOM 3085 O O . SER A 1 393 ? 21.344 58.368 4.647 1.00 40.03 393 SER A O 1
ATOM 3087 N N . ARG A 1 394 ? 20.871 56.475 3.506 1.00 35.06 394 ARG A N 1
ATOM 3088 C CA . ARG A 1 394 ? 20.211 57.058 2.322 1.00 35.06 394 ARG A CA 1
ATOM 3089 C C . ARG A 1 394 ? 19.638 55.953 1.424 1.00 35.06 394 ARG A C 1
ATOM 3091 O O . ARG A 1 394 ? 20.335 55.001 1.091 1.00 35.06 394 ARG A O 1
ATOM 3098 N N . GLN A 1 395 ? 18.362 56.101 1.069 1.00 42.41 395 GLN A N 1
ATOM 3099 C CA . GLN A 1 395 ? 17.696 55.374 -0.016 1.00 42.41 395 GLN A CA 1
ATOM 3100 C C . GLN A 1 395 ? 18.222 55.824 -1.388 1.00 42.41 395 GLN A C 1
ATOM 3102 O O . GLN A 1 395 ? 18.747 56.937 -1.483 1.00 42.41 395 GLN A O 1
ATOM 3107 N N . PRO A 1 396 ? 17.962 55.051 -2.459 1.00 43.59 396 PRO A N 1
ATOM 3108 C CA . PRO A 1 396 ? 17.921 55.604 -3.798 1.00 43.59 396 PRO A CA 1
ATOM 3109 C C . PRO A 1 396 ? 16.552 55.477 -4.478 1.00 43.59 396 PRO A C 1
ATOM 3111 O O . PRO A 1 396 ? 15.737 54.593 -4.218 1.00 43.59 396 PRO A O 1
ATOM 3114 N N . SER A 1 397 ? 16.375 56.453 -5.354 1.00 37.19 397 SER A N 1
ATOM 3115 C CA . SER A 1 397 ? 15.228 56.890 -6.127 1.00 37.19 397 SER A CA 1
ATOM 3116 C C . SER A 1 397 ? 15.000 56.124 -7.433 1.00 37.19 397 SER A C 1
ATOM 3118 O O . SER A 1 397 ? 15.894 55.496 -7.994 1.00 37.19 397 SER A O 1
ATOM 3120 N N . VAL A 1 398 ? 13.773 56.294 -7.921 1.00 42.38 398 VAL A N 1
ATOM 3121 C CA . VAL A 1 398 ? 13.208 55.961 -9.235 1.00 42.38 398 VAL A CA 1
ATOM 3122 C C . VAL A 1 398 ? 14.022 56.554 -10.395 1.00 42.38 398 VAL A C 1
ATOM 3124 O O . VAL A 1 398 ? 14.453 57.704 -10.320 1.00 42.38 398 VAL A O 1
ATOM 3127 N N . SER A 1 399 ? 14.162 55.803 -11.494 1.00 38.09 399 SER A N 1
ATOM 3128 C CA . SER A 1 399 ? 14.425 56.374 -12.823 1.00 38.09 399 SER A CA 1
ATOM 3129 C C . SER A 1 399 ? 13.775 55.538 -13.931 1.00 38.09 399 SER A C 1
ATOM 3131 O O . SER A 1 399 ? 13.867 54.310 -13.943 1.00 38.09 399 SER A O 1
ATOM 3133 N N . ASP A 1 400 ? 13.095 56.249 -14.829 1.00 39.56 400 ASP A N 1
ATOM 3134 C CA . ASP A 1 400 ? 12.465 55.794 -16.066 1.00 39.56 400 ASP A CA 1
ATOM 3135 C C . ASP A 1 400 ? 13.484 55.591 -17.202 1.00 39.56 400 ASP A C 1
ATOM 3137 O O . ASP A 1 400 ? 14.460 56.334 -17.309 1.00 39.56 400 ASP A O 1
ATOM 3141 N N . GLY A 1 401 ? 13.181 54.684 -18.145 1.00 32.78 401 GLY A N 1
ATOM 3142 C CA . GLY A 1 401 ? 13.592 54.878 -19.543 1.00 32.78 401 GLY A CA 1
ATOM 3143 C C . GLY A 1 401 ? 13.939 53.647 -20.397 1.00 32.78 401 GLY A C 1
ATOM 3144 O O . GLY A 1 401 ? 15.013 53.070 -20.262 1.00 32.78 401 GLY A O 1
ATOM 3145 N N . LYS A 1 402 ? 13.097 53.444 -21.429 1.00 35.41 402 LYS A N 1
ATOM 3146 C CA . LYS A 1 402 ? 13.310 52.825 -22.768 1.00 35.41 402 LYS A CA 1
ATOM 3147 C C . LYS A 1 402 ? 12.828 51.372 -23.003 1.00 35.41 402 LYS A C 1
ATOM 3149 O O . LYS A 1 402 ? 13.349 50.439 -22.398 1.00 35.41 402 LYS A O 1
ATOM 3154 N N . PRO A 1 403 ? 11.924 51.148 -23.988 1.00 38.84 403 PRO A N 1
ATOM 3155 C CA . PRO A 1 403 ? 11.516 49.814 -24.422 1.00 38.84 403 PRO A CA 1
ATOM 3156 C C . PRO A 1 403 ? 12.448 49.256 -25.515 1.00 38.84 403 PRO A C 1
ATOM 3158 O O . PRO A 1 403 ? 12.730 49.916 -26.517 1.00 38.84 403 PRO A O 1
ATOM 3161 N N . LYS A 1 404 ? 12.900 48.006 -25.349 1.00 39.22 404 LYS A N 1
ATOM 3162 C CA . LYS A 1 404 ? 13.563 47.222 -26.405 1.00 39.22 404 LYS A CA 1
ATOM 3163 C C . LYS A 1 404 ? 12.516 46.501 -27.263 1.00 39.22 404 LYS A C 1
ATOM 3165 O O . LYS A 1 404 ? 11.607 45.861 -26.745 1.00 39.22 404 LYS A O 1
ATOM 3170 N N . ARG A 1 405 ? 12.684 46.609 -28.584 1.00 38.41 405 ARG A N 1
ATOM 3171 C CA . ARG A 1 405 ? 11.921 45.924 -29.641 1.00 38.41 405 ARG A CA 1
ATOM 3172 C C . ARG A 1 405 ? 11.970 44.397 -29.468 1.00 38.41 405 ARG A C 1
ATOM 3174 O O . ARG A 1 405 ? 13.057 43.829 -29.406 1.00 38.41 405 ARG A O 1
ATOM 3181 N N . LEU A 1 406 ? 10.806 43.744 -29.453 1.00 33.94 406 LEU A N 1
ATOM 3182 C CA . LEU A 1 406 ? 10.660 42.286 -29.534 1.00 33.94 406 LEU A CA 1
ATOM 3183 C C . LEU A 1 406 ? 10.573 41.855 -31.006 1.00 33.94 406 LEU A C 1
ATOM 3185 O O . LEU A 1 406 ? 9.680 42.282 -31.736 1.00 33.94 406 LEU A O 1
ATOM 3189 N N . MET A 1 407 ? 11.517 41.013 -31.428 1.00 34.88 407 MET A N 1
ATOM 3190 C CA . MET A 1 407 ? 11.472 40.270 -32.688 1.00 34.88 407 MET A CA 1
ATOM 3191 C C . MET A 1 407 ? 10.415 39.162 -32.607 1.00 34.88 407 MET A C 1
ATOM 3193 O O . MET A 1 407 ? 10.291 38.481 -31.589 1.00 34.88 407 MET A O 1
ATOM 3197 N N . GLY A 1 408 ? 9.643 39.005 -33.683 1.00 36.38 408 GLY A N 1
ATOM 3198 C CA . GLY A 1 408 ? 8.521 38.076 -33.772 1.00 36.38 408 GLY A CA 1
ATOM 3199 C C . GLY A 1 408 ? 8.932 36.603 -33.812 1.00 36.38 408 GLY A C 1
ATOM 3200 O O . GLY A 1 408 ? 9.863 36.217 -34.512 1.00 36.38 408 GLY A O 1
ATOM 3201 N N . ILE A 1 409 ? 8.159 35.770 -33.115 1.00 39.09 409 ILE A N 1
ATOM 3202 C CA . ILE A 1 409 ? 8.197 34.310 -33.224 1.00 39.09 409 ILE A CA 1
ATOM 3203 C C . ILE A 1 409 ? 6.967 33.882 -34.036 1.00 39.09 409 ILE A C 1
ATOM 3205 O O . ILE A 1 409 ? 5.883 33.657 -33.501 1.00 39.09 409 ILE A O 1
ATOM 3209 N N . LYS A 1 410 ? 7.126 33.789 -35.361 1.00 44.81 410 LYS A N 1
ATOM 3210 C CA . LYS A 1 410 ? 6.235 33.005 -36.230 1.00 44.81 410 LYS A CA 1
ATOM 3211 C C . LYS A 1 410 ? 6.725 31.557 -36.183 1.00 44.81 410 LYS A C 1
ATOM 3213 O O . LYS A 1 410 ? 7.659 31.208 -36.891 1.00 44.81 410 LYS A O 1
ATOM 3218 N N . GLY A 1 411 ? 6.127 30.731 -35.328 1.00 40.06 411 GLY A N 1
ATOM 3219 C CA . GLY A 1 411 ? 6.502 29.312 -35.253 1.00 40.06 411 GLY A CA 1
ATOM 3220 C C . GLY A 1 411 ? 5.637 28.421 -34.363 1.00 40.06 411 GLY A C 1
ATOM 3221 O O . GLY A 1 411 ? 6.031 27.296 -34.089 1.00 40.06 411 GLY A O 1
ATOM 3222 N N . LEU A 1 412 ? 4.475 28.893 -33.896 1.00 38.19 412 LEU A N 1
ATOM 3223 C CA . LEU A 1 412 ? 3.694 28.200 -32.863 1.00 38.19 412 LEU A CA 1
ATOM 3224 C C . LEU A 1 412 ? 2.203 28.035 -33.215 1.00 38.19 412 LEU A C 1
ATOM 3226 O O . LEU A 1 412 ? 1.352 28.175 -32.351 1.00 38.19 412 LEU A O 1
ATOM 3230 N N . ARG A 1 413 ? 1.858 27.795 -34.491 1.00 45.53 413 ARG A N 1
ATOM 3231 C CA . ARG A 1 413 ? 0.449 27.585 -34.910 1.00 45.53 413 ARG A CA 1
ATOM 3232 C C . ARG A 1 413 ? 0.160 26.274 -35.647 1.00 45.53 413 ARG A C 1
ATOM 3234 O O . ARG A 1 413 ? -0.978 26.043 -36.029 1.00 45.53 413 ARG A O 1
ATOM 3241 N N . GLN A 1 414 ? 1.147 25.399 -35.847 1.00 45.16 414 GLN A N 1
ATOM 3242 C CA . GLN A 1 414 ? 0.913 24.119 -36.537 1.00 45.16 414 GLN A CA 1
ATOM 3243 C C . GLN A 1 414 ? 0.594 22.944 -35.602 1.00 45.16 414 GLN A C 1
ATOM 3245 O O . GLN A 1 414 ? -0.036 21.992 -36.053 1.00 45.16 414 GLN A O 1
ATOM 3250 N N . LYS A 1 415 ? 0.956 23.004 -34.312 1.00 46.47 415 LYS A N 1
ATOM 3251 C CA . LYS A 1 415 ? 0.658 21.913 -33.365 1.00 46.47 415 LYS A CA 1
ATOM 3252 C C . LYS A 1 415 ? -0.812 21.859 -32.932 1.00 46.47 415 LYS A C 1
ATOM 3254 O O . LYS A 1 415 ? -1.319 20.763 -32.732 1.00 46.47 415 LYS A O 1
ATOM 3259 N N . ASP A 1 416 ? -1.510 22.992 -32.893 1.00 53.00 416 ASP A N 1
ATOM 3260 C CA . ASP A 1 416 ? -2.878 23.050 -32.352 1.00 53.00 416 ASP A CA 1
ATOM 3261 C C . ASP A 1 416 ? -3.945 22.511 -33.322 1.00 53.00 416 ASP A C 1
ATOM 3263 O O . ASP A 1 416 ? -4.975 21.993 -32.897 1.00 53.00 416 ASP A O 1
ATOM 3267 N N . ASN A 1 417 ? -3.678 22.539 -34.634 1.00 54.22 417 ASN A N 1
ATOM 3268 C CA . ASN A 1 417 ? -4.617 22.029 -35.641 1.00 54.22 417 ASN A CA 1
ATOM 3269 C C . ASN A 1 417 ? -4.723 20.496 -35.661 1.00 54.22 417 ASN A C 1
ATOM 3271 O O . ASN A 1 417 ? -5.729 19.959 -36.121 1.00 54.22 417 ASN A O 1
ATOM 3275 N N . TYR A 1 418 ? -3.703 19.779 -35.182 1.00 53.41 418 TYR A N 1
ATOM 3276 C CA . TYR A 1 418 ? -3.734 18.316 -35.138 1.00 53.41 418 TYR A CA 1
ATOM 3277 C C . TYR A 1 418 ? -4.585 17.808 -33.966 1.00 53.41 418 TYR A C 1
ATOM 3279 O O . TYR A 1 418 ? -5.389 16.893 -34.128 1.00 53.41 418 TYR A O 1
ATOM 3287 N N . THR A 1 419 ? -4.468 18.453 -32.805 1.00 59.81 419 THR A N 1
ATOM 3288 C CA . THR A 1 419 ? -5.265 18.152 -31.609 1.00 59.81 419 THR A CA 1
ATOM 3289 C C . THR A 1 419 ? -6.740 18.502 -31.798 1.00 59.81 419 THR A C 1
ATOM 3291 O O . THR A 1 419 ? -7.594 17.693 -31.448 1.00 59.81 419 THR A O 1
ATOM 3294 N N . LEU A 1 420 ? -7.050 19.635 -32.441 1.00 65.94 420 LEU A N 1
ATOM 3295 C CA . LEU A 1 420 ? -8.431 20.016 -32.778 1.00 65.94 420 LEU A CA 1
ATOM 3296 C C . LEU A 1 420 ? -9.109 19.014 -33.729 1.00 65.94 420 LEU A C 1
ATOM 3298 O O . LEU A 1 420 ? -10.253 18.632 -33.498 1.00 65.94 420 LEU A O 1
ATOM 3302 N N . ARG A 1 421 ? -8.386 18.508 -34.739 1.00 71.62 421 ARG A N 1
ATOM 3303 C CA . ARG A 1 421 ? -8.910 17.474 -35.651 1.00 71.62 421 ARG A CA 1
ATOM 3304 C C . ARG A 1 421 ? -9.131 16.121 -34.972 1.00 71.62 421 ARG A C 1
ATOM 3306 O O . ARG A 1 421 ? -10.048 15.397 -35.348 1.00 71.62 421 ARG A O 1
ATOM 3313 N N . LEU A 1 422 ? -8.309 15.769 -33.982 1.00 62.25 422 LEU A N 1
ATOM 3314 C CA . LEU A 1 422 ? -8.504 14.552 -33.186 1.00 62.25 422 LEU A CA 1
ATOM 3315 C C . LEU A 1 422 ? -9.736 14.653 -32.279 1.00 62.25 422 LEU A C 1
ATOM 3317 O O . LEU A 1 422 ? -10.476 13.679 -32.154 1.00 62.25 422 LEU A O 1
ATOM 3321 N N . GLU A 1 423 ? -9.991 15.824 -31.691 1.00 69.50 423 GLU A N 1
ATOM 3322 C CA . GLU A 1 423 ? -11.188 16.053 -30.875 1.00 69.50 423 GLU A CA 1
ATOM 3323 C C . GLU A 1 423 ? -12.481 16.085 -31.700 1.00 69.50 423 GLU A C 1
ATOM 3325 O O . GLU A 1 423 ? -13.490 15.539 -31.254 1.00 69.50 423 GLU A O 1
ATOM 3330 N N . GLU A 1 424 ? -12.474 16.677 -32.899 1.00 74.00 424 GLU A N 1
ATOM 3331 C CA . GLU A 1 424 ? -13.637 16.644 -33.802 1.00 74.00 424 GLU A CA 1
ATOM 3332 C C . GLU A 1 424 ? -13.956 15.218 -34.263 1.00 74.00 424 GLU A C 1
ATOM 3334 O O . GLU A 1 424 ? -15.105 14.785 -34.167 1.00 74.00 424 GLU A O 1
ATOM 3339 N N . ARG A 1 425 ? -12.936 14.433 -34.633 1.00 70.12 425 ARG A N 1
ATOM 3340 C CA . ARG A 1 425 ? -13.123 13.034 -35.049 1.00 70.12 425 ARG A CA 1
ATOM 3341 C C . ARG A 1 425 ? -13.622 12.143 -33.907 1.00 70.12 425 ARG A C 1
ATOM 3343 O O . ARG A 1 425 ? -14.423 11.240 -34.128 1.00 70.12 425 ARG A O 1
ATOM 3350 N N . ALA A 1 426 ? -13.197 12.410 -32.670 1.00 61.78 426 ALA A N 1
ATOM 3351 C CA . ALA A 1 426 ? -13.699 11.701 -31.493 1.00 61.78 426 ALA A CA 1
ATOM 3352 C C . ALA A 1 426 ? -15.179 12.016 -31.195 1.00 61.78 426 ALA A C 1
ATOM 3354 O O . ALA A 1 426 ? -15.900 11.149 -30.702 1.00 61.78 426 ALA A O 1
ATOM 3355 N N . LYS A 1 427 ? -15.647 13.232 -31.514 1.00 71.31 427 LYS A N 1
ATOM 3356 C CA . LYS A 1 427 ? -17.055 13.632 -31.353 1.00 71.31 427 LYS A CA 1
ATOM 3357 C C . LYS A 1 427 ? -17.962 13.012 -32.418 1.00 71.31 427 LYS A C 1
ATOM 3359 O O . LYS A 1 427 ? -19.054 12.574 -32.066 1.00 71.31 427 LYS A O 1
ATOM 3364 N N . GLU A 1 428 ? -17.510 12.904 -33.668 1.00 71.69 428 GLU A N 1
ATOM 3365 C CA . GLU A 1 428 ? -18.268 12.223 -34.736 1.00 71.69 428 GLU A CA 1
ATOM 3366 C C . GLU A 1 428 ? -18.484 10.734 -34.430 1.00 71.69 428 GLU A C 1
ATOM 3368 O O . GLU A 1 428 ? -19.615 10.253 -34.477 1.00 71.69 428 GLU A O 1
ATOM 3373 N N . ILE A 1 429 ? -17.439 10.029 -33.982 1.00 62.84 429 ILE A N 1
ATOM 3374 C CA . ILE A 1 429 ? -17.515 8.596 -33.634 1.00 62.84 429 ILE A CA 1
ATOM 3375 C C . ILE A 1 429 ? -18.479 8.335 -32.458 1.00 62.84 429 ILE A C 1
ATOM 3377 O O . ILE A 1 429 ? -19.070 7.258 -32.353 1.00 62.84 429 ILE A O 1
ATOM 3381 N N . LEU A 1 430 ? -18.654 9.312 -31.562 1.00 51.75 430 LEU A N 1
ATOM 3382 C CA . LEU A 1 430 ? -19.578 9.217 -30.429 1.00 51.75 430 LEU A CA 1
ATOM 3383 C C . LEU A 1 430 ? -21.039 9.484 -30.814 1.00 51.75 430 LEU A C 1
ATOM 3385 O O . LEU A 1 430 ? -21.930 8.904 -30.195 1.00 51.75 430 LEU A O 1
ATOM 3389 N N . LEU A 1 431 ? -21.296 10.315 -31.828 1.00 55.66 431 LEU A N 1
ATOM 3390 C CA . LEU A 1 431 ? -22.651 10.555 -32.338 1.00 55.66 431 LEU A CA 1
ATOM 3391 C C . LEU A 1 431 ? -23.148 9.424 -33.248 1.00 55.66 431 LEU A C 1
ATOM 3393 O O . LEU A 1 431 ? -24.344 9.144 -33.260 1.00 55.66 431 LEU A O 1
ATOM 3397 N N . GLU A 1 432 ? -22.247 8.733 -33.946 1.00 54.53 432 GLU A N 1
ATOM 3398 C CA . GLU A 1 432 ? -22.595 7.615 -34.834 1.00 54.53 432 GLU A CA 1
ATOM 3399 C C . GLU A 1 432 ? -22.962 6.323 -34.068 1.00 54.53 432 GLU A C 1
ATOM 3401 O O . GLU A 1 432 ? -23.636 5.445 -34.601 1.00 54.53 432 GLU A O 1
ATOM 3406 N N . LYS A 1 433 ? -22.583 6.212 -32.784 1.00 45.19 433 LYS A N 1
ATOM 3407 C CA . LYS A 1 433 ? -22.765 5.001 -31.955 1.00 45.19 433 LYS A CA 1
ATOM 3408 C C . LYS A 1 433 ? -23.904 5.059 -30.929 1.00 45.19 433 LYS A C 1
ATOM 3410 O O . LYS A 1 433 ? -23.955 4.202 -30.049 1.00 45.19 433 LYS A O 1
ATOM 3415 N N . ALA A 1 434 ? -24.823 6.020 -31.008 1.00 38.62 434 ALA A N 1
ATOM 3416 C CA . ALA A 1 434 ? -25.995 6.040 -30.127 1.00 38.62 434 ALA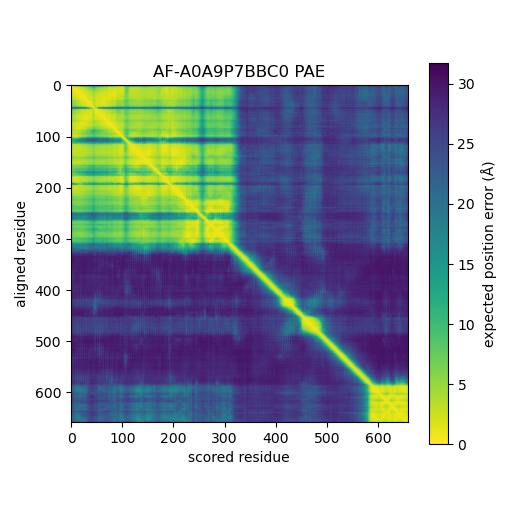 A CA 1
ATOM 3417 C C . ALA A 1 434 ? -27.078 5.053 -30.631 1.00 38.62 434 ALA A C 1
ATOM 3419 O O . ALA A 1 434 ? -27.664 5.293 -31.689 1.00 38.62 434 ALA A O 1
ATOM 3420 N N . PRO A 1 435 ? -27.376 3.945 -29.918 1.00 43.69 435 PRO A N 1
ATOM 3421 C CA . PRO A 1 435 ? -28.362 2.972 -30.377 1.00 43.69 435 PRO A CA 1
ATOM 3422 C C . PRO A 1 435 ? -29.785 3.536 -30.273 1.00 43.69 435 PRO A C 1
ATOM 3424 O O . PRO A 1 435 ? -30.233 3.953 -29.203 1.00 43.69 435 PRO A O 1
ATOM 3427 N N . ARG A 1 436 ? -30.521 3.507 -31.390 1.00 40.66 436 ARG A N 1
ATOM 3428 C CA . ARG A 1 436 ? -31.982 3.648 -31.402 1.00 40.66 436 ARG A CA 1
ATOM 3429 C C . ARG A 1 436 ? -32.583 2.354 -30.853 1.00 40.66 436 ARG A C 1
ATOM 3431 O O . ARG A 1 436 ? -32.471 1.311 -31.486 1.00 40.66 436 ARG A O 1
ATOM 3438 N N . VAL A 1 437 ? -33.191 2.419 -29.671 1.00 31.50 437 VAL A N 1
ATOM 3439 C CA . VAL A 1 437 ? -33.912 1.289 -29.070 1.00 31.50 437 VAL A CA 1
ATOM 3440 C C . VAL A 1 437 ? -35.321 1.246 -29.661 1.00 31.50 437 VAL A C 1
ATOM 3442 O O . VAL A 1 437 ? -36.153 2.087 -29.333 1.00 31.50 437 VAL A O 1
ATOM 3445 N N . SER A 1 438 ? -35.576 0.282 -30.544 1.00 32.38 438 SER A N 1
ATOM 3446 C CA . SER A 1 438 ? -36.922 -0.165 -30.909 1.00 32.38 438 SER A CA 1
ATOM 3447 C C . SER A 1 438 ? -37.296 -1.354 -30.028 1.00 32.38 438 SER A C 1
ATOM 3449 O O . SER A 1 438 ? -36.594 -2.364 -30.003 1.00 32.38 438 SER A O 1
ATOM 3451 N N . THR A 1 439 ? -38.384 -1.208 -29.283 1.00 39.53 439 THR A N 1
ATOM 3452 C CA . THR A 1 439 ? -39.045 -2.268 -28.525 1.00 39.53 439 THR A CA 1
ATOM 3453 C C . THR A 1 439 ? -39.781 -3.195 -29.480 1.00 39.53 439 THR A C 1
ATOM 3455 O O . THR A 1 439 ? -40.636 -2.710 -30.209 1.00 39.53 439 THR A O 1
ATOM 3458 N N . ASP A 1 440 ? -39.440 -4.481 -29.475 1.00 35.66 440 ASP A N 1
ATOM 3459 C CA . ASP A 1 440 ? -40.381 -5.605 -29.578 1.00 35.66 440 ASP A CA 1
ATOM 3460 C C . ASP A 1 440 ? -39.596 -6.919 -29.588 1.00 35.66 440 ASP A C 1
ATOM 3462 O O . ASP A 1 440 ? -38.717 -7.100 -30.426 1.00 35.66 440 ASP A O 1
ATOM 3466 N N . LEU A 1 441 ? -39.905 -7.816 -28.644 1.00 32.19 441 LEU A N 1
ATOM 3467 C CA . LEU A 1 441 ? -40.000 -9.268 -28.852 1.00 32.19 441 LEU A CA 1
ATOM 3468 C C . LEU A 1 441 ? -40.302 -9.979 -27.527 1.00 32.19 441 LEU A C 1
ATOM 3470 O O . LEU A 1 441 ? -39.489 -10.058 -26.609 1.00 32.19 441 LEU A O 1
ATOM 3474 N N . SER A 1 442 ? -41.518 -10.511 -27.473 1.00 41.19 442 SER A N 1
ATOM 3475 C CA . SER A 1 442 ? -42.005 -11.518 -26.540 1.00 41.19 442 SER A CA 1
ATOM 3476 C C . SER A 1 442 ? -41.311 -12.863 -26.765 1.00 41.19 442 SER A C 1
ATOM 3478 O O . SER A 1 442 ? -41.320 -13.360 -27.892 1.00 41.19 442 SER A O 1
ATOM 3480 N N . VAL A 1 443 ? -40.824 -13.510 -25.703 1.00 32.00 443 VAL A N 1
ATOM 3481 C CA . VAL A 1 443 ? -40.554 -14.957 -25.704 1.00 32.00 443 VAL A CA 1
ATOM 3482 C C . VAL A 1 443 ? -41.068 -15.566 -24.403 1.00 32.00 443 VAL A C 1
ATOM 3484 O O . VAL A 1 443 ? -40.624 -15.231 -23.309 1.00 32.00 443 VAL A O 1
ATOM 3487 N N . SER A 1 444 ? -42.044 -16.455 -24.561 1.00 35.69 444 SER A N 1
ATOM 3488 C CA . SER A 1 444 ? -42.603 -17.352 -23.557 1.00 35.69 444 SER A CA 1
ATOM 3489 C C . SER A 1 444 ? -41.812 -18.663 -23.505 1.00 35.69 444 SER A C 1
ATOM 3491 O O . SER A 1 444 ? -41.619 -19.293 -24.544 1.00 35.69 444 SER A O 1
ATOM 3493 N N . GLY A 1 445 ? -41.448 -19.122 -22.307 1.00 31.94 445 GLY A N 1
ATOM 3494 C CA . GLY A 1 445 ? -40.960 -20.480 -22.038 1.00 31.94 445 GLY A CA 1
ATOM 3495 C C . GLY A 1 445 ? -40.874 -20.740 -20.523 1.00 31.94 445 GLY A C 1
ATOM 3496 O O . GLY A 1 445 ? -40.497 -19.819 -19.799 1.00 31.94 445 GLY A O 1
ATOM 3497 N N . PRO A 1 446 ? -41.279 -21.922 -20.014 1.00 34.78 446 PRO A N 1
ATOM 3498 C CA . PRO A 1 446 ? -41.415 -22.179 -18.577 1.00 34.78 446 PRO A CA 1
ATOM 3499 C C . PRO A 1 446 ? -40.064 -22.505 -17.909 1.00 34.78 446 PRO A C 1
ATOM 3501 O O . PRO A 1 446 ? -39.158 -22.991 -18.586 1.00 34.78 446 PRO A O 1
ATOM 3504 N N . PRO A 1 447 ? -39.915 -22.274 -16.588 1.00 38.59 447 PRO A N 1
ATOM 3505 C CA . PRO A 1 447 ? -38.626 -22.376 -15.916 1.00 38.59 447 PRO A CA 1
ATOM 3506 C C . PRO A 1 447 ? -38.317 -23.821 -15.506 1.00 38.59 447 PRO A C 1
ATOM 3508 O O . PRO A 1 447 ? -39.094 -24.455 -14.790 1.00 38.59 447 PRO A O 1
ATOM 3511 N N . SER A 1 448 ? -37.149 -24.320 -15.912 1.00 29.81 448 SER A N 1
ATOM 3512 C CA . SER A 1 448 ? -36.484 -25.431 -15.235 1.00 29.81 448 SER A CA 1
ATOM 3513 C C . SER A 1 448 ? -35.731 -24.884 -14.023 1.00 29.81 448 SER A C 1
ATOM 3515 O O . SER A 1 448 ? -34.888 -23.999 -14.149 1.00 29.81 448 SER A O 1
ATOM 3517 N N . PHE A 1 449 ? -36.092 -25.401 -12.854 1.00 41.84 449 PHE A N 1
ATOM 3518 C CA . PHE A 1 449 ? -35.396 -25.235 -11.585 1.00 41.84 449 PHE A CA 1
ATOM 3519 C C . PHE A 1 449 ? -34.051 -25.965 -11.658 1.00 41.84 449 PHE A C 1
ATOM 3521 O O . PHE A 1 449 ? -34.075 -27.182 -11.775 1.00 41.84 449 PHE A O 1
ATOM 3528 N N . ASP A 1 450 ? -32.938 -25.235 -11.581 1.00 34.72 450 ASP A N 1
ATOM 3529 C CA . ASP A 1 450 ? -31.668 -25.675 -10.989 1.00 34.72 450 ASP A CA 1
ATOM 3530 C C . ASP A 1 450 ? -30.793 -24.435 -10.673 1.00 34.72 450 ASP A C 1
ATOM 3532 O O . ASP A 1 450 ? -31.073 -23.314 -11.094 1.00 34.72 450 ASP A O 1
ATOM 3536 N N . ASP A 1 451 ? -29.825 -24.628 -9.787 1.00 49.88 451 ASP A N 1
ATOM 3537 C CA . ASP A 1 451 ? -29.351 -23.725 -8.730 1.00 49.88 451 ASP A CA 1
ATOM 3538 C C . ASP A 1 451 ? -28.276 -22.683 -9.154 1.00 49.88 451 ASP A C 1
ATOM 3540 O O . ASP A 1 451 ? -27.104 -22.830 -8.822 1.00 49.88 451 ASP A O 1
ATOM 3544 N N . ASP A 1 452 ? -28.663 -21.593 -9.840 1.00 39.56 452 ASP A N 1
ATOM 3545 C CA . ASP A 1 452 ? -27.736 -20.536 -10.336 1.00 39.56 452 ASP A CA 1
ATOM 3546 C C . ASP A 1 452 ? -27.688 -19.235 -9.487 1.00 39.56 452 ASP A C 1
ATOM 3548 O O . ASP A 1 452 ? -27.195 -18.184 -9.917 1.00 39.56 452 ASP A O 1
ATOM 3552 N N . SER A 1 453 ? -28.175 -19.259 -8.239 1.00 51.41 453 SER A N 1
ATOM 3553 C CA . SER A 1 453 ? -28.424 -18.024 -7.459 1.00 51.41 453 SER A CA 1
ATOM 3554 C C . SER A 1 453 ? -27.178 -17.232 -7.016 1.00 51.41 453 SER A C 1
ATOM 3556 O O . SER A 1 453 ? -27.311 -16.130 -6.464 1.00 51.41 453 SER A O 1
ATOM 3558 N N . ASP A 1 454 ? -25.977 -17.767 -7.240 1.00 51.19 454 ASP A N 1
ATOM 3559 C CA . ASP A 1 454 ? -24.710 -17.117 -6.896 1.00 51.19 454 ASP A CA 1
ATOM 3560 C C . ASP A 1 454 ? -24.029 -16.453 -8.103 1.00 51.19 454 ASP A C 1
ATOM 3562 O O . ASP A 1 454 ? -23.353 -15.432 -7.934 1.00 51.19 454 ASP A O 1
ATOM 3566 N N . GLU A 1 455 ? -24.276 -16.925 -9.329 1.00 59.31 455 GLU A N 1
ATOM 3567 C CA . GLU A 1 455 ? -23.699 -16.319 -10.534 1.00 59.31 455 GLU A CA 1
ATOM 3568 C C . GLU A 1 455 ? -24.439 -15.035 -10.935 1.00 59.31 455 GLU A C 1
ATOM 3570 O O . GLU A 1 455 ? -23.803 -14.042 -11.307 1.00 59.31 455 GLU A O 1
ATOM 3575 N N . GLU A 1 456 ? -25.760 -14.984 -10.731 1.00 64.50 456 GLU A N 1
ATOM 3576 C CA . GLU A 1 456 ? -26.575 -13.781 -10.951 1.00 64.50 456 GLU A CA 1
ATOM 3577 C C . GLU A 1 456 ? -26.235 -12.661 -9.944 1.00 64.50 456 GLU A C 1
ATOM 3579 O O . GLU A 1 456 ? -26.152 -11.477 -10.287 1.00 64.50 456 GLU A O 1
ATOM 3584 N N . LYS A 1 457 ? -25.929 -13.022 -8.690 1.00 62.56 457 LYS A N 1
ATOM 3585 C CA . LYS A 1 457 ? -25.474 -12.057 -7.672 1.00 62.56 457 LYS A CA 1
ATOM 3586 C C . LYS A 1 457 ? -24.076 -11.527 -7.967 1.00 62.56 457 LYS A C 1
ATOM 3588 O O . LYS A 1 457 ? -23.814 -10.342 -7.746 1.00 62.56 457 LYS A O 1
ATOM 3593 N N . GLU A 1 458 ? -23.179 -12.370 -8.469 1.00 61.44 458 GLU A N 1
ATOM 3594 C CA . GLU A 1 458 ? -21.818 -11.965 -8.819 1.00 61.44 458 GLU A CA 1
ATOM 3595 C C . GLU A 1 458 ? -21.793 -11.110 -10.097 1.00 61.44 458 GLU A C 1
ATOM 3597 O O . GLU A 1 458 ? -21.077 -10.107 -10.158 1.00 61.44 458 GLU A O 1
ATOM 3602 N N . THR A 1 459 ? -22.638 -11.405 -11.088 1.00 71.12 459 THR A N 1
ATOM 3603 C CA . THR A 1 459 ? -22.815 -10.546 -12.273 1.00 71.12 459 THR A CA 1
ATOM 3604 C C . THR A 1 459 ? -23.464 -9.207 -11.921 1.00 71.12 459 THR A C 1
ATOM 3606 O O . THR A 1 459 ? -22.956 -8.166 -12.350 1.00 71.12 459 THR A O 1
ATOM 3609 N N . ALA A 1 460 ? -24.484 -9.180 -11.056 1.00 66.50 460 ALA A N 1
ATOM 3610 C CA . ALA A 1 460 ? -25.064 -7.933 -10.544 1.00 66.50 460 ALA A CA 1
ATOM 3611 C C . ALA A 1 460 ? -24.041 -7.099 -9.746 1.00 66.50 460 ALA A C 1
ATOM 3613 O O . ALA A 1 460 ? -23.959 -5.873 -9.892 1.00 66.50 460 ALA A O 1
ATOM 3614 N N . ARG A 1 461 ? -23.187 -7.756 -8.950 1.00 74.62 461 ARG A N 1
ATOM 3615 C CA . ARG A 1 461 ? -22.089 -7.109 -8.219 1.00 74.62 461 ARG A CA 1
ATOM 3616 C C . ARG A 1 461 ? -21.039 -6.525 -9.168 1.00 74.62 461 ARG A C 1
ATOM 3618 O O . ARG A 1 461 ? -20.615 -5.383 -8.974 1.00 74.62 461 ARG A O 1
ATOM 3625 N N . ARG A 1 462 ? -20.648 -7.256 -10.215 1.00 66.31 462 ARG A N 1
ATOM 3626 C CA . ARG A 1 462 ? -19.703 -6.783 -11.244 1.00 66.31 462 ARG A CA 1
ATOM 3627 C C . ARG A 1 462 ? -20.270 -5.607 -12.039 1.00 66.31 462 ARG A C 1
ATOM 3629 O O . ARG A 1 462 ? -19.565 -4.615 -12.228 1.00 66.31 462 ARG A O 1
ATOM 3636 N N . ALA A 1 463 ? -21.547 -5.657 -12.418 1.00 67.69 463 ALA A N 1
ATOM 3637 C CA . ALA A 1 463 ? -22.234 -4.558 -13.096 1.00 67.69 463 ALA A CA 1
ATOM 3638 C C . ALA A 1 463 ? -22.299 -3.287 -12.225 1.00 67.69 463 ALA A C 1
ATOM 3640 O O . ALA A 1 463 ? -22.037 -2.183 -12.709 1.00 67.69 463 ALA A O 1
ATOM 3641 N N . SER A 1 464 ? -22.550 -3.439 -10.919 1.00 67.50 464 SER A N 1
ATOM 3642 C CA . SER A 1 464 ? -22.539 -2.331 -9.954 1.00 67.50 464 SER A CA 1
ATOM 3643 C C . SER A 1 464 ? -21.153 -1.679 -9.829 1.00 67.50 464 SER A C 1
ATOM 3645 O O . SER A 1 464 ? -21.029 -0.456 -9.926 1.00 67.50 464 SER A O 1
ATOM 3647 N N . ILE A 1 465 ? -20.081 -2.477 -9.733 1.00 59.66 465 ILE A N 1
ATOM 3648 C CA . ILE A 1 465 ? -18.696 -1.972 -9.674 1.00 59.66 465 ILE A CA 1
ATOM 3649 C C . ILE A 1 465 ? -18.324 -1.208 -10.956 1.00 59.66 465 ILE A C 1
ATOM 3651 O O . ILE A 1 465 ? -17.685 -0.154 -10.886 1.00 59.66 465 ILE A O 1
ATOM 3655 N N . ILE A 1 466 ? -18.745 -1.696 -12.126 1.00 69.75 466 ILE A N 1
ATOM 3656 C CA . ILE A 1 466 ? -18.509 -1.024 -13.412 1.00 69.75 466 ILE A CA 1
ATOM 3657 C C . ILE A 1 466 ? -19.257 0.317 -13.475 1.00 69.75 466 ILE A C 1
ATOM 3659 O O . ILE A 1 466 ? -18.670 1.320 -13.887 1.00 69.75 466 ILE A O 1
ATOM 3663 N N . ASN A 1 467 ? -20.507 0.379 -13.009 1.00 59.91 467 ASN A N 1
ATOM 3664 C CA . ASN A 1 467 ? -21.288 1.621 -12.975 1.00 59.91 467 ASN A CA 1
ATOM 3665 C C . ASN A 1 467 ? -20.739 2.651 -11.970 1.00 59.91 467 ASN A C 1
ATOM 3667 O O . ASN A 1 467 ? -20.731 3.852 -12.257 1.00 59.91 467 ASN A O 1
ATOM 3671 N N . ILE A 1 468 ? -20.191 2.206 -10.836 1.00 63.62 468 ILE A N 1
ATOM 3672 C CA . ILE A 1 468 ? -19.498 3.081 -9.876 1.00 63.62 468 ILE A CA 1
ATOM 3673 C C . ILE A 1 468 ? -18.214 3.655 -10.497 1.00 63.62 468 ILE A C 1
ATOM 3675 O O . ILE A 1 468 ? -17.951 4.853 -10.395 1.00 63.62 468 ILE A O 1
ATOM 3679 N N . ARG A 1 469 ? -17.435 2.838 -11.218 1.00 59.97 469 ARG A N 1
ATOM 3680 C CA . ARG A 1 469 ? -16.226 3.313 -11.913 1.00 59.97 469 ARG A CA 1
ATOM 3681 C C . ARG A 1 469 ? -16.556 4.288 -13.046 1.00 59.97 469 ARG A C 1
ATOM 3683 O O . ARG A 1 469 ? -15.908 5.326 -13.153 1.00 59.97 469 ARG A O 1
ATOM 3690 N N . ARG A 1 470 ? -17.593 4.013 -13.845 1.00 60.22 470 ARG A N 1
ATOM 3691 C CA . ARG A 1 470 ? -18.048 4.916 -14.920 1.00 60.22 470 ARG A CA 1
ATOM 3692 C C . ARG A 1 470 ? -18.549 6.257 -14.380 1.00 60.22 470 ARG A C 1
ATOM 3694 O O . ARG A 1 470 ? -18.179 7.297 -14.919 1.00 60.22 470 ARG A O 1
ATOM 3701 N N . SER A 1 471 ? -19.329 6.258 -13.299 1.00 57.62 471 SER A N 1
ATOM 3702 C CA . SER A 1 471 ? -19.818 7.502 -12.683 1.00 57.62 471 SER A CA 1
ATOM 3703 C C . SER A 1 471 ? -18.697 8.318 -12.021 1.00 57.62 471 SER A C 1
ATOM 3705 O O . SER A 1 471 ? -18.705 9.546 -12.104 1.00 57.62 471 SER A O 1
ATOM 3707 N N . SER A 1 472 ? -17.680 7.660 -11.452 1.00 54.94 472 SER A N 1
ATOM 3708 C CA . SER A 1 472 ? -16.484 8.320 -10.912 1.00 54.94 472 SER A CA 1
ATOM 3709 C C . SER A 1 472 ? -15.651 9.010 -12.005 1.00 54.94 472 SER A C 1
ATOM 3711 O O . SER A 1 472 ? -15.305 10.183 -11.863 1.00 54.94 472 SER A O 1
ATOM 3713 N N . VAL A 1 473 ? -15.417 8.340 -13.141 1.00 61.38 473 VAL A N 1
ATOM 3714 C CA . VAL A 1 473 ? -14.684 8.915 -14.287 1.00 61.38 473 VAL A CA 1
ATOM 3715 C C . VAL A 1 473 ? -15.437 10.100 -14.906 1.00 61.38 473 VAL A C 1
ATOM 3717 O O . VAL A 1 473 ? -14.829 11.136 -15.177 1.00 61.38 473 VAL A O 1
ATOM 3720 N N . LEU A 1 474 ? -16.763 10.000 -15.057 1.00 59.81 474 LEU A N 1
ATOM 3721 C CA . LEU A 1 474 ? -17.594 11.097 -15.571 1.00 59.81 474 LEU A CA 1
ATOM 3722 C C . LEU A 1 474 ? -17.607 12.316 -14.633 1.00 59.81 474 LEU A C 1
ATOM 3724 O O . LEU A 1 474 ? -17.569 13.454 -15.104 1.00 59.81 474 LEU A O 1
ATOM 3728 N N . ASN A 1 475 ? -17.598 12.108 -13.313 1.00 49.47 475 ASN A N 1
ATOM 3729 C CA . ASN A 1 475 ? -17.497 13.203 -12.341 1.00 49.47 475 ASN A CA 1
ATOM 3730 C C . ASN A 1 475 ? -16.121 13.887 -12.365 1.00 49.47 475 ASN A C 1
ATOM 3732 O O . ASN A 1 475 ? -16.046 15.111 -12.253 1.00 49.47 475 ASN A O 1
ATOM 3736 N N . ILE A 1 476 ? -15.038 13.130 -12.570 1.00 52.38 476 ILE A N 1
ATOM 3737 C CA . ILE A 1 476 ? -13.687 13.688 -12.731 1.00 52.38 476 ILE A CA 1
ATOM 3738 C C . ILE A 1 476 ? -13.599 14.515 -14.023 1.00 52.38 476 ILE A C 1
ATOM 3740 O O . ILE A 1 476 ? -13.117 15.646 -13.985 1.00 52.38 476 ILE A O 1
ATOM 3744 N N . GLN A 1 477 ? -14.147 14.024 -15.140 1.00 48.66 477 GLN A N 1
ATOM 3745 C CA . GLN A 1 477 ? -14.226 14.797 -16.387 1.00 48.66 477 GLN A CA 1
ATOM 3746 C C . GLN A 1 477 ? -15.035 16.090 -16.218 1.00 48.66 477 GLN A C 1
ATOM 3748 O O . GLN A 1 477 ? -14.572 17.154 -16.624 1.00 48.66 477 GLN A O 1
ATOM 3753 N N . LYS A 1 478 ? -16.195 16.038 -15.551 1.00 54.53 478 LYS A N 1
ATOM 3754 C CA . LYS A 1 478 ? -17.041 17.220 -15.308 1.00 54.53 478 LYS A CA 1
ATOM 3755 C C . LYS A 1 478 ? -16.343 18.280 -14.442 1.00 54.53 478 LYS A C 1
ATOM 3757 O O . LYS A 1 478 ? -16.506 19.478 -14.687 1.00 54.53 478 LYS A O 1
ATOM 3762 N N . ASN A 1 479 ? -15.522 17.858 -13.481 1.00 43.75 479 ASN A N 1
ATOM 3763 C CA . ASN A 1 479 ? -14.709 18.754 -12.651 1.00 43.75 479 ASN A CA 1
ATOM 3764 C C . ASN A 1 479 ? -13.526 19.376 -13.419 1.00 43.75 479 ASN A C 1
ATOM 3766 O O . ASN A 1 479 ? -13.182 20.536 -13.193 1.00 43.75 479 ASN A O 1
ATOM 3770 N N . ILE A 1 480 ? -12.939 18.655 -14.379 1.00 47.94 480 ILE A N 1
ATOM 3771 C CA . ILE A 1 480 ? -11.872 19.187 -15.243 1.00 47.94 480 ILE A CA 1
ATOM 3772 C C . ILE A 1 480 ? -12.445 20.202 -16.250 1.00 47.94 480 ILE A C 1
ATOM 3774 O O . ILE A 1 480 ? -11.885 21.287 -16.422 1.00 47.94 480 ILE A O 1
ATOM 3778 N N . SER A 1 481 ? -13.609 19.918 -16.846 1.00 45.12 481 SER A N 1
ATOM 3779 C CA . SER A 1 481 ? -14.286 20.834 -17.779 1.00 45.12 481 SER A CA 1
ATOM 3780 C C . SER A 1 481 ? -14.785 22.124 -17.114 1.00 45.12 481 SER A C 1
ATOM 3782 O O . SER A 1 481 ? -14.828 23.172 -17.755 1.00 45.12 481 SER A O 1
ATOM 3784 N N . THR A 1 482 ? -15.134 22.085 -15.825 1.00 44.12 482 THR A N 1
ATOM 3785 C CA . THR A 1 482 ? -15.573 23.278 -15.075 1.00 44.12 482 THR A CA 1
ATOM 3786 C C . THR A 1 482 ? -14.407 24.116 -14.545 1.00 44.12 482 THR A C 1
ATOM 3788 O O . THR A 1 482 ? -14.537 25.335 -14.450 1.00 44.12 482 THR A O 1
ATOM 3791 N N . SER A 1 483 ? -13.242 23.509 -14.289 1.00 38.19 483 SER A N 1
ATOM 3792 C CA . SER A 1 483 ? -12.020 24.230 -13.899 1.00 38.19 483 SER A CA 1
ATOM 3793 C C . SER A 1 483 ? -11.386 25.002 -15.071 1.00 38.19 483 SER A C 1
ATOM 3795 O O . SER A 1 483 ? -10.885 26.112 -14.897 1.00 38.19 483 SER A O 1
ATOM 3797 N N . SER A 1 484 ? -11.490 24.476 -16.298 1.00 37.84 484 SER A N 1
ATOM 3798 C CA . SER A 1 484 ? -10.934 25.118 -17.502 1.00 37.84 484 SER A CA 1
ATOM 3799 C C . SER A 1 484 ? -11.691 26.388 -17.938 1.00 37.84 484 SER A C 1
ATOM 3801 O O . SER A 1 484 ? -11.096 27.300 -18.513 1.00 37.84 484 SER A O 1
ATOM 3803 N N . ASN A 1 485 ? -12.979 26.516 -17.600 1.00 36.91 485 ASN A N 1
ATOM 3804 C CA . ASN A 1 485 ? -13.832 27.593 -18.120 1.00 36.91 485 ASN A CA 1
ATOM 3805 C C . ASN A 1 485 ? -13.818 28.898 -17.293 1.00 36.91 485 ASN A C 1
ATOM 3807 O O . ASN A 1 485 ? -14.420 29.891 -17.698 1.00 36.91 485 ASN A O 1
ATOM 3811 N N . ASN A 1 486 ? -13.115 28.932 -16.154 1.00 36.16 486 ASN A N 1
ATOM 3812 C CA . ASN A 1 486 ? -13.086 30.103 -15.266 1.00 36.16 486 ASN A CA 1
ATOM 3813 C C . ASN A 1 486 ? -11.909 31.070 -15.503 1.00 36.16 486 ASN A C 1
ATOM 3815 O O . ASN A 1 486 ? -11.860 32.116 -14.860 1.00 36.16 486 ASN A O 1
ATOM 3819 N N . ASN A 1 487 ? -11.012 30.790 -16.458 1.00 36.22 487 ASN A N 1
ATOM 3820 C CA . ASN A 1 487 ? -9.834 31.631 -16.730 1.00 36.22 487 ASN A CA 1
ATOM 3821 C C . 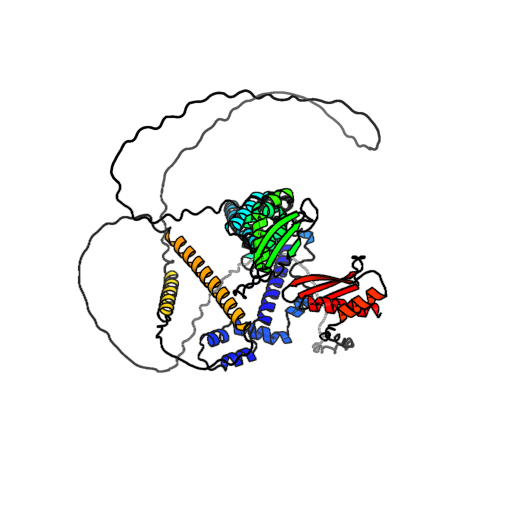ASN A 1 487 ? -9.878 32.451 -18.038 1.00 36.22 487 ASN A C 1
ATOM 3823 O O . ASN A 1 487 ? -8.899 33.124 -18.349 1.00 36.22 487 ASN A O 1
ATOM 3827 N N . SER A 1 488 ? -10.987 32.472 -18.792 1.00 35.94 488 SER A N 1
ATOM 3828 C CA . SER A 1 488 ? -11.046 33.163 -20.102 1.00 35.94 488 SER A CA 1
ATOM 3829 C C . SER A 1 488 ? -11.893 34.444 -20.165 1.00 35.94 488 SER A C 1
ATOM 3831 O O . SER A 1 488 ? -11.982 35.064 -21.223 1.00 35.94 488 SER A O 1
ATOM 3833 N N . ARG A 1 489 ? -12.486 34.924 -19.063 1.00 35.78 489 ARG A N 1
ATOM 3834 C CA . ARG A 1 489 ? -13.309 36.153 -19.080 1.00 35.78 489 ARG A CA 1
ATOM 3835 C C . ARG A 1 489 ? -12.656 37.328 -18.356 1.00 35.78 489 ARG A C 1
ATOM 3837 O O . ARG A 1 489 ? -12.989 37.613 -17.210 1.00 35.78 489 ARG A O 1
ATOM 3844 N N . ARG A 1 490 ? -11.806 38.086 -19.065 1.00 33.31 490 ARG A N 1
ATOM 3845 C CA . ARG A 1 490 ? -11.630 39.539 -18.842 1.00 33.31 490 ARG A CA 1
ATOM 3846 C C . ARG A 1 490 ? -10.923 40.244 -20.021 1.00 33.31 490 ARG A C 1
ATOM 3848 O O . ARG A 1 490 ? -9.733 40.048 -20.216 1.00 33.31 490 ARG A O 1
ATOM 3855 N N . ARG A 1 491 ? -11.669 41.171 -20.658 1.00 32.03 491 ARG A N 1
ATOM 3856 C CA . ARG A 1 491 ? -11.274 42.276 -21.583 1.00 32.03 491 ARG A CA 1
ATOM 3857 C C . ARG A 1 491 ? -10.897 41.842 -23.015 1.00 32.03 491 ARG A C 1
ATOM 3859 O O . ARG A 1 491 ? -10.027 41.011 -23.190 1.00 32.03 491 ARG A O 1
ATOM 3866 N N . SER A 1 492 ? -11.518 42.345 -24.088 1.00 30.66 492 SER A N 1
ATOM 3867 C CA . SER A 1 492 ? -11.722 43.751 -24.507 1.00 30.66 492 SER A CA 1
ATOM 3868 C C . SER A 1 492 ? -12.897 43.834 -25.514 1.00 30.66 492 SER A C 1
ATOM 3870 O O . SER A 1 492 ? -13.043 42.963 -26.359 1.00 30.66 492 SER A O 1
ATOM 3872 N N . SER A 1 493 ? -13.940 44.625 -25.236 1.00 30.34 493 SER A N 1
ATOM 3873 C CA . SER A 1 493 ? -14.280 45.934 -25.842 1.00 30.34 493 SER A CA 1
ATOM 3874 C C . SER A 1 493 ? -14.327 45.990 -27.379 1.00 30.34 493 SER A C 1
ATOM 3876 O O . SER A 1 493 ? -13.300 45.940 -28.047 1.00 30.34 493 SER A O 1
ATOM 3878 N N . ALA A 1 494 ? -15.550 46.181 -27.878 1.00 31.30 494 ALA A N 1
ATOM 3879 C CA . ALA A 1 494 ? -15.968 46.398 -29.259 1.00 31.30 494 ALA A CA 1
ATOM 3880 C C . ALA A 1 494 ? -15.401 47.666 -29.917 1.00 31.30 494 ALA A C 1
ATOM 3882 O O . ALA A 1 494 ? -15.180 48.653 -29.215 1.00 31.30 494 ALA A O 1
ATOM 3883 N N . ARG A 1 495 ? -15.334 47.666 -31.261 1.00 32.81 495 ARG A N 1
ATOM 3884 C CA . ARG A 1 495 ? -15.804 48.758 -32.139 1.00 32.81 495 ARG A CA 1
ATOM 3885 C C . ARG A 1 495 ? -16.176 48.247 -33.555 1.00 32.81 495 ARG A C 1
ATOM 3887 O O . ARG A 1 495 ? -15.749 47.147 -33.894 1.00 32.81 495 ARG A O 1
ATOM 3894 N N . PRO A 1 496 ? -17.013 49.007 -34.299 1.00 44.47 496 PRO A N 1
ATOM 3895 C CA . PRO A 1 496 ? -17.894 48.542 -35.381 1.00 44.47 496 PRO A CA 1
ATOM 3896 C C . PRO A 1 496 ? -17.485 49.050 -36.785 1.00 44.47 496 PRO A C 1
ATOM 3898 O O . PRO A 1 496 ? -16.560 49.854 -36.871 1.00 44.47 496 PRO A O 1
ATOM 3901 N N . TRP A 1 497 ? -18.267 48.643 -37.804 1.00 31.84 497 TRP A N 1
ATOM 3902 C CA . TRP A 1 497 ? -18.179 48.883 -39.272 1.00 31.84 497 TRP A CA 1
ATOM 3903 C C . TRP A 1 497 ? -17.489 47.700 -39.983 1.00 31.84 497 TRP A C 1
ATOM 3905 O O . TRP A 1 497 ? -16.454 47.250 -39.509 1.00 31.84 497 TRP A O 1
ATOM 3915 N N . GLU A 1 498 ? -18.023 47.045 -41.020 1.00 30.73 498 GLU A N 1
ATOM 3916 C CA . GLU A 1 498 ? -18.923 47.424 -42.128 1.00 30.73 498 GLU A CA 1
ATOM 3917 C C . GLU A 1 498 ? -19.833 46.245 -42.549 1.00 30.73 498 GLU A C 1
ATOM 3919 O O . GLU A 1 498 ? -19.495 45.078 -42.335 1.00 30.73 498 GLU A O 1
ATOM 3924 N N . ASP A 1 499 ? -20.975 46.600 -43.141 1.00 30.94 499 ASP A N 1
ATOM 3925 C CA . ASP A 1 499 ? -21.969 45.749 -43.800 1.00 30.94 499 ASP A CA 1
ATOM 3926 C C . ASP A 1 499 ? -21.565 45.368 -45.240 1.00 30.94 499 ASP A C 1
ATOM 3928 O O . ASP A 1 499 ? -20.752 46.035 -45.876 1.00 30.94 499 ASP A O 1
ATOM 3932 N N . ASP A 1 500 ? -22.265 44.344 -45.740 1.00 29.88 500 ASP A N 1
ATOM 3933 C CA . ASP A 1 500 ? -22.589 44.042 -47.142 1.00 29.88 500 ASP A CA 1
ATOM 3934 C C . ASP A 1 500 ? -21.493 43.550 -48.110 1.00 29.88 500 ASP A C 1
ATOM 3936 O O . ASP A 1 500 ? -20.648 44.294 -48.595 1.00 29.88 500 ASP A O 1
ATOM 3940 N N . THR A 1 501 ? -21.605 42.292 -48.568 1.00 30.84 501 THR A N 1
ATOM 3941 C CA . THR A 1 501 ? -22.243 41.961 -49.869 1.00 30.84 501 THR A CA 1
ATOM 3942 C C . THR A 1 501 ? -22.078 40.479 -50.270 1.00 30.84 501 THR A C 1
ATOM 3944 O O . THR A 1 501 ? -20.988 39.925 -50.338 1.00 30.84 501 THR A O 1
ATOM 3947 N N . VAL A 1 502 ? -23.233 39.849 -50.514 1.00 32.69 502 VAL A N 1
ATOM 3948 C CA . VAL A 1 502 ? -23.633 38.948 -51.621 1.00 32.69 502 VAL A CA 1
ATOM 3949 C C . VAL A 1 502 ? -22.548 38.212 -52.433 1.00 32.69 502 VAL A C 1
ATOM 3951 O O . VAL A 1 502 ? -21.690 38.835 -53.046 1.00 32.69 502 VAL A O 1
ATOM 3954 N N . GLY A 1 503 ? -22.726 36.896 -52.638 1.00 29.12 503 GLY A N 1
ATOM 3955 C CA . GLY A 1 503 ? -22.186 36.243 -53.841 1.00 29.12 503 GLY A CA 1
ATOM 3956 C C . GLY A 1 503 ? -22.034 34.725 -53.786 1.00 29.12 503 GLY A C 1
ATOM 3957 O O . GLY A 1 503 ? -20.952 34.213 -53.524 1.00 29.12 503 GLY A O 1
ATOM 3958 N N . ALA A 1 504 ? -23.106 34.000 -54.097 1.00 33.84 504 ALA A N 1
ATOM 3959 C CA . ALA A 1 504 ? -23.052 32.588 -54.465 1.00 33.84 504 ALA A CA 1
ATOM 3960 C C . ALA A 1 504 ? -22.304 32.397 -55.794 1.00 33.84 504 ALA A C 1
ATOM 3962 O O . ALA A 1 504 ? -22.564 33.156 -56.715 1.00 33.84 504 ALA A O 1
ATOM 3963 N N . PHE A 1 505 ? -21.489 31.345 -55.939 1.00 31.38 505 PHE A N 1
ATOM 3964 C CA . PHE A 1 505 ? -21.379 30.598 -57.200 1.00 31.38 505 PHE A CA 1
ATOM 3965 C C . PHE A 1 505 ? -20.831 29.187 -56.966 1.00 31.38 505 PHE A C 1
ATOM 3967 O O . PHE A 1 505 ? -19.733 28.972 -56.459 1.00 31.38 505 PHE A O 1
ATOM 3974 N N . ALA A 1 506 ? -21.647 28.222 -57.371 1.00 30.72 506 ALA A N 1
ATOM 3975 C CA . ALA A 1 506 ? -21.286 26.837 -57.592 1.00 30.72 506 ALA A CA 1
ATOM 3976 C C . ALA A 1 506 ? -20.442 26.701 -58.872 1.00 30.72 506 ALA A C 1
ATOM 3978 O O . ALA A 1 506 ? -20.763 27.343 -59.869 1.00 30.72 506 ALA A O 1
ATOM 3979 N N . ARG A 1 507 ? -19.469 25.781 -58.901 1.00 33.78 507 ARG A N 1
ATOM 3980 C CA . ARG A 1 507 ? -19.554 24.509 -59.655 1.00 33.78 507 ARG A CA 1
ATOM 3981 C C . ARG A 1 507 ? -18.216 23.738 -59.683 1.00 33.78 507 ARG A C 1
ATOM 3983 O O . ARG A 1 507 ? -17.165 24.332 -59.468 1.00 33.78 507 ARG A O 1
ATOM 3990 N N . PRO A 1 508 ? -18.278 22.411 -59.920 1.00 49.69 508 PRO A N 1
ATOM 3991 C CA . PRO A 1 508 ? -17.175 21.460 -59.789 1.00 49.69 508 PRO A CA 1
ATOM 3992 C C . PRO A 1 508 ? -16.530 21.136 -61.144 1.00 49.69 508 PRO A C 1
ATOM 3994 O O . PRO A 1 508 ? -17.176 21.306 -62.176 1.00 49.69 508 PRO A O 1
ATOM 3997 N N . LEU A 1 509 ? -15.323 20.559 -61.146 1.00 33.09 509 LEU A N 1
ATOM 3998 C CA . LEU A 1 509 ? -14.835 19.783 -62.288 1.00 33.09 509 LEU A CA 1
ATOM 3999 C C . LEU A 1 509 ? -14.061 18.530 -61.860 1.00 33.09 509 LEU A C 1
ATOM 4001 O O . LEU A 1 509 ? -13.127 18.556 -61.064 1.00 33.09 509 LEU A O 1
ATOM 4005 N N . THR A 1 510 ? -14.538 17.441 -62.442 1.00 33.78 510 THR A N 1
ATOM 4006 C CA . THR A 1 510 ? -14.054 16.068 -62.542 1.00 33.78 510 THR A CA 1
ATOM 4007 C C . THR A 1 510 ? -12.959 15.908 -63.602 1.00 33.78 510 THR A C 1
ATOM 4009 O O . THR A 1 510 ? -13.107 16.472 -64.681 1.00 33.78 510 THR A O 1
ATOM 4012 N N . SER A 1 511 ? -11.968 15.043 -63.349 1.00 34.12 511 SER A N 1
ATOM 4013 C CA . SER A 1 511 ? -11.263 14.137 -64.298 1.00 34.12 511 SER A CA 1
ATOM 4014 C C . SER A 1 511 ? -10.070 13.525 -63.536 1.00 34.12 511 SER A C 1
ATOM 4016 O O . SER A 1 511 ? -9.368 14.274 -62.870 1.00 34.12 511 SER A O 1
ATOM 4018 N N . GLY A 1 512 ? -9.756 12.229 -63.490 1.00 30.89 512 GLY A N 1
ATOM 4019 C CA . GLY A 1 512 ? -10.009 11.126 -64.414 1.00 30.89 512 GLY A CA 1
ATOM 4020 C C . GLY A 1 512 ? -8.679 10.678 -65.051 1.00 30.89 512 GLY A C 1
ATOM 4021 O O . GLY A 1 512 ? -8.144 11.442 -65.842 1.00 30.89 512 GLY A O 1
ATOM 4022 N N . PHE A 1 513 ? -8.232 9.443 -64.743 1.00 30.00 513 PHE A N 1
ATOM 4023 C CA . PHE A 1 513 ? -7.165 8.641 -65.401 1.00 30.00 513 PHE A CA 1
ATOM 4024 C C . PHE A 1 513 ? -5.696 9.114 -65.231 1.00 30.00 513 PHE A C 1
ATOM 4026 O O . PHE A 1 513 ? -5.445 10.297 -65.083 1.00 30.00 513 PHE A O 1
ATOM 4033 N N . SER A 1 514 ? -4.638 8.287 -65.210 1.00 28.77 514 SER A N 1
ATOM 4034 C CA . SER A 1 514 ? -4.418 6.847 -65.432 1.00 28.77 514 SER A CA 1
ATOM 4035 C C . SER A 1 514 ? -3.110 6.415 -64.736 1.00 28.77 514 SER A C 1
ATOM 4037 O O . SER A 1 514 ? -2.238 7.238 -64.462 1.00 28.77 514 SER A O 1
ATOM 4039 N N . VAL A 1 515 ? -2.981 5.110 -64.508 1.00 37.28 515 VAL A N 1
ATOM 4040 C CA . VAL A 1 515 ? -1.762 4.362 -64.160 1.00 37.28 515 VAL A CA 1
ATOM 4041 C C . VAL A 1 515 ? -0.792 4.358 -65.351 1.00 37.28 515 VAL A C 1
ATOM 4043 O O . VAL A 1 515 ? -1.259 4.180 -66.472 1.00 37.28 515 VAL A O 1
ATOM 4046 N N . ASP A 1 516 ? 0.517 4.545 -65.119 1.00 28.22 516 ASP A N 1
ATOM 4047 C CA . ASP A 1 516 ? 1.542 3.592 -65.584 1.00 28.22 516 ASP A CA 1
ATOM 4048 C C . ASP A 1 516 ? 2.969 3.841 -65.067 1.00 28.22 516 ASP A C 1
ATOM 4050 O O . ASP A 1 516 ? 3.454 4.962 -64.914 1.00 28.22 516 ASP A O 1
ATOM 4054 N N . ASN A 1 517 ? 3.623 2.705 -64.817 1.00 32.62 517 ASN A N 1
ATOM 4055 C CA . ASN A 1 517 ? 5.035 2.497 -64.528 1.00 32.62 517 ASN A CA 1
ATOM 4056 C C . ASN A 1 517 ? 5.934 3.020 -65.656 1.00 32.62 517 ASN A C 1
ATOM 4058 O O . ASN A 1 517 ? 5.749 2.641 -66.809 1.00 32.62 517 ASN A O 1
ATOM 4062 N N . THR A 1 518 ? 7.023 3.718 -65.321 1.00 32.75 518 THR A N 1
ATOM 4063 C CA . THR A 1 518 ? 8.334 3.450 -65.942 1.00 32.75 518 THR A CA 1
ATOM 4064 C C . THR A 1 518 ? 9.493 4.103 -65.188 1.00 32.75 518 THR A C 1
ATOM 4066 O O . THR A 1 518 ? 9.444 5.234 -64.716 1.00 32.75 518 THR A O 1
ATOM 4069 N N . SER A 1 519 ? 10.563 3.322 -65.112 1.00 37.44 519 SER A N 1
ATOM 4070 C CA . SER A 1 519 ? 11.927 3.612 -64.680 1.00 37.44 519 SER A CA 1
ATOM 4071 C C . SER A 1 519 ? 12.523 4.945 -65.152 1.00 37.44 519 SER A C 1
ATOM 4073 O O . SER A 1 519 ? 12.485 5.232 -66.348 1.00 37.44 519 SER A O 1
ATOM 4075 N N . ARG A 1 520 ? 13.264 5.632 -64.267 1.00 30.52 520 ARG A N 1
ATOM 4076 C CA . ARG A 1 520 ? 14.610 6.176 -64.557 1.00 30.52 520 ARG A CA 1
ATOM 4077 C C . ARG A 1 520 ? 15.281 6.765 -63.310 1.00 30.52 520 ARG A C 1
ATOM 4079 O O . ARG A 1 520 ? 14.686 7.526 -62.557 1.00 30.52 520 ARG A O 1
ATOM 4086 N N . THR A 1 521 ? 16.547 6.400 -63.133 1.00 39.47 521 THR A N 1
ATOM 4087 C CA . THR A 1 521 ? 17.534 7.000 -62.226 1.00 39.47 521 THR A CA 1
ATOM 4088 C C . THR A 1 521 ? 17.837 8.456 -62.603 1.00 39.47 521 THR A C 1
ATOM 4090 O O . THR A 1 521 ? 17.674 8.841 -63.763 1.00 39.47 521 THR A O 1
ATOM 4093 N N . PRO A 1 522 ? 18.356 9.257 -61.653 1.00 44.28 522 PRO A N 1
ATOM 4094 C CA . PRO A 1 522 ? 19.616 9.923 -61.969 1.00 44.28 522 PRO A CA 1
ATOM 4095 C C . PRO A 1 522 ? 20.633 9.986 -60.818 1.00 44.28 522 PRO A C 1
ATOM 4097 O O . PRO A 1 522 ? 20.358 9.799 -59.636 1.00 44.28 522 PRO A O 1
ATOM 4100 N N . SER A 1 523 ? 21.846 10.247 -61.281 1.00 31.45 523 SER A N 1
ATOM 4101 C CA . SER A 1 523 ? 23.173 10.270 -60.685 1.00 31.45 523 SER A CA 1
ATOM 4102 C C . SER A 1 523 ? 23.437 11.275 -59.555 1.00 31.45 523 SER A C 1
ATOM 4104 O O . SER A 1 523 ? 23.034 12.433 -59.610 1.00 31.45 523 SER A O 1
ATOM 4106 N N . THR A 1 524 ? 24.268 10.812 -58.617 1.00 31.72 524 THR A N 1
ATOM 4107 C CA . THR A 1 524 ? 25.385 11.485 -57.919 1.00 31.72 524 THR A CA 1
ATOM 4108 C C . THR A 1 524 ? 25.636 12.980 -58.149 1.00 31.72 524 THR A C 1
ATOM 4110 O O . THR A 1 524 ? 25.969 13.410 -59.249 1.00 31.72 524 THR A O 1
ATOM 4113 N N . THR A 1 525 ? 25.748 13.727 -57.043 1.00 32.69 525 THR A N 1
ATOM 4114 C CA . THR A 1 525 ? 26.737 14.811 -56.880 1.00 32.69 525 THR A CA 1
ATOM 4115 C C . THR A 1 525 ? 27.158 14.894 -55.407 1.00 32.69 525 THR A C 1
ATOM 4117 O O . THR A 1 525 ? 26.407 15.358 -54.554 1.00 32.69 525 THR A O 1
ATOM 4120 N N . ALA A 1 526 ? 28.365 14.408 -55.103 1.00 35.03 526 ALA A N 1
ATOM 4121 C CA . ALA A 1 526 ? 29.000 14.488 -53.790 1.00 35.03 526 ALA A CA 1
ATOM 4122 C C . ALA A 1 526 ? 29.879 15.746 -53.708 1.00 35.03 526 ALA A C 1
ATOM 4124 O O . ALA A 1 526 ? 30.708 15.998 -54.583 1.00 35.03 526 ALA A O 1
ATOM 4125 N N . ARG A 1 527 ? 29.702 16.538 -52.645 1.00 34.72 527 ARG A N 1
ATOM 4126 C CA . ARG A 1 527 ? 30.429 17.789 -52.394 1.00 34.72 527 ARG A CA 1
ATOM 4127 C C . ARG A 1 527 ? 31.600 17.512 -51.444 1.00 34.72 527 ARG A C 1
ATOM 4129 O O . ARG A 1 527 ? 31.399 17.145 -50.292 1.00 34.72 527 ARG A O 1
ATOM 4136 N N . LYS A 1 528 ? 32.821 17.668 -51.958 1.00 36.69 528 LYS A N 1
ATOM 4137 C CA . LYS A 1 528 ? 34.111 17.478 -51.276 1.00 36.69 528 LYS A CA 1
ATOM 4138 C C . LYS A 1 528 ? 34.485 18.770 -50.531 1.00 36.69 528 LYS A C 1
ATOM 4140 O O . LYS A 1 528 ? 34.559 19.823 -51.159 1.00 36.69 528 LYS A O 1
ATOM 4145 N N . VAL A 1 529 ? 34.718 18.699 -49.218 1.00 39.94 529 VAL A N 1
ATOM 4146 C CA . VAL A 1 529 ? 35.271 19.802 -48.406 1.00 39.94 529 VAL A CA 1
ATOM 4147 C C . VAL A 1 529 ? 36.731 19.475 -48.094 1.00 39.94 529 VAL A C 1
ATOM 4149 O O . VAL A 1 529 ? 37.041 18.406 -47.577 1.00 39.94 529 VAL A O 1
ATOM 4152 N N . LEU A 1 530 ? 37.616 20.388 -48.489 1.00 34.28 530 LEU A N 1
ATOM 4153 C CA . LEU A 1 530 ? 39.072 20.282 -48.457 1.00 34.28 530 LEU A CA 1
ATOM 4154 C C . LEU A 1 530 ? 39.605 21.032 -47.220 1.00 34.28 530 LEU A C 1
ATOM 4156 O O . LEU A 1 530 ? 39.383 22.235 -47.096 1.00 34.28 530 LEU A O 1
ATOM 4160 N N . LEU A 1 531 ? 40.309 20.336 -46.325 1.00 33.12 531 LEU A N 1
ATOM 4161 C CA . LEU A 1 531 ? 41.090 20.916 -45.224 1.00 33.12 531 LEU A CA 1
ATOM 4162 C C . LEU A 1 531 ? 42.502 21.259 -45.728 1.00 33.12 531 LEU A C 1
ATOM 4164 O O . LEU A 1 531 ? 43.169 20.414 -46.322 1.00 33.12 531 LEU A O 1
ATOM 4168 N N . LYS A 1 532 ? 42.951 22.497 -45.489 1.00 36.88 532 LYS A N 1
ATOM 4169 C CA . LYS A 1 532 ? 44.325 22.974 -45.717 1.00 36.88 532 LYS A CA 1
ATOM 4170 C C . LYS A 1 532 ? 45.034 23.139 -44.368 1.00 36.88 532 LYS A C 1
ATOM 4172 O O . LYS A 1 532 ? 44.544 23.875 -43.519 1.00 36.88 532 LYS A O 1
ATOM 4177 N N . HIS A 1 533 ? 46.208 22.528 -44.230 1.00 36.44 533 HIS A N 1
ATOM 4178 C CA . HIS A 1 533 ? 47.254 22.913 -43.277 1.00 36.44 533 HIS A CA 1
ATOM 4179 C C . HIS A 1 533 ? 48.467 23.429 -44.067 1.00 36.44 533 HIS A C 1
ATOM 4181 O O . HIS A 1 533 ? 48.778 22.836 -45.103 1.00 36.44 533 HIS A O 1
ATOM 4187 N N . PRO A 1 534 ? 49.166 24.480 -43.607 1.00 52.00 534 PRO A N 1
ATOM 4188 C CA . PRO A 1 534 ? 50.478 24.838 -44.124 1.00 52.00 534 PRO A CA 1
ATOM 4189 C C . PRO A 1 534 ? 51.609 24.297 -43.232 1.00 52.00 534 PRO A C 1
ATOM 4191 O O . PRO A 1 534 ? 51.508 24.289 -42.006 1.00 52.00 534 PRO A O 1
ATOM 4194 N N . ILE A 1 535 ? 52.681 23.859 -43.891 1.00 35.03 535 ILE A N 1
ATOM 4195 C CA . ILE A 1 535 ? 54.001 23.547 -43.334 1.00 35.03 535 ILE A CA 1
ATOM 4196 C C . ILE A 1 535 ? 54.895 24.756 -43.624 1.00 35.03 535 ILE A C 1
ATOM 4198 O O . ILE A 1 535 ? 54.960 25.183 -44.775 1.00 35.03 535 ILE A O 1
ATOM 4202 N N . GLU A 1 536 ? 55.623 25.245 -42.621 1.00 36.78 536 GLU A N 1
ATOM 4203 C CA . GLU A 1 536 ? 56.834 26.046 -42.813 1.00 36.78 536 GLU A CA 1
ATOM 4204 C C . GLU A 1 536 ? 57.985 25.475 -41.976 1.00 36.78 536 GLU A C 1
ATOM 4206 O O . GLU A 1 536 ? 57.815 24.962 -40.870 1.00 36.78 536 GLU A O 1
ATOM 4211 N N . SER A 1 537 ? 59.155 25.530 -42.596 1.00 35.03 537 SER A N 1
ATOM 4212 C CA . SER A 1 537 ? 60.457 24.969 -42.250 1.00 35.03 537 SER A CA 1
ATOM 4213 C C . SER A 1 537 ? 61.365 25.986 -41.545 1.00 35.03 537 SER A C 1
ATOM 4215 O O . SER A 1 537 ? 61.348 27.146 -41.947 1.00 35.03 537 SER A O 1
ATOM 4217 N N . ASN A 1 538 ? 62.254 25.551 -40.634 1.00 32.59 538 ASN A N 1
ATOM 4218 C CA . ASN A 1 538 ? 63.730 25.631 -40.781 1.00 32.59 538 ASN A CA 1
ATOM 4219 C C . ASN A 1 538 ? 64.546 25.607 -39.463 1.00 32.59 538 ASN A C 1
ATOM 4221 O O . ASN A 1 538 ? 64.174 26.223 -38.472 1.00 32.59 538 ASN A O 1
ATOM 4225 N N . ALA A 1 539 ? 65.741 25.001 -39.603 1.00 31.23 539 ALA A N 1
ATOM 4226 C CA . ALA A 1 539 ? 67.051 25.297 -38.983 1.00 31.23 539 ALA A CA 1
ATOM 4227 C C . ALA A 1 539 ? 67.522 24.593 -37.677 1.00 31.23 539 ALA A C 1
ATOM 4229 O O . ALA A 1 539 ? 67.082 24.911 -36.581 1.00 31.23 539 ALA A O 1
ATOM 4230 N N . SER A 1 540 ? 68.489 23.672 -37.894 1.00 33.12 540 SER A N 1
ATOM 4231 C CA . SER A 1 540 ? 69.816 23.419 -37.255 1.00 33.12 540 SER A CA 1
ATOM 4232 C C . SER A 1 540 ? 69.963 23.416 -35.710 1.00 33.12 540 SER A C 1
ATOM 4234 O O . SER A 1 540 ? 69.384 24.227 -35.013 1.00 33.12 540 SER A O 1
ATOM 4236 N N . THR A 1 541 ? 70.805 22.611 -35.037 1.00 32.34 541 THR A N 1
ATOM 4237 C CA . THR A 1 541 ? 72.198 22.196 -35.319 1.00 32.34 541 THR A CA 1
ATOM 4238 C C . THR A 1 541 ? 72.695 21.213 -34.216 1.00 32.34 541 THR A C 1
ATOM 4240 O O . THR A 1 541 ? 72.228 21.305 -33.088 1.00 32.34 541 THR A O 1
ATOM 4243 N N . ILE A 1 542 ? 73.743 20.419 -34.522 1.00 34.78 542 ILE A N 1
ATOM 4244 C CA . ILE A 1 542 ? 74.845 19.919 -33.642 1.00 34.78 542 ILE A CA 1
ATOM 4245 C C . ILE A 1 542 ? 74.886 18.428 -33.182 1.00 34.78 542 ILE A C 1
ATOM 4247 O O . ILE A 1 542 ? 74.224 17.997 -32.249 1.00 34.78 542 ILE A O 1
ATOM 4251 N N . SER A 1 543 ? 75.883 17.751 -33.784 1.00 31.00 543 SER A N 1
ATOM 4252 C CA . SER A 1 543 ? 76.902 16.800 -33.272 1.00 31.00 543 SER A CA 1
ATOM 4253 C C . SER A 1 543 ? 76.656 15.307 -32.996 1.00 31.00 543 SER A C 1
ATOM 4255 O O . SER A 1 543 ? 76.147 14.913 -31.957 1.00 31.00 543 SER A O 1
ATOM 4257 N N . LYS A 1 544 ? 77.370 14.533 -33.837 1.00 34.56 544 LYS A N 1
ATOM 4258 C CA . LYS A 1 544 ? 78.418 13.529 -33.521 1.00 34.56 544 LYS A CA 1
ATOM 4259 C C . LYS A 1 544 ? 78.000 12.251 -32.773 1.00 34.56 544 LYS A C 1
ATOM 4261 O O . LYS A 1 544 ? 77.855 12.266 -31.560 1.00 34.56 544 LYS A O 1
ATOM 4266 N N . LYS A 1 545 ? 78.129 11.097 -33.444 1.00 36.47 545 LYS A N 1
ATOM 4267 C CA . LYS A 1 545 ? 79.359 10.260 -33.481 1.00 36.47 545 LYS A CA 1
ATOM 4268 C C . LYS A 1 545 ? 78.995 8.810 -33.860 1.00 36.47 545 LYS A C 1
ATOM 4270 O O . LYS A 1 545 ? 78.321 8.129 -33.101 1.00 36.47 545 LYS A O 1
ATOM 4275 N N . ALA A 1 546 ? 79.477 8.350 -35.014 1.00 37.28 546 ALA A N 1
ATOM 4276 C CA . ALA A 1 546 ? 79.645 6.925 -35.341 1.00 37.28 546 ALA A CA 1
ATOM 4277 C C . ALA A 1 546 ? 81.087 6.493 -34.957 1.00 37.28 546 ALA A C 1
ATOM 4279 O O . ALA A 1 546 ? 81.916 7.384 -34.720 1.00 37.28 546 ALA A O 1
ATOM 4280 N N . PRO A 1 547 ? 81.416 5.185 -34.862 1.00 50.28 547 PRO A N 1
ATOM 4281 C CA . PRO A 1 547 ? 81.679 4.404 -36.078 1.00 50.28 547 PRO A CA 1
ATOM 4282 C C . PRO A 1 547 ? 81.200 2.931 -36.062 1.00 50.28 547 PRO A C 1
ATOM 4284 O O . PRO A 1 547 ? 80.758 2.396 -35.052 1.00 50.28 547 PRO A O 1
ATOM 4287 N N . ALA A 1 548 ? 81.289 2.352 -37.261 1.00 40.69 548 ALA A N 1
ATOM 4288 C CA . ALA A 1 548 ? 80.850 1.060 -37.805 1.00 40.69 548 ALA A CA 1
ATOM 4289 C C . ALA A 1 548 ? 81.785 -0.140 -37.442 1.00 40.69 548 ALA A C 1
ATOM 4291 O O . ALA A 1 548 ? 82.595 0.016 -36.530 1.00 40.69 548 ALA A O 1
ATOM 4292 N N . PRO A 1 549 ? 81.888 -1.230 -38.245 1.00 57.00 549 PRO A N 1
ATOM 4293 C CA . PRO A 1 549 ? 80.899 -2.244 -38.683 1.00 57.00 549 PRO A CA 1
ATOM 4294 C C . PRO A 1 549 ? 81.395 -3.702 -38.455 1.00 57.00 549 PRO A C 1
ATOM 4296 O O . PRO A 1 549 ? 82.582 -3.911 -38.232 1.00 57.00 549 PRO A O 1
ATOM 4299 N N . ALA A 1 550 ? 80.533 -4.716 -38.634 1.00 35.91 550 ALA A N 1
ATOM 4300 C CA . ALA A 1 550 ? 80.944 -6.022 -39.184 1.00 35.91 550 ALA A CA 1
ATOM 4301 C C . ALA A 1 550 ? 79.743 -6.851 -39.694 1.00 35.91 550 ALA A C 1
ATOM 4303 O O . ALA A 1 550 ? 78.803 -7.114 -38.951 1.00 35.91 550 ALA A O 1
ATOM 4304 N N . ASP A 1 551 ? 79.854 -7.230 -40.968 1.00 40.72 551 ASP A N 1
ATOM 4305 C CA . ASP A 1 551 ? 79.453 -8.474 -41.639 1.00 40.72 551 ASP A CA 1
ATOM 4306 C C . ASP A 1 551 ? 77.982 -8.909 -41.830 1.00 40.72 551 ASP A C 1
ATOM 4308 O O . ASP A 1 551 ? 77.141 -8.966 -40.939 1.00 40.72 551 ASP A O 1
ATOM 4312 N N . ALA A 1 552 ? 77.723 -9.256 -43.096 1.00 39.97 552 ALA A N 1
ATOM 4313 C CA . ALA A 1 552 ? 76.517 -9.827 -43.693 1.00 39.97 552 ALA A CA 1
ATOM 4314 C C . ALA A 1 552 ? 76.581 -11.384 -43.698 1.00 39.97 552 ALA A C 1
ATOM 4316 O O . ALA A 1 552 ? 77.499 -11.957 -43.120 1.00 39.97 552 ALA A O 1
ATOM 4317 N N . PRO A 1 553 ? 75.755 -12.105 -44.481 1.00 52.69 553 PRO A N 1
ATOM 4318 C CA . PRO A 1 553 ? 74.310 -12.316 -44.358 1.00 52.69 553 PRO A CA 1
ATOM 4319 C C . PRO A 1 553 ? 73.968 -13.822 -44.237 1.00 52.69 553 PRO A C 1
ATOM 4321 O O . PRO A 1 553 ? 74.643 -14.655 -44.836 1.00 52.69 553 PRO A O 1
ATOM 4324 N N . VAL A 1 554 ? 72.867 -14.203 -43.574 1.00 39.16 554 VAL A N 1
ATOM 4325 C CA . VAL A 1 554 ? 72.288 -15.556 -43.732 1.00 39.16 554 VAL A CA 1
ATOM 4326 C C . VAL A 1 554 ? 70.760 -15.500 -43.769 1.00 39.16 554 VAL A C 1
ATOM 4328 O O . VAL A 1 554 ? 70.118 -14.792 -42.997 1.00 39.16 554 VAL A O 1
ATOM 4331 N N . SER A 1 555 ? 70.227 -16.248 -44.734 1.00 36.44 555 SER A N 1
ATOM 4332 C CA . SER A 1 555 ? 68.839 -16.460 -45.131 1.00 36.44 555 SER A CA 1
ATOM 4333 C C . SER A 1 555 ? 67.811 -16.703 -44.022 1.00 36.44 555 SER A C 1
ATOM 4335 O O . SER A 1 555 ? 68.094 -17.272 -42.972 1.00 36.44 555 SER A O 1
ATOM 4337 N N . ALA A 1 556 ? 66.573 -16.344 -44.371 1.00 41.91 556 ALA A N 1
ATOM 4338 C CA . ALA A 1 556 ? 65.316 -16.640 -43.688 1.00 41.91 556 ALA A CA 1
ATOM 4339 C C . ALA A 1 556 ? 65.149 -18.122 -43.279 1.00 41.91 556 ALA A C 1
ATOM 4341 O O . ALA A 1 556 ? 65.690 -19.019 -43.931 1.00 41.91 556 ALA A O 1
ATOM 4342 N N . PRO A 1 557 ? 64.276 -18.385 -42.290 1.00 44.69 557 PRO A N 1
ATOM 4343 C CA . PRO A 1 557 ? 62.963 -18.864 -42.710 1.00 44.69 557 PRO A CA 1
ATOM 4344 C C . PRO A 1 557 ? 61.781 -18.213 -41.978 1.00 44.69 557 PRO A C 1
ATOM 4346 O O . PRO A 1 557 ? 61.824 -17.834 -40.811 1.00 44.69 557 PRO A O 1
ATOM 4349 N N . THR A 1 558 ? 60.697 -18.129 -42.736 1.00 45.00 558 THR A N 1
ATOM 4350 C CA . THR A 1 558 ? 59.314 -17.837 -42.366 1.00 45.00 558 THR A CA 1
ATOM 4351 C C . THR A 1 558 ? 58.872 -18.601 -41.105 1.00 45.00 558 THR A C 1
ATOM 4353 O O . THR A 1 558 ? 59.009 -19.826 -41.080 1.00 45.00 558 THR A O 1
ATOM 4356 N N . PRO A 1 559 ? 58.291 -17.953 -40.075 1.00 47.28 559 PRO A N 1
ATOM 4357 C CA . PRO A 1 559 ? 57.678 -18.682 -38.974 1.00 47.28 559 PRO A CA 1
ATOM 4358 C C . PRO A 1 559 ? 56.360 -19.317 -39.430 1.00 47.28 559 PRO A C 1
ATOM 4360 O O . PRO A 1 559 ? 55.470 -18.657 -39.971 1.00 47.28 559 PRO A O 1
ATOM 4363 N N . ALA A 1 560 ? 56.274 -20.627 -39.213 1.00 41.50 560 ALA A N 1
ATOM 4364 C CA . ALA A 1 560 ? 55.095 -21.446 -39.427 1.00 41.50 560 ALA A CA 1
ATOM 4365 C C . ALA A 1 560 ? 53.908 -20.969 -38.573 1.00 41.50 560 ALA A C 1
ATOM 4367 O O . ALA A 1 560 ? 54.071 -20.482 -37.452 1.00 41.50 560 ALA A O 1
ATOM 4368 N N . ALA A 1 561 ? 52.706 -21.146 -39.120 1.00 43.84 561 ALA A N 1
ATOM 4369 C CA . ALA A 1 561 ? 51.447 -20.915 -38.435 1.00 43.84 561 ALA A CA 1
ATOM 4370 C C . ALA A 1 561 ? 51.368 -21.750 -37.147 1.00 43.84 561 ALA A C 1
ATOM 4372 O O . ALA A 1 561 ? 51.524 -22.971 -37.167 1.00 43.84 561 ALA A O 1
ATOM 4373 N N . VAL A 1 562 ? 51.108 -21.075 -36.028 1.00 43.19 562 VAL A N 1
ATOM 4374 C CA . VAL A 1 562 ? 50.827 -21.708 -34.740 1.00 43.19 562 VAL A CA 1
ATOM 4375 C C . VAL A 1 562 ? 49.422 -22.301 -34.804 1.00 43.19 562 VAL A C 1
ATOM 4377 O O . VAL A 1 562 ? 48.422 -21.595 -34.685 1.00 43.19 562 VAL A O 1
ATOM 4380 N N . THR A 1 563 ? 49.354 -23.610 -35.010 1.00 47.72 563 THR A N 1
ATOM 4381 C CA . THR A 1 563 ? 48.164 -24.423 -34.759 1.00 47.72 563 THR A CA 1
ATOM 4382 C C . THR A 1 563 ? 47.915 -24.444 -33.245 1.00 47.72 563 THR A C 1
ATOM 4384 O O . THR A 1 563 ? 48.817 -24.843 -32.504 1.00 47.72 563 THR A O 1
ATOM 4387 N N . PRO A 1 564 ? 46.745 -24.019 -32.735 1.00 48.00 564 PRO A N 1
ATOM 4388 C CA . PRO A 1 564 ? 46.459 -24.132 -31.312 1.00 48.00 564 PRO A CA 1
ATOM 4389 C C . PRO A 1 564 ? 46.344 -25.611 -30.928 1.00 48.00 564 PRO A C 1
ATOM 4391 O O . PRO A 1 564 ? 45.564 -26.367 -31.509 1.00 48.00 564 PRO A O 1
ATOM 4394 N N . ALA A 1 565 ? 47.152 -26.013 -29.948 1.00 42.25 565 ALA A N 1
ATOM 4395 C CA . ALA A 1 565 ? 47.086 -27.321 -29.318 1.00 42.25 565 ALA A CA 1
ATOM 4396 C C . ALA A 1 565 ? 45.701 -27.536 -28.671 1.00 42.25 565 ALA A C 1
ATOM 4398 O O . ALA A 1 565 ? 45.153 -26.595 -28.087 1.00 42.25 565 ALA A O 1
ATOM 4399 N N . PRO A 1 566 ? 45.125 -28.750 -28.744 1.00 46.66 566 PRO A N 1
ATOM 4400 C CA . PRO A 1 566 ? 43.869 -29.054 -28.079 1.00 46.66 566 PRO A CA 1
ATOM 4401 C C . PRO A 1 566 ? 44.067 -28.948 -26.566 1.00 46.66 566 PRO A C 1
ATOM 4403 O O . PRO A 1 566 ? 44.906 -29.633 -25.979 1.00 46.66 566 PRO A O 1
ATOM 4406 N N . ALA A 1 567 ? 43.300 -28.052 -25.946 1.00 44.62 567 ALA A N 1
ATOM 4407 C CA . ALA A 1 567 ? 43.229 -27.931 -24.502 1.00 44.62 567 ALA A CA 1
ATOM 4408 C C . ALA A 1 567 ? 42.852 -29.289 -23.895 1.00 44.62 567 ALA A C 1
ATOM 4410 O O . ALA A 1 567 ? 41.918 -29.952 -24.352 1.00 44.62 567 ALA A O 1
ATOM 4411 N N . ALA A 1 568 ? 43.603 -29.688 -22.870 1.00 43.03 568 ALA A N 1
ATOM 4412 C CA . ALA A 1 568 ? 43.307 -30.855 -22.063 1.00 43.03 568 ALA A CA 1
ATOM 4413 C C . ALA A 1 568 ? 41.859 -30.774 -21.564 1.00 43.03 568 ALA A C 1
ATOM 4415 O O . ALA A 1 568 ? 41.451 -29.789 -20.950 1.00 43.03 568 ALA A O 1
ATOM 4416 N N . VAL A 1 569 ? 41.091 -31.818 -21.869 1.00 45.06 569 VAL A N 1
ATOM 4417 C CA . VAL A 1 569 ? 39.722 -32.002 -21.401 1.00 45.06 569 VAL A CA 1
ATOM 4418 C C . VAL A 1 569 ? 39.771 -32.170 -19.887 1.00 45.06 569 VAL A C 1
ATOM 4420 O O . VAL A 1 569 ? 40.088 -33.239 -19.369 1.00 45.06 569 VAL A O 1
ATOM 4423 N N . THR A 1 570 ? 39.480 -31.091 -19.170 1.00 50.03 570 THR A N 1
ATOM 4424 C CA . THR A 1 570 ? 39.105 -31.144 -17.760 1.00 50.03 570 THR A CA 1
ATOM 4425 C C . THR A 1 570 ? 37.848 -32.015 -17.658 1.00 50.03 570 THR A C 1
ATOM 4427 O O . THR A 1 570 ? 36.903 -31.774 -18.417 1.00 50.03 570 THR A O 1
ATOM 4430 N N . PRO A 1 571 ? 37.797 -33.035 -16.782 1.00 44.84 571 PRO A N 1
ATOM 4431 C CA . PRO A 1 571 ? 36.594 -33.839 -16.624 1.00 44.84 571 PRO A CA 1
ATOM 4432 C C . PRO A 1 571 ? 35.435 -32.924 -16.229 1.00 44.84 571 PRO A C 1
ATOM 4434 O O . PRO A 1 571 ? 35.529 -32.156 -15.269 1.00 44.84 571 PRO A O 1
ATOM 4437 N N . ALA A 1 572 ? 34.363 -32.986 -17.018 1.00 42.38 572 ALA A N 1
ATOM 4438 C CA . ALA A 1 572 ? 33.123 -32.288 -16.739 1.00 42.38 572 ALA A CA 1
ATOM 4439 C C . ALA A 1 572 ? 32.673 -32.626 -15.305 1.00 42.38 572 ALA A C 1
ATOM 4441 O O . ALA A 1 572 ? 32.664 -33.810 -14.947 1.00 42.38 572 ALA A O 1
ATOM 4442 N N . PRO A 1 573 ? 32.317 -31.631 -14.471 1.00 48.34 573 PRO A N 1
ATOM 4443 C CA . PRO A 1 573 ? 31.709 -31.913 -13.182 1.00 48.34 573 PRO A CA 1
ATOM 4444 C C . PRO A 1 573 ? 30.466 -32.764 -13.432 1.00 48.34 573 PRO A C 1
ATOM 4446 O O . PRO A 1 573 ? 29.645 -32.434 -14.292 1.00 48.34 573 PRO A O 1
ATOM 4449 N N . ALA A 1 574 ? 30.387 -33.892 -12.722 1.00 42.62 574 ALA A N 1
ATOM 4450 C CA . ALA A 1 574 ? 29.263 -34.810 -12.779 1.00 42.62 574 ALA A CA 1
ATOM 4451 C C . ALA A 1 574 ? 27.958 -34.010 -12.756 1.00 42.62 574 ALA A C 1
ATOM 4453 O O . ALA A 1 574 ? 27.795 -33.118 -11.920 1.00 42.62 574 ALA A O 1
ATOM 4454 N N . ALA A 1 575 ? 27.071 -34.308 -13.708 1.00 40.94 575 ALA A N 1
ATOM 4455 C CA . ALA A 1 575 ? 25.756 -33.703 -13.789 1.00 40.94 575 ALA A CA 1
ATOM 4456 C C . ALA A 1 575 ? 25.107 -33.773 -12.404 1.00 40.94 575 ALA A C 1
ATOM 4458 O O . ALA A 1 575 ? 24.780 -34.854 -11.915 1.00 40.94 575 ALA A O 1
ATOM 4459 N N . VAL A 1 576 ? 24.970 -32.615 -11.759 1.00 40.28 576 VAL A N 1
ATOM 4460 C CA . VAL A 1 576 ? 24.151 -32.483 -10.565 1.00 40.28 576 VAL A CA 1
ATOM 4461 C C . VAL A 1 576 ? 22.743 -32.785 -11.038 1.00 40.28 576 VAL A C 1
ATOM 4463 O O . VAL A 1 576 ? 22.136 -31.990 -11.757 1.00 40.28 576 VAL A O 1
ATOM 4466 N N . THR A 1 577 ? 22.266 -33.982 -10.707 1.00 35.75 577 THR A N 1
ATOM 4467 C CA . THR A 1 577 ? 20.879 -34.381 -10.893 1.00 35.75 577 THR A CA 1
ATOM 4468 C C . THR A 1 577 ? 20.024 -33.242 -10.343 1.00 35.75 577 THR A C 1
ATOM 4470 O O . THR A 1 577 ? 20.194 -32.901 -9.167 1.00 35.75 577 THR A O 1
ATOM 4473 N N . PRO A 1 578 ? 19.174 -32.589 -11.157 1.00 38.31 578 PRO A N 1
ATOM 4474 C CA . PRO A 1 578 ? 18.337 -31.513 -10.656 1.00 38.31 578 PRO A CA 1
ATOM 4475 C C . PRO A 1 578 ? 17.544 -32.065 -9.477 1.00 38.31 578 PRO A C 1
ATOM 4477 O O . PRO A 1 578 ? 16.913 -33.121 -9.590 1.00 38.31 578 PRO A O 1
ATOM 4480 N N . ALA A 1 579 ? 17.642 -31.383 -8.331 1.00 39.91 579 ALA A N 1
ATOM 4481 C CA . ALA A 1 579 ? 16.848 -31.714 -7.161 1.00 39.91 579 ALA A CA 1
ATOM 4482 C C . ALA A 1 579 ? 15.388 -31.868 -7.617 1.00 39.91 579 ALA A C 1
ATOM 4484 O O . ALA A 1 579 ? 14.916 -31.023 -8.390 1.00 39.91 579 ALA A O 1
ATOM 4485 N N . PRO A 1 580 ? 14.699 -32.955 -7.220 1.00 39.56 580 PRO A N 1
ATOM 4486 C CA . PRO A 1 580 ? 13.352 -33.229 -7.686 1.00 39.56 580 PRO A CA 1
ATOM 4487 C C . PRO A 1 580 ? 12.503 -31.985 -7.456 1.00 39.56 580 PRO A C 1
ATOM 4489 O O . PRO A 1 580 ? 12.412 -31.478 -6.336 1.00 39.56 580 PRO A O 1
ATOM 4492 N N . THR A 1 581 ? 11.935 -31.460 -8.542 1.00 34.94 581 THR A N 1
ATOM 4493 C CA . THR A 1 581 ? 10.972 -30.363 -8.488 1.00 34.94 581 THR A CA 1
ATOM 4494 C C . THR A 1 581 ? 9.934 -30.740 -7.435 1.00 34.94 581 THR A C 1
ATOM 4496 O O . THR A 1 581 ? 9.428 -31.861 -7.519 1.00 34.94 581 THR A O 1
ATOM 4499 N N . PRO A 1 582 ? 9.653 -29.895 -6.424 1.00 43.19 582 PRO A N 1
ATOM 4500 C CA . PRO A 1 582 ? 8.763 -30.267 -5.336 1.00 43.19 582 PRO A CA 1
ATOM 4501 C C . PRO A 1 582 ? 7.402 -30.609 -5.932 1.00 43.19 582 PRO A C 1
ATOM 4503 O O . PRO A 1 582 ? 6.642 -29.732 -6.347 1.00 43.19 582 PRO A O 1
ATOM 4506 N N . THR A 1 583 ? 7.128 -31.909 -6.022 1.00 45.31 583 THR A N 1
ATOM 4507 C CA . THR A 1 583 ? 5.834 -32.453 -6.399 1.00 45.31 583 THR A CA 1
ATOM 4508 C C . THR A 1 583 ? 4.821 -31.772 -5.499 1.00 45.31 583 THR A C 1
ATOM 4510 O O . THR A 1 583 ? 5.028 -31.734 -4.285 1.00 45.31 583 THR A O 1
ATOM 4513 N N . ILE A 1 584 ? 3.776 -31.178 -6.083 1.00 53.41 584 ILE A N 1
ATOM 4514 C CA . ILE A 1 584 ? 2.694 -30.528 -5.338 1.00 53.41 584 ILE A CA 1
ATOM 4515 C C . ILE A 1 584 ? 2.223 -31.535 -4.291 1.00 53.41 584 ILE A C 1
ATOM 4517 O O . ILE A 1 584 ? 1.576 -32.524 -4.633 1.00 53.41 584 ILE A O 1
ATOM 4521 N N . ALA A 1 585 ? 2.637 -31.327 -3.039 1.00 63.06 585 ALA A N 1
ATOM 4522 C CA . ALA A 1 585 ? 2.370 -32.270 -1.974 1.00 63.06 585 ALA A CA 1
ATOM 4523 C C . ALA A 1 585 ? 0.853 -32.398 -1.866 1.00 63.06 585 ALA A C 1
ATOM 4525 O O . ALA A 1 585 ? 0.152 -31.394 -1.713 1.00 63.06 585 ALA A O 1
ATOM 4526 N N . ILE A 1 586 ? 0.348 -33.623 -2.015 1.00 83.56 586 ILE A N 1
ATOM 4527 C CA . ILE A 1 586 ? -1.059 -33.931 -1.786 1.00 83.56 586 ILE A CA 1
ATOM 4528 C C . ILE A 1 586 ? -1.348 -33.499 -0.348 1.00 83.56 586 ILE A C 1
ATOM 4530 O O . ILE A 1 586 ? -0.804 -34.058 0.601 1.00 83.56 586 ILE A O 1
ATOM 4534 N N . VAL A 1 587 ? -2.132 -32.433 -0.197 1.00 91.00 587 VAL A N 1
ATOM 4535 C CA . VAL A 1 587 ? -2.415 -31.836 1.107 1.00 91.00 587 VAL A CA 1
ATOM 4536 C C . VAL A 1 587 ? -3.355 -32.776 1.860 1.00 91.00 587 VAL A C 1
ATOM 4538 O O . VAL A 1 587 ? -4.524 -32.899 1.491 1.00 91.00 587 VAL A O 1
ATOM 4541 N N . ASP A 1 588 ? -2.855 -33.436 2.907 1.00 95.44 588 ASP A N 1
ATOM 4542 C CA . ASP A 1 588 ? -3.684 -34.260 3.790 1.00 95.44 588 ASP A CA 1
ATOM 4543 C C . ASP A 1 588 ? -4.672 -33.360 4.549 1.00 95.44 588 ASP A C 1
ATOM 4545 O O . ASP A 1 588 ? -4.290 -32.560 5.409 1.00 95.44 588 ASP A O 1
ATOM 4549 N N . LYS A 1 589 ? -5.963 -33.492 4.225 1.00 96.44 589 LYS A N 1
ATOM 4550 C CA . LYS A 1 589 ? -7.054 -32.727 4.847 1.00 96.44 589 LYS A CA 1
ATOM 4551 C C . LYS A 1 589 ? -7.207 -33.035 6.341 1.00 96.44 589 LYS A C 1
ATOM 4553 O O . LYS A 1 589 ? -7.770 -32.224 7.072 1.00 96.44 589 LYS A O 1
ATOM 4558 N N . GLU A 1 590 ? -6.686 -34.167 6.809 1.00 97.44 590 GLU A N 1
ATOM 4559 C CA . GLU A 1 590 ? -6.776 -34.602 8.204 1.00 97.44 590 GLU A CA 1
ATOM 4560 C C . GLU A 1 590 ? -5.562 -34.198 9.049 1.00 97.44 590 GLU A C 1
ATOM 4562 O O . GLU A 1 590 ? -5.576 -34.401 10.265 1.00 97.44 590 GLU A O 1
ATOM 4567 N N . ALA A 1 591 ? -4.527 -33.592 8.454 1.00 97.50 591 ALA A N 1
ATOM 4568 C CA . ALA A 1 591 ? -3.264 -33.303 9.139 1.00 97.50 591 ALA A CA 1
ATOM 4569 C C . ALA A 1 591 ? -3.444 -32.482 10.431 1.00 97.50 591 ALA A C 1
ATOM 4571 O O . ALA A 1 591 ? -2.802 -32.761 11.443 1.00 97.50 591 ALA A O 1
ATOM 4572 N N . LYS A 1 592 ? -4.361 -31.503 10.440 1.00 98.00 592 LYS A N 1
ATOM 4573 C CA . LYS A 1 592 ? -4.657 -30.694 11.640 1.00 98.00 592 LYS A CA 1
ATOM 4574 C C . LYS A 1 592 ? -5.277 -31.525 12.764 1.00 98.00 592 LYS A C 1
ATOM 4576 O O . LYS A 1 592 ? -4.892 -31.367 13.918 1.00 98.00 592 LYS A O 1
ATOM 4581 N N . ASN A 1 593 ? -6.204 -32.421 12.427 1.00 97.81 593 ASN A N 1
ATOM 4582 C CA . ASN A 1 593 ? -6.871 -33.279 13.407 1.00 97.81 593 ASN A CA 1
ATOM 4583 C C . ASN A 1 593 ? -5.897 -34.317 13.972 1.00 97.81 593 ASN A C 1
ATOM 4585 O O . ASN A 1 593 ? -5.866 -34.524 15.181 1.00 97.81 593 ASN A O 1
ATOM 4589 N N . LYS A 1 594 ? -5.054 -34.907 13.114 1.00 98.00 594 LYS A N 1
ATOM 4590 C CA . LYS A 1 594 ? -4.004 -35.854 13.515 1.00 98.00 594 LYS A CA 1
ATOM 4591 C C . LYS A 1 594 ? -2.986 -35.205 14.457 1.00 98.00 594 LYS A C 1
ATOM 4593 O O . LYS A 1 594 ? -2.687 -35.773 15.504 1.00 98.00 594 LYS A O 1
ATOM 4598 N N . LEU A 1 595 ? -2.517 -33.992 14.144 1.00 97.88 595 LEU A N 1
ATOM 4599 C CA . LEU A 1 595 ? -1.594 -33.252 15.013 1.00 97.88 595 LEU A CA 1
ATOM 4600 C C . LEU A 1 595 ? -2.239 -32.899 16.361 1.00 97.88 595 LEU A C 1
ATOM 4602 O O . LEU A 1 595 ? -1.622 -33.085 17.407 1.00 97.88 595 LEU A O 1
ATOM 4606 N N . GLN A 1 596 ? -3.491 -32.431 16.352 1.00 97.88 596 GLN A N 1
ATOM 4607 C CA . GLN A 1 596 ? -4.227 -32.133 17.580 1.00 97.88 596 GLN A CA 1
ATOM 4608 C C . GLN A 1 596 ? -4.402 -33.386 18.450 1.00 97.88 596 GLN A C 1
ATOM 4610 O O . GLN A 1 596 ? -4.178 -33.318 19.657 1.00 97.88 596 GLN A O 1
ATOM 4615 N N . ALA A 1 597 ? -4.771 -34.524 17.854 1.00 97.75 597 ALA A N 1
ATOM 4616 C CA . ALA A 1 597 ? -4.927 -35.792 18.563 1.00 97.75 597 ALA A CA 1
ATOM 4617 C C . ALA A 1 597 ? -3.602 -36.268 19.175 1.00 97.75 597 ALA A C 1
ATOM 4619 O O . ALA A 1 597 ? -3.579 -36.649 20.343 1.00 97.75 597 ALA A O 1
ATOM 4620 N N . HIS A 1 598 ? -2.497 -36.165 18.426 1.00 97.38 598 HIS A N 1
ATOM 4621 C CA . HIS A 1 598 ? -1.162 -36.507 18.917 1.00 97.38 598 HIS A CA 1
ATOM 4622 C C . HIS A 1 598 ? -0.790 -35.698 20.165 1.00 97.38 598 HIS A C 1
ATOM 4624 O O . HIS A 1 598 ? -0.407 -36.273 21.183 1.00 97.38 598 HIS A O 1
ATOM 4630 N N . TYR A 1 599 ? -0.942 -34.370 20.122 1.00 96.56 599 TYR A N 1
ATOM 4631 C CA . TYR A 1 599 ? -0.606 -33.520 21.267 1.00 96.56 599 TYR A CA 1
ATOM 4632 C C . TYR A 1 599 ? -1.560 -33.699 22.438 1.00 96.56 599 TYR A C 1
ATOM 4634 O O . TYR A 1 599 ? -1.088 -33.751 23.559 1.00 96.56 599 TYR A O 1
ATOM 4642 N N . THR A 1 600 ? -2.855 -33.908 22.196 1.00 95.25 600 THR A N 1
ATOM 4643 C CA . THR A 1 600 ? -3.821 -34.179 23.277 1.00 95.25 600 THR A CA 1
ATOM 4644 C C . THR A 1 600 ? -3.512 -35.495 24.009 1.00 95.25 600 THR A C 1
ATOM 4646 O O . THR A 1 600 ? -3.830 -35.631 25.185 1.00 95.25 600 THR A O 1
ATOM 4649 N N . ALA A 1 601 ? -2.893 -36.468 23.329 1.00 96.38 601 ALA A N 1
ATOM 4650 C CA . ALA A 1 601 ? -2.493 -37.742 23.927 1.00 96.38 601 ALA A CA 1
ATOM 4651 C C . ALA A 1 601 ? -1.136 -37.687 24.654 1.00 96.38 601 ALA A C 1
ATOM 4653 O O . ALA A 1 601 ? -0.917 -38.452 25.589 1.00 96.38 601 ALA A O 1
ATOM 4654 N N . THR A 1 602 ? -0.218 -36.818 24.217 1.00 95.94 602 THR A N 1
ATOM 4655 C CA . THR A 1 602 ? 1.181 -36.789 24.693 1.00 95.94 602 THR A CA 1
ATOM 4656 C C . THR A 1 602 ? 1.503 -35.616 25.617 1.00 95.94 602 THR A C 1
ATOM 4658 O O . THR A 1 602 ? 2.466 -35.689 26.376 1.00 95.94 602 THR A O 1
ATOM 4661 N N . SER A 1 603 ? 0.721 -34.538 25.575 1.00 92.69 603 SER A N 1
ATOM 4662 C CA . SER A 1 603 ? 0.957 -33.294 26.306 1.00 92.69 603 SER A CA 1
ATOM 4663 C C . SER A 1 603 ? -0.367 -32.646 26.726 1.00 92.69 603 SER A C 1
ATOM 4665 O O . SER A 1 603 ? -1.427 -32.912 26.168 1.00 92.69 603 SER A O 1
ATOM 4667 N N . THR A 1 604 ? -0.324 -31.764 27.723 1.00 94.06 604 THR A N 1
ATOM 4668 C CA . THR A 1 604 ? -1.467 -30.902 28.066 1.00 94.06 604 THR A CA 1
ATOM 4669 C C . THR A 1 604 ? -1.598 -29.705 27.122 1.00 94.06 604 THR A C 1
ATOM 4671 O O . THR A 1 604 ? -2.637 -29.046 27.113 1.00 94.06 604 THR A O 1
ATOM 4674 N N . ASP A 1 605 ? -0.559 -29.416 26.334 1.00 95.62 605 ASP A N 1
ATOM 4675 C CA . ASP A 1 605 ? -0.511 -28.277 25.419 1.00 95.62 605 ASP A CA 1
ATOM 4676 C C . ASP A 1 605 ? -1.152 -28.619 24.056 1.00 95.62 605 ASP A C 1
ATOM 4678 O O . ASP A 1 605 ? -1.168 -29.769 23.616 1.00 95.62 605 ASP A O 1
ATOM 4682 N N . SER A 1 606 ? -1.687 -27.612 23.361 1.00 96.88 606 SER A N 1
ATOM 4683 C CA . SER A 1 606 ? -2.388 -27.771 22.080 1.00 96.88 606 SER A CA 1
ATOM 4684 C C . SER A 1 606 ? -1.726 -26.963 20.959 1.00 96.88 606 SER A C 1
ATOM 4686 O O . SER A 1 606 ? -1.360 -25.804 21.170 1.00 96.88 606 SER A O 1
ATOM 4688 N N . PRO A 1 607 ? -1.594 -27.516 19.740 1.00 97.88 607 PRO A N 1
ATOM 4689 C CA . PRO A 1 607 ? -1.033 -26.780 18.615 1.00 97.88 607 PRO A CA 1
ATOM 4690 C C . PRO A 1 607 ? -1.933 -25.602 18.206 1.00 97.88 607 PRO A C 1
ATOM 4692 O O . PRO A 1 607 ? -3.158 -25.696 18.120 1.00 97.88 607 PRO A O 1
ATOM 4695 N N . THR A 1 608 ? -1.309 -24.466 17.905 1.00 97.88 608 THR A N 1
ATOM 4696 C CA . THR A 1 608 ? -1.944 -23.233 17.433 1.00 97.88 608 THR A CA 1
ATOM 4697 C C . THR A 1 608 ? -1.275 -22.738 16.154 1.00 97.88 608 THR A C 1
ATOM 4699 O O . THR A 1 608 ? -0.069 -22.877 15.955 1.00 97.88 608 THR A O 1
ATOM 4702 N N . TYR A 1 609 ? -2.073 -22.147 15.262 1.00 98.31 609 TYR A N 1
ATOM 4703 C CA . TYR A 1 609 ? -1.630 -21.744 13.927 1.00 98.31 609 TYR A CA 1
ATOM 4704 C C . TYR A 1 609 ? -1.692 -20.228 13.761 1.00 98.31 609 TYR A C 1
ATOM 4706 O O . TYR A 1 609 ? -2.774 -19.636 13.754 1.00 98.31 609 TYR A O 1
ATOM 4714 N N . PHE A 1 610 ? -0.540 -19.602 13.536 1.00 97.62 610 PHE A N 1
ATOM 4715 C CA . PHE A 1 610 ? -0.425 -18.173 13.258 1.00 97.62 610 PHE A CA 1
ATOM 4716 C C . PHE A 1 610 ? -0.173 -17.980 11.771 1.00 97.62 610 PHE A C 1
ATOM 4718 O O . PHE A 1 610 ? 0.809 -18.475 11.236 1.00 97.62 610 PHE A O 1
ATOM 4725 N N . THR A 1 611 ? -1.094 -17.312 11.074 1.00 98.00 611 THR A N 1
ATOM 4726 C CA . THR A 1 611 ? -1.009 -17.138 9.617 1.00 98.00 611 THR A CA 1
ATOM 4727 C C . THR A 1 611 ? -0.816 -15.673 9.252 1.00 98.00 611 THR A C 1
ATOM 4729 O O . THR A 1 611 ? -1.641 -14.836 9.615 1.00 98.00 611 THR A O 1
ATOM 4732 N N . LYS A 1 612 ? 0.246 -15.378 8.500 1.00 97.38 612 LYS A N 1
ATOM 4733 C CA . LYS A 1 612 ? 0.570 -14.061 7.950 1.00 97.38 612 LYS A CA 1
ATOM 4734 C C . LYS A 1 612 ? 0.251 -14.040 6.454 1.00 97.38 612 LYS A C 1
ATOM 4736 O O . LYS A 1 612 ? 0.700 -14.903 5.701 1.00 97.38 612 LYS A O 1
ATOM 4741 N N . PHE A 1 613 ? -0.537 -13.058 6.019 1.00 95.81 613 PHE A N 1
ATOM 4742 C CA . PHE A 1 613 ? -0.784 -12.808 4.598 1.00 95.81 613 PHE A CA 1
ATOM 4743 C C . PHE A 1 613 ? 0.460 -12.164 3.978 1.00 95.81 613 PHE A C 1
ATOM 4745 O O . PHE A 1 613 ? 0.894 -11.110 4.441 1.00 95.81 613 PHE A O 1
ATOM 4752 N N . MET A 1 614 ? 1.046 -12.813 2.971 1.00 93.88 614 MET A N 1
ATOM 4753 C CA . MET A 1 614 ? 2.267 -12.354 2.293 1.00 93.88 614 MET A CA 1
ATOM 4754 C C . MET A 1 614 ? 1.996 -11.738 0.915 1.00 93.88 614 MET A C 1
ATOM 4756 O O . MET A 1 614 ? 2.908 -11.203 0.294 1.00 93.88 614 MET A O 1
ATOM 4760 N N . GLY A 1 615 ? 0.755 -11.804 0.435 1.00 88.12 615 GLY A N 1
ATOM 4761 C CA . GLY A 1 615 ? 0.333 -11.260 -0.852 1.00 88.12 615 GLY A CA 1
ATOM 4762 C C . GLY A 1 615 ? -0.780 -12.101 -1.481 1.00 88.12 615 GLY A C 1
ATOM 4763 O O . GLY A 1 615 ? -1.154 -13.139 -0.925 1.00 88.12 615 GLY A O 1
ATOM 4764 N N . PRO A 1 616 ? -1.331 -11.676 -2.632 1.00 90.31 616 PRO A N 1
ATOM 4765 C CA . PRO A 1 616 ? -2.386 -12.408 -3.327 1.00 90.31 616 PRO A CA 1
ATOM 4766 C C . PRO A 1 616 ? -1.995 -13.877 -3.544 1.00 90.31 616 PRO A C 1
ATOM 4768 O O . PRO A 1 616 ? -1.006 -14.174 -4.209 1.00 90.31 616 PRO A O 1
ATOM 4771 N N . GLY A 1 617 ? -2.747 -14.797 -2.932 1.00 92.19 617 GLY A N 1
ATOM 4772 C CA . GLY A 1 617 ? -2.488 -16.235 -3.030 1.00 92.19 617 GLY A CA 1
ATOM 4773 C C . GLY A 1 617 ? -1.220 -16.727 -2.319 1.00 92.19 617 GLY A C 1
ATOM 4774 O O . GLY A 1 617 ? -0.711 -17.781 -2.684 1.00 92.19 617 GLY A O 1
ATOM 4775 N N . LYS A 1 618 ? -0.678 -15.987 -1.341 1.00 95.81 618 LYS A N 1
ATOM 4776 C CA . LYS A 1 618 ? 0.479 -16.411 -0.535 1.00 95.81 618 LYS A CA 1
ATOM 4777 C C . LYS A 1 618 ? 0.221 -16.182 0.954 1.00 95.81 618 LYS A C 1
ATOM 4779 O O . LYS A 1 618 ? 0.113 -15.046 1.421 1.00 95.81 618 LYS A O 1
ATOM 4784 N N . PHE A 1 619 ? 0.152 -17.270 1.711 1.00 97.81 619 PHE A N 1
ATOM 4785 C CA . PHE A 1 619 ? -0.014 -17.276 3.163 1.00 97.81 619 PHE A CA 1
ATOM 4786 C C . PHE A 1 619 ? 1.136 -18.053 3.792 1.00 97.81 619 PHE A C 1
ATOM 4788 O O . PHE A 1 619 ? 1.399 -19.172 3.369 1.00 97.81 619 PHE A O 1
ATOM 4795 N N . LEU A 1 620 ? 1.797 -17.480 4.796 1.00 97.75 620 LEU A N 1
ATOM 4796 C CA . LEU A 1 620 ? 2.784 -18.171 5.626 1.00 97.75 620 LEU A CA 1
ATOM 4797 C C . LEU A 1 620 ? 2.118 -18.537 6.951 1.00 97.75 620 LEU A C 1
ATOM 4799 O O . LEU A 1 620 ? 1.610 -17.652 7.641 1.00 97.75 620 LEU A O 1
ATOM 4803 N N . THR A 1 621 ? 2.108 -19.816 7.309 1.00 98.44 621 THR A N 1
ATOM 4804 C CA . THR A 1 621 ? 1.612 -20.291 8.600 1.00 98.44 621 THR A CA 1
ATOM 4805 C C . THR A 1 621 ? 2.747 -20.868 9.431 1.00 98.44 621 THR A C 1
ATOM 4807 O O . THR A 1 621 ? 3.457 -21.756 8.972 1.00 98.44 621 THR A O 1
ATOM 4810 N N . VAL A 1 622 ? 2.837 -20.414 10.680 1.00 98.38 622 VAL A N 1
ATOM 4811 C CA . VAL A 1 622 ? 3.692 -20.968 11.734 1.00 98.38 622 VAL A CA 1
ATOM 4812 C C . VAL A 1 622 ? 2.808 -21.766 12.695 1.00 98.38 622 VAL A C 1
ATOM 4814 O O . VAL A 1 622 ? 1.828 -21.233 13.228 1.00 98.38 622 VAL A O 1
ATOM 4817 N N . CYS A 1 623 ? 3.117 -23.048 12.880 1.00 98.25 623 CYS A N 1
ATOM 4818 C CA . CYS A 1 623 ? 2.481 -23.930 13.855 1.00 98.25 623 CYS A CA 1
ATOM 4819 C C . CYS A 1 623 ? 3.342 -23.971 15.121 1.00 98.25 623 CYS A C 1
ATOM 4821 O O . CYS A 1 623 ? 4.513 -24.332 15.051 1.00 98.25 623 CYS A O 1
ATOM 4823 N N . ARG A 1 624 ? 2.768 -23.618 16.271 1.00 98.06 624 ARG A N 1
ATOM 4824 C CA . ARG A 1 624 ? 3.456 -23.578 17.572 1.00 98.06 624 ARG A CA 1
ATOM 4825 C C . ARG A 1 624 ? 2.552 -24.069 18.694 1.00 98.06 624 ARG A C 1
ATOM 4827 O O . ARG A 1 624 ? 1.341 -24.157 18.503 1.00 98.06 624 ARG A O 1
ATOM 4834 N N . LEU A 1 625 ? 3.113 -24.366 19.854 1.00 97.62 625 LEU A N 1
ATOM 4835 C CA . LEU A 1 625 ? 2.331 -24.752 21.028 1.00 97.62 625 LEU A CA 1
ATOM 4836 C C . LEU A 1 625 ? 1.637 -23.536 21.674 1.00 97.62 625 LEU A C 1
ATOM 4838 O O . LEU A 1 625 ? 2.080 -22.399 21.496 1.00 97.62 625 LEU A O 1
ATOM 4842 N N . ARG A 1 626 ? 0.491 -23.748 22.335 1.00 95.56 626 ARG A N 1
ATOM 4843 C CA . ARG A 1 626 ? -0.337 -22.673 22.906 1.00 95.56 626 ARG A CA 1
ATOM 4844 C C . ARG A 1 626 ? 0.308 -22.093 24.156 1.00 95.56 626 ARG A C 1
ATOM 4846 O O . ARG A 1 626 ? 0.386 -20.870 24.263 1.00 95.56 626 ARG A O 1
ATOM 4853 N N . ASP A 1 627 ? 0.739 -22.959 25.066 1.00 96.06 627 ASP A N 1
ATOM 4854 C CA . ASP A 1 627 ? 1.297 -22.554 26.357 1.00 96.06 627 ASP A CA 1
ATOM 4855 C C . ASP A 1 627 ? 2.807 -22.279 26.253 1.00 96.06 627 ASP A C 1
ATOM 4857 O O . ASP A 1 627 ? 3.357 -21.534 27.062 1.00 96.06 627 ASP A O 1
ATOM 4861 N N . SER A 1 628 ? 3.461 -22.788 25.199 1.00 94.88 628 SER A N 1
ATOM 4862 C CA . SER A 1 628 ? 4.872 -22.527 24.864 1.00 94.88 628 SER A CA 1
ATOM 4863 C C . SER A 1 628 ? 5.027 -21.860 23.484 1.00 94.88 628 SER A C 1
ATOM 4865 O O . SER A 1 628 ? 5.393 -22.518 22.505 1.00 94.88 628 SER A O 1
ATOM 4867 N N . PRO A 1 629 ? 4.760 -20.544 23.361 1.00 91.50 629 PRO A N 1
ATOM 4868 C CA . PRO A 1 629 ? 4.706 -19.854 22.069 1.00 91.50 629 PRO A CA 1
ATOM 4869 C C . PRO A 1 629 ? 6.058 -19.730 21.347 1.00 91.50 629 PRO A C 1
ATOM 4871 O O . PRO A 1 629 ? 6.062 -19.408 20.154 1.00 91.50 629 PRO A O 1
ATOM 4874 N N . ASP A 1 630 ? 7.167 -19.971 22.046 1.00 95.12 630 ASP A N 1
ATOM 4875 C CA . ASP A 1 630 ? 8.524 -19.972 21.486 1.00 95.12 630 ASP A CA 1
ATOM 4876 C C . ASP A 1 630 ? 8.875 -21.316 20.822 1.00 95.12 630 ASP A C 1
ATOM 4878 O O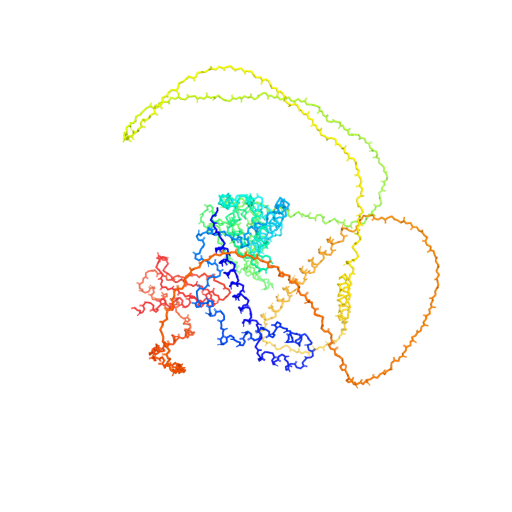 . ASP A 1 630 ? 9.809 -21.404 20.026 1.00 95.12 630 ASP A O 1
ATOM 4882 N N . THR A 1 631 ? 8.102 -22.374 21.095 1.00 96.06 631 THR A N 1
ATOM 4883 C CA . THR A 1 631 ? 8.294 -23.697 20.496 1.00 96.06 631 THR A CA 1
ATOM 4884 C C . THR A 1 631 ? 7.566 -23.787 19.157 1.00 96.06 631 THR A C 1
ATOM 4886 O O . THR A 1 631 ? 6.368 -24.082 19.084 1.00 96.06 631 THR A O 1
ATOM 4889 N N . ILE A 1 632 ? 8.304 -23.537 18.077 1.00 97.81 632 ILE A N 1
ATOM 4890 C CA . ILE A 1 632 ? 7.815 -23.679 16.702 1.00 97.81 632 ILE A CA 1
ATOM 4891 C C . ILE A 1 632 ? 7.903 -25.152 16.289 1.00 97.81 632 ILE A C 1
ATOM 4893 O O . ILE A 1 632 ? 8.981 -25.736 16.265 1.00 97.81 632 ILE A O 1
ATOM 4897 N N . LEU A 1 633 ? 6.761 -25.746 15.941 1.00 97.62 633 LEU A N 1
ATOM 4898 C CA . LEU A 1 633 ? 6.672 -27.135 15.485 1.00 97.62 633 LEU A CA 1
ATOM 4899 C C . LEU A 1 633 ? 7.014 -27.266 13.996 1.00 97.62 633 LEU A C 1
ATOM 4901 O O . LEU A 1 633 ? 7.711 -28.196 13.588 1.00 97.62 633 LEU A O 1
ATOM 4905 N N . ALA A 1 634 ? 6.492 -26.344 13.182 1.00 98.25 634 ALA A N 1
ATOM 4906 C CA . ALA A 1 634 ? 6.767 -26.257 11.751 1.00 98.25 634 ALA A CA 1
ATOM 4907 C C . ALA A 1 634 ? 6.261 -24.938 11.153 1.00 98.25 634 ALA A C 1
ATOM 4909 O O . ALA A 1 634 ? 5.347 -24.300 11.683 1.00 98.25 634 ALA A O 1
ATOM 4910 N N . GLU A 1 635 ? 6.792 -24.591 9.982 1.00 98.00 635 GLU A N 1
ATOM 4911 C CA . GLU A 1 635 ? 6.337 -23.471 9.161 1.00 98.00 635 GLU A CA 1
ATOM 4912 C C . GLU A 1 635 ? 6.042 -23.943 7.737 1.00 98.00 635 GLU A C 1
ATOM 4914 O O . GLU A 1 635 ? 6.747 -24.797 7.200 1.00 98.00 635 GLU A O 1
ATOM 4919 N N . ALA A 1 636 ? 4.999 -23.398 7.111 1.00 97.94 636 ALA A N 1
ATOM 4920 C CA . ALA A 1 636 ? 4.688 -23.694 5.716 1.00 97.94 636 ALA A CA 1
ATOM 4921 C C . ALA A 1 636 ? 3.995 -22.531 5.004 1.00 97.94 636 ALA A C 1
ATOM 4923 O O . ALA A 1 636 ? 3.247 -21.755 5.607 1.00 97.94 636 ALA A O 1
ATOM 4924 N N . GLN A 1 637 ? 4.204 -22.447 3.689 1.00 97.44 637 GLN A N 1
ATOM 4925 C CA . GLN A 1 637 ? 3.519 -21.500 2.813 1.00 97.44 637 GLN A CA 1
ATOM 4926 C C . GLN A 1 637 ? 2.433 -22.194 1.985 1.00 97.44 637 GLN A C 1
ATOM 4928 O O . GLN A 1 637 ? 2.615 -23.322 1.542 1.00 97.44 637 GLN A O 1
ATOM 4933 N N . GLY A 1 638 ? 1.310 -21.514 1.745 1.00 96.50 638 GLY A N 1
ATOM 4934 C CA . GLY A 1 638 ? 0.190 -22.052 0.970 1.00 96.50 638 GLY A CA 1
ATOM 4935 C C . GLY A 1 638 ? -0.584 -20.991 0.191 1.00 96.50 638 GLY A C 1
ATOM 4936 O O . GLY A 1 638 ? -0.521 -19.797 0.492 1.00 96.50 638 GLY A O 1
ATOM 4937 N N . LYS A 1 639 ? -1.338 -21.444 -0.823 1.00 96.12 639 LYS A N 1
ATOM 4938 C CA . LYS A 1 639 ? -2.137 -20.568 -1.703 1.00 96.12 639 LYS A CA 1
ATOM 4939 C C . LYS A 1 639 ? -3.351 -19.946 -1.013 1.00 96.12 639 LYS A C 1
ATOM 4941 O O . LYS A 1 639 ? -3.821 -18.879 -1.397 1.00 96.12 639 LYS A O 1
ATOM 4946 N N . SER A 1 640 ? -3.845 -20.606 0.027 1.00 97.06 640 SER A N 1
ATOM 4947 C CA . SER A 1 640 ? -4.895 -20.117 0.911 1.00 97.06 640 SER A CA 1
ATOM 4948 C C . SER A 1 640 ? -4.455 -20.290 2.362 1.00 97.06 640 SER A C 1
ATOM 4950 O O . SER A 1 640 ? -3.579 -21.105 2.659 1.00 97.06 640 SER A O 1
ATOM 4952 N N . LYS A 1 641 ? -5.099 -19.553 3.272 1.00 97.56 641 LYS A N 1
ATOM 4953 C CA . LYS A 1 641 ? -4.899 -19.695 4.722 1.00 97.56 641 LYS A CA 1
ATOM 4954 C C . LYS A 1 641 ? -5.112 -21.134 5.204 1.00 97.56 641 LYS A C 1
ATOM 4956 O O . LYS A 1 641 ? -4.445 -21.578 6.128 1.00 97.56 641 LYS A O 1
ATOM 4961 N N . GLU A 1 642 ? -6.063 -21.851 4.615 1.00 97.69 642 GLU A N 1
ATOM 4962 C CA . GLU A 1 642 ? -6.365 -23.231 4.996 1.00 97.69 642 GLU A CA 1
ATOM 4963 C C . GLU A 1 642 ? -5.283 -24.198 4.510 1.00 97.69 642 GLU A C 1
ATOM 4965 O O . GLU A 1 642 ? -4.791 -25.010 5.291 1.00 97.69 642 GLU A O 1
ATOM 4970 N N . ILE A 1 643 ? -4.834 -24.043 3.259 1.00 97.12 643 ILE A N 1
ATOM 4971 C CA . ILE A 1 643 ? -3.758 -24.859 2.686 1.00 97.12 643 ILE A CA 1
ATOM 4972 C C . ILE A 1 643 ? -2.453 -24.648 3.459 1.00 97.12 643 ILE A C 1
ATOM 4974 O O . ILE A 1 643 ? -1.800 -25.625 3.814 1.00 97.12 643 ILE A O 1
ATOM 4978 N N . SER A 1 644 ? -2.087 -23.401 3.781 1.00 97.94 644 SER A N 1
ATOM 4979 C CA . SER A 1 644 ? -0.861 -23.123 4.543 1.00 97.94 644 SER A CA 1
ATOM 4980 C C . SER A 1 644 ? -0.906 -23.736 5.948 1.00 97.94 644 SER A C 1
ATOM 4982 O O . SER A 1 644 ? 0.102 -24.247 6.431 1.00 97.94 644 SER A O 1
ATOM 4984 N N . GLN A 1 645 ? -2.082 -23.764 6.588 1.00 98.25 645 GLN A N 1
ATOM 4985 C CA . GLN A 1 645 ? -2.275 -24.428 7.881 1.00 98.25 645 GLN A CA 1
ATOM 4986 C C . GLN A 1 645 ? -2.174 -25.951 7.798 1.00 98.25 645 GLN A C 1
ATOM 4988 O O . GLN A 1 645 ? -1.535 -26.552 8.660 1.00 98.25 645 GLN A O 1
ATOM 4993 N N . LEU A 1 646 ? -2.782 -26.577 6.787 1.00 98.19 646 LEU A N 1
ATOM 4994 C CA . LEU A 1 646 ? -2.692 -28.025 6.579 1.00 98.19 646 LEU A CA 1
ATOM 4995 C C . LEU A 1 646 ? -1.252 -28.452 6.267 1.00 98.19 646 LEU A C 1
ATOM 4997 O O . LEU A 1 646 ? -0.770 -29.428 6.835 1.00 98.19 646 LEU A O 1
ATOM 5001 N N . MET A 1 647 ? -0.533 -27.682 5.445 1.00 97.69 647 MET A N 1
ATOM 5002 C CA . MET A 1 647 ? 0.878 -27.939 5.148 1.00 97.69 647 MET A CA 1
ATOM 5003 C C . MET A 1 647 ? 1.765 -27.793 6.389 1.00 97.69 647 MET A C 1
ATOM 5005 O O . MET A 1 647 ? 2.602 -28.657 6.632 1.00 97.69 647 MET A O 1
ATOM 5009 N N . ALA A 1 648 ? 1.551 -26.759 7.212 1.00 98.06 648 ALA A N 1
ATOM 5010 C CA . ALA A 1 648 ? 2.295 -26.591 8.462 1.00 98.06 648 ALA A CA 1
ATOM 5011 C C . ALA A 1 648 ? 2.005 -27.740 9.443 1.00 98.06 648 ALA A C 1
ATOM 5013 O O . ALA A 1 648 ? 2.918 -28.247 10.087 1.00 98.06 648 ALA A O 1
ATOM 5014 N N . ALA A 1 649 ? 0.751 -28.201 9.521 1.00 98.31 649 ALA A N 1
ATOM 5015 C CA . ALA A 1 649 ? 0.384 -29.353 10.341 1.00 98.31 649 ALA A CA 1
ATOM 5016 C C . ALA A 1 649 ? 1.045 -30.652 9.854 1.00 98.31 649 ALA A C 1
ATOM 5018 O O . ALA A 1 649 ? 1.569 -31.418 10.658 1.00 98.31 649 ALA A O 1
ATOM 5019 N N . SER A 1 650 ? 1.058 -30.880 8.538 1.00 97.75 650 SER A N 1
ATOM 5020 C CA . SER A 1 650 ? 1.696 -32.049 7.928 1.00 97.75 650 SER A CA 1
ATOM 5021 C C . SER A 1 650 ? 3.211 -32.047 8.141 1.00 97.75 650 SER A C 1
ATOM 5023 O O . SER A 1 650 ? 3.784 -33.093 8.431 1.00 97.75 650 SER A O 1
ATOM 5025 N N . ALA A 1 651 ? 3.858 -30.884 8.027 1.00 97.62 651 ALA A N 1
ATOM 5026 C CA . ALA A 1 651 ? 5.284 -30.734 8.301 1.00 97.62 651 ALA A CA 1
ATOM 5027 C C . ALA A 1 651 ? 5.608 -30.980 9.785 1.00 97.62 651 ALA A C 1
ATOM 5029 O O . ALA A 1 651 ? 6.581 -31.664 10.088 1.00 97.62 651 ALA A O 1
ATOM 5030 N N . ALA A 1 652 ? 4.760 -30.504 10.706 1.00 97.88 652 ALA A N 1
ATOM 5031 C CA . ALA A 1 652 ? 4.911 -30.778 12.135 1.00 97.88 652 ALA A CA 1
ATOM 5032 C C . ALA A 1 652 ? 4.793 -32.280 12.447 1.00 97.88 652 ALA A C 1
ATOM 5034 O O . ALA A 1 652 ? 5.628 -32.815 13.167 1.00 97.88 652 ALA A O 1
ATOM 5035 N N . LEU A 1 653 ? 3.816 -32.984 11.859 1.00 97.81 653 LEU A N 1
ATOM 5036 C CA . LEU A 1 653 ? 3.691 -34.444 11.995 1.00 97.81 653 LEU A CA 1
ATOM 5037 C C . LEU A 1 653 ? 4.922 -35.186 11.458 1.00 97.81 653 LEU A C 1
ATOM 5039 O O . LEU A 1 653 ? 5.391 -36.128 12.089 1.00 97.81 653 LEU A O 1
ATOM 5043 N N . ALA A 1 654 ? 5.469 -34.748 10.322 1.00 96.62 654 ALA A N 1
ATOM 5044 C CA . ALA A 1 654 ? 6.682 -35.335 9.757 1.00 96.62 654 ALA A CA 1
ATOM 5045 C C . ALA A 1 654 ? 7.920 -35.096 10.639 1.00 96.62 654 ALA A C 1
ATOM 5047 O O . ALA A 1 654 ? 8.791 -35.958 10.696 1.00 96.62 654 ALA A O 1
ATOM 5048 N N . ASN A 1 655 ? 7.994 -33.955 11.331 1.00 96.62 655 ASN A N 1
ATOM 5049 C CA . ASN A 1 655 ? 9.058 -33.670 12.295 1.00 96.62 655 ASN A CA 1
ATOM 5050 C C . ASN A 1 655 ? 8.938 -34.518 13.566 1.00 96.62 655 ASN A C 1
ATOM 5052 O O . ASN A 1 655 ? 9.960 -34.880 14.124 1.00 96.62 655 ASN A O 1
ATOM 5056 N N . ILE A 1 656 ? 7.718 -34.847 14.004 1.00 96.00 656 ILE A N 1
ATOM 5057 C CA . ILE A 1 656 ? 7.474 -35.732 15.159 1.00 96.00 656 ILE A CA 1
ATOM 5058 C C . ILE A 1 656 ? 7.853 -37.186 14.845 1.00 96.00 656 ILE A C 1
ATOM 5060 O O . ILE A 1 656 ? 8.239 -37.931 15.738 1.00 96.00 656 ILE A O 1
ATOM 5064 N N . ALA A 1 657 ? 7.713 -37.602 13.585 1.00 92.94 657 ALA A N 1
ATOM 5065 C CA . ALA A 1 657 ? 8.045 -38.956 13.148 1.00 92.94 657 ALA A CA 1
ATOM 5066 C C . ALA A 1 657 ? 9.555 -39.199 12.945 1.00 92.94 657 ALA A C 1
ATOM 5068 O O . ALA A 1 657 ? 9.948 -40.347 12.737 1.00 92.94 657 ALA A O 1
ATOM 5069 N N . LYS A 1 658 ? 10.374 -38.139 12.946 1.00 89.38 658 LYS A N 1
ATOM 5070 C CA . LYS A 1 658 ? 11.841 -38.206 12.895 1.00 89.38 658 LYS A CA 1
ATOM 5071 C C . LYS A 1 658 ? 12.406 -38.230 14.304 1.00 89.38 658 LYS A C 1
ATOM 5073 O O . LYS A 1 658 ? 13.400 -38.963 14.490 1.00 89.38 658 LYS A O 1
#

Secondary structure (DSSP, 8-state):
----HHHHHHHHHHHHHHHHHHHHHHHHHHPPPHHHHHHHHH--S--HHHHHHHTSHHHHHHHHHHHHTTT--HHHHHHHTT--SS--TTHHHHTTPPP-SS-------S-HHHHHHHHHHHHHHHHHHHHHHHHHHH-TT--HHHHHHHHHHHHHTHHHHTHHHHHHHTTT-TT--SHHHHHHHHHHHHTTTT--HHHHHHHHHHHHHHHHHHHHHTHHHHSTT-HHHHHHHHTTT-TT----EEEEE--------SS--S---EEEEEEETTEEEEEEEESSHHHHHHHHHHHHHHSTHHHHH-SS-------------------PPPPP------PPPPPPP--PPPPPPPPP----------------------------------------------PPPPPP----SSSHHHHHHHHHHHHHHHHHT------------PPP----TTHHHHHHHHHHHHHHHHHHHHHHHHHHHHHHTTSS----------------------------------------------------------------------PPP-PPPPPP-PPPP---PPPPP-------TTHHHHHHHHHHHH-S--EEEEEEEEETTEEEEEEEESS-TT-EEEEEEESSHHHHHHHHHHHHHHHHT-

InterPro domains:
  IPR000999 Ribonuclease III domain [PS50142] (113-159)
  IPR014720 Double-stranded RNA-binding domain [PF00035] (247-297)
  IPR014720 Double-stranded RNA-binding domain [PS50137] (226-297)
  IPR014720 Double-stranded RNA-binding domain [SM00358] (227-301)
  IPR014720 Double-stranded RNA-binding domain [SM00358] (591-657)
  IPR048504 Dicers-like, N-terminal domain [PF20860] (6-94)
  IPR048505 Dicers-like, N-terminal domain superfamily [G3DSA:1.20.1270.260] (3-86)

Organism: Maudiozyma exigua (NCBI:txid34358)

pLDDT: mean 70.52, std 25.76, range [28.22, 98.44]

Sequence (658 aa):
MKDYEPLRRLYRVHNACIQLENAMKILYLDGLNDADIAKMQSDKSTNEMLQGIVASPATSIGTYLKNAQSTLDISKIIEYYNFDSKQTDLEEYTQGFPILLNGPAAKKSDTLEDNSQKLKLIGQNWLQAMISLIVYERFPFADSDALDTLTKKLMSNGSECFKSYMDSTSKIDPKLSSFDIYIGSLVIDRSNGFQLEEIKEYIQASIQEKAKSLSLEIINGLYRHNPKFQVMKLLENNKTGTNPVFSRINTQNKSSKGKDKNSKQITIEIKLKNVLLGSGSGTSMTDAEQNAAKDALVKKILDQYSIYKNIQPTKPNERKEKDNKPQGLPPPGSLKLPQMPPPPGSLKMPQLTPPTQKRFLDPALSSNNQPDSKHQNGKNSAQDSRANSRRGSRQPSVSDGKPKRLMGIKGLRQKDNYTLRLEERAKEILLEKAPRVSTDLSVSGPPSFDDDSDEEKETARRASIINIRRSSVLNIQKNISTSSNNNSRRRSSARPWEDDTVGAFARPLTSGFSVDNTSRTPSTTARKVLLKHPIESNASTISKKAPAPADAPVSAPTPAAVTPAPAAVTPAPAAVTPAPTPTIAIVDKEAKNKLQAHYTATSTDSPTYFTKFMGPGKFLTVCRLRDSPDTILAEAQGKSKEISQLMAASAALANIAK

Radius of gyration: 41.99 Å; Cα contacts (8 Å, |Δi|>4): 493; chains: 1; bounding box: 130×98×113 Å

Solvent-accessible surface area (backbone atoms only — not comparable to full-atom values): 42799 Å² total; per-residue (Å²): 130,83,84,55,59,69,59,24,51,47,53,51,50,54,52,51,49,45,51,49,52,56,51,50,54,49,30,59,70,72,32,49,45,73,66,54,50,51,49,61,68,65,48,78,66,88,50,63,66,57,56,51,50,64,70,28,68,66,44,53,53,24,21,52,54,40,64,41,35,87,82,56,42,66,69,58,52,43,57,73,69,65,66,53,87,88,58,58,100,59,38,82,83,45,76,74,52,88,77,66,51,68,62,82,72,85,69,91,56,93,60,56,68,69,47,47,55,52,25,27,55,49,7,48,55,50,51,53,50,44,48,43,50,53,51,45,74,73,36,82,47,36,38,71,69,36,51,51,50,51,37,51,53,50,62,74,44,35,71,69,47,44,36,72,55,55,70,57,38,58,77,74,42,70,86,51,78,40,71,36,31,44,47,17,48,43,49,64,67,29,66,88,66,83,61,54,58,68,58,42,53,46,49,48,62,45,38,45,67,60,49,54,59,54,44,58,78,41,39,69,34,38,22,60,81,38,34,46,60,36,51,53,58,51,38,55,83,15,79,81,75,58,74,73,42,80,44,72,52,82,67,70,82,74,73,67,94,59,92,77,85,83,70,73,67,37,36,23,33,34,24,49,85,92,43,79,57,20,56,16,60,20,82,41,71,69,50,3,43,37,38,8,26,46,43,22,68,74,39,73,65,50,48,76,40,20,81,54,74,70,72,69,80,71,70,75,78,72,71,73,72,73,76,87,66,83,86,74,84,83,85,84,87,84,86,89,85,82,90,81,84,85,85,81,91,84,81,87,82,85,88,85,84,84,84,92,84,81,89,84,82,87,86,88,80,91,82,88,87,86,85,90,86,88,80,89,83,84,91,86,84,90,86,87,83,90,85,88,82,90,84,82,90,82,87,88,81,91,82,88,88,84,87,79,86,82,83,84,84,90,82,86,72,74,71,61,59,56,56,52,52,51,55,52,54,55,50,52,61,57,65,75,66,65,80,83,84,77,89,82,83,90,85,90,80,85,87,82,90,74,95,57,78,63,60,58,53,50,50,53,50,52,52,50,53,52,52,51,52,53,54,51,53,52,52,51,50,54,54,54,60,58,62,65,68,75,78,77,86,79,90,80,86,89,86,86,89,84,84,89,81,88,83,91,81,88,86,88,87,88,85,83,90,82,92,83,90,78,91,80,88,85,80,88,86,86,86,87,85,86,89,85,82,87,86,87,86,88,83,90,86,89,84,89,84,85,85,89,87,84,87,86,89,81,82,86,81,84,84,75,84,84,74,82,74,82,75,79,81,69,81,74,78,75,80,74,72,75,74,76,73,82,67,81,71,82,77,53,87,56,24,50,59,53,45,44,52,52,31,64,75,75,41,95,51,48,78,40,78,50,73,46,83,75,52,94,61,34,18,42,15,40,25,20,34,62,86,45,71,86,49,70,58,26,68,25,72,19,61,39,71,64,52,3,45,29,48,8,27,43,48,25,51,55,57,72,76,104

Foldseek 3Di:
DPPCLVVLVVVVVLLVLLLVLVVLVCLQVPADEPVNLVVLVPPPPPPVVSVCVSPDPVNVVSRVSNVCCVVDVSNVVCVVVVRDSQDDPCCVVVVLDDDQSDDPPPPPDPCLVVVQVVLLVQLLVVLLVLQLVLLCVVQVQFDPVLSVVLSVVLSVCVCVLCVVVQVPCCVVDVSPNDSSSVSSSVCVSCVVPPPCVSVSVVSCVSCVVVSLVVCLVSLCRRNVVPLLVSLQSQLVCWPVNFGKDWDWDPPPPPPPVDDPPPAPKIKIFTDDPPDTQFIAIDSDPRRRSRRRSVRSLQDCVSCVTGPGRSPRPPPPPPPPPPPPDPDDDDDDDDDDDDDDDDDDDDDDDDDDDDDDDDDDDDDDDDDDDDDDDDDDDDDDDDDDDDDDDDDDDDDDDDDDDDDDDDDDDPDPDPVVVVVVVVVVVVVVVVVVPDDDDDDDDDDDDDDDDDDPVVVVVVVVVVVVVVVVVVVVVVVVVVVVVVVVPPPPDDDDDDDDDDDDDDDDDDDDDDDDDDDDDDDDDDDDDDDDDDDDDDDDDDDDDDDDDDDDDDDDDDDDDDDDDDDDDDPPDDPDDPPPPPDPDPDPPPQDLCLQVVLQVVCVVVHPWGKDWDWDDPDQQKIKIWIATDVCRVGTLFIAIGRDPSSRVSVRSNSSVVSVVD

Nearest PDB structures (foldseek):
  5mrc-assembly1_5  TM=3.083E-01  e=6.837E-05  Saccharomyces cerevisiae
  6zdw-assembly1_AAA  TM=6.252E-01  e=5.121E-01  Mucor lusitanicus